Protein 1Z5Z (pdb70)

B-factor: mean 47.04, std 14.65, range [21.79, 106.5]

InterPro domains:
  IPR001650 Helicase, C-terminal domain-like [PF00271] (6-63)
  IPR001650 Helicase, C-terminal domain-like [PS51194] (1-114)
  IPR001650 Helicase, C-terminal domain-like [SM00490] (2-63)
  IPR027417 P-loop containing nucleoside triphosphate hydrolase [G3DSA:3.40.50.300] (5-122)
  IPR027417 P-loop containing nucleoside triphosphate hydrolase [SSF52540] (7-119)
  IPR049730 SNF2/RAD5-like, C-terminal helicase domain [cd18793] (6-74)
  IPR050496 SNF2/RAD54 Helicase and DNA Repair [PTHR45629] (7-119)

Organism: Saccharolobus solfataricus (strain ATCC 35092 / DSM 1617 / JCM 11322 / P2) (NCBI:txid273057)

CATH classification: 3.40.50.300 (+1 more: 1.20.120.850)

Secondary structure (DSSP, 8-state):
-EEEEEEEPPPHHHHHHHHHHHHHHHHHTTT--HHHHHHHHHHHHHHHHHHTT-THHHH-S---STT-HHHHHHHHHHHHHHHTT--EEEEES-HHHHHHHHHHHHHHH-S---EE-TTS-HHHHHHHHHHHHH-TT--EEEEE--TT------TT-SEEEE-S--S-TTT--PEEEEEEETTSHHHHHHHHHHH-HHHHTTGGGGTTHHHHTS-HHHHHHHHS---TT-/-EEEEEEEEPPPHHHHHHHHHHHHHHHTTTTT--HHHHHHHHHHHHHHHHHHTT-THHHH-----GGG-HHHHHHHHHHHHHHHTT--EEEEES-HHHHHHHHHHHHHHH-----EE-TTS-HHHHHHHHHHHHH-TT--EEEEE--TTB-----TT-SEEEE-S--B-TT---EEEEEEEETTSHHHHHHHHHHHTTSTTTT--SSTTHHHHHS-HHHHHHHHS---

Structure (mmCIF, N/CA/C/O backbone):
data_1Z5Z
#
_entry.id   1Z5Z
#
_cell.length_a   111.801
_cell.length_b   61.129
_cell.length_c   74.973
_cell.angle_alpha   90.00
_cell.angle_beta   99.30
_cell.angle_gamma   90.00
#
_symmetry.space_group_name_H-M   'C 1 2 1'
#
loop_
_entity.id
_entity.type
_entity.pdbx_description
1 polymer 'Helicase of the snf2/rad54 family'
2 water water
#
loop_
_atom_site.group_PDB
_atom_site.id
_atom_site.type_symbol
_atom_site.label_atom_id
_atom_site.label_alt_id
_atom_site.label_comp_id
_atom_site.label_asym_id
_atom_site.label_entity_id
_atom_site.label_seq_id
_atom_site.pdbx_PDB_ins_code
_atom_site.Cartn_x
_atom_site.Cartn_y
_atom_site.Cartn_z
_atom_site.occupancy
_atom_site.B_iso_or_equiv
_atom_site.auth_seq_id
_atom_site.auth_comp_id
_atom_site.auth_asym_id
_atom_site.auth_atom_id
_atom_site.pdbx_PDB_model_num
ATOM 1 N N . LYS A 1 28 ? 101.537 -22.489 39.830 1.00 77.42 663 LYS A N 1
ATOM 2 C CA . LYS A 1 28 ? 101.010 -23.165 41.047 1.00 78.15 663 LYS A CA 1
ATOM 3 C C . LYS A 1 28 ? 99.515 -23.482 40.890 1.00 78.63 663 LYS A C 1
ATOM 4 O O . LYS A 1 28 ? 98.777 -22.744 40.223 1.00 79.15 663 LYS A O 1
ATOM 10 N N . ILE A 1 29 ? 99.082 -24.592 41.492 1.00 77.77 664 ILE A N 1
ATOM 11 C CA . ILE A 1 29 ? 97.678 -25.010 41.445 1.00 75.99 664 ILE A CA 1
ATOM 12 C C . ILE A 1 29 ? 97.133 -25.213 42.868 1.00 74.48 664 ILE A C 1
ATOM 13 O O . ILE A 1 29 ? 97.551 -26.139 43.578 1.00 72.72 664 ILE A O 1
ATOM 18 N N . GLU A 1 30 ? 96.207 -24.348 43.277 1.00 72.95 665 GLU A N 1
ATOM 19 C CA . GLU A 1 30 ? 95.613 -24.444 44.612 1.00 72.80 665 GLU A CA 1
ATOM 20 C C . GLU A 1 30 ? 94.186 -24.969 44.515 1.00 70.87 665 GLU A C 1
ATOM 21 O O . GLU A 1 30 ? 93.435 -24.577 43.613 1.00 73.61 665 GLU A O 1
ATOM 27 N N . THR A 1 31 ? 93.788 -25.825 45.450 1.00 65.68 666 THR A N 1
ATOM 28 C CA . THR A 1 31 ? 92.456 -26.394 45.386 1.00 59.56 666 THR A CA 1
ATOM 29 C C . THR A 1 31 ? 91.946 -26.957 46.720 1.00 56.81 666 THR A C 1
ATOM 30 O O . THR A 1 31 ? 92.715 -27.425 47.566 1.00 55.93 666 THR A O 1
ATOM 34 N N . ASN A 1 32 ? 90.628 -26.928 46.885 1.00 52.87 667 ASN A N 1
ATOM 35 C CA . ASN A 1 32 ? 89.979 -27.442 48.083 1.00 46.25 667 ASN A CA 1
ATOM 36 C C . ASN A 1 32 ? 89.879 -28.959 48.071 1.00 43.15 667 ASN A C 1
ATOM 37 O O . ASN A 1 32 ? 89.627 -29.563 47.037 1.00 41.84 667 ASN A O 1
ATOM 42 N N . VAL A 1 33 ? 90.105 -29.578 49.224 1.00 38.02 668 VAL A N 1
ATOM 43 C CA . VAL A 1 33 ? 89.982 -31.017 49.364 1.00 35.98 668 VAL A CA 1
ATOM 44 C C . VAL A 1 33 ? 88.894 -31.188 50.434 1.00 40.23 668 VAL A C 1
ATOM 45 O O . VAL A 1 33 ? 89.096 -30.852 51.607 1.00 37.54 668 VAL A O 1
ATOM 49 N N . TYR A 1 34 ? 87.719 -31.659 50.018 1.00 38.70 669 TYR A N 1
ATOM 50 C CA . TYR A 1 34 ? 86.588 -31.844 50.936 1.00 39.69 669 TYR A CA 1
ATOM 51 C C . TYR A 1 34 ? 86.683 -33.149 51.684 1.00 38.50 669 TYR A C 1
ATOM 52 O O . TYR A 1 34 ? 86.838 -34.225 51.105 1.00 39.30 669 TYR A O 1
ATOM 61 N N . CYS A 1 35 ? 86.595 -33.033 52.993 1.00 34.58 670 CYS A N 1
ATOM 62 C CA . CYS A 1 35 ? 86.735 -34.174 53.854 1.00 34.22 670 CYS A CA 1
ATOM 63 C C . CYS A 1 35 ? 85.532 -34.257 54.753 1.00 34.81 670 CYS A C 1
ATOM 64 O O . CYS A 1 35 ? 85.200 -33.301 55.450 1.00 36.44 670 CYS A O 1
ATOM 67 N N . ASN A 1 36 ? 84.898 -35.424 54.748 1.00 36.78 671 ASN A N 1
ATOM 68 C CA . ASN A 1 36 ? 83.734 -35.688 55.566 1.00 33.24 671 ASN A CA 1
ATOM 69 C C . ASN A 1 36 ? 84.206 -35.962 56.992 1.00 34.10 671 ASN A C 1
ATOM 70 O O . ASN A 1 36 ? 85.255 -36.569 57.205 1.00 33.54 671 ASN A O 1
ATOM 75 N N . LEU A 1 37 ? 83.426 -35.498 57.956 1.00 33.68 672 LEU A N 1
ATOM 76 C CA . LEU A 1 37 ? 83.722 -35.738 59.350 1.00 36.16 672 LEU A CA 1
ATOM 77 C C . LEU A 1 37 ? 83.361 -37.206 59.609 1.00 39.88 672 LEU A C 1
ATOM 78 O O . LEU A 1 37 ? 82.512 -37.781 58.921 1.00 36.91 672 LEU A O 1
ATOM 83 N N . THR A 1 38 ? 84.002 -37.788 60.607 1.00 36.82 673 THR A N 1
ATOM 84 C CA . THR A 1 38 ? 83.716 -39.145 61.021 1.00 37.76 673 THR A CA 1
ATOM 85 C C . THR A 1 38 ? 82.468 -39.027 61.923 1.00 38.44 673 THR A C 1
ATOM 86 O O . THR A 1 38 ? 82.176 -37.955 62.450 1.00 38.04 673 THR A O 1
ATOM 90 N N . PRO A 1 39 ? 81.731 -40.125 62.121 1.00 39.07 674 PRO A N 1
ATOM 91 C CA . PRO A 1 39 ? 80.546 -40.072 62.983 1.00 39.04 674 PRO A CA 1
ATOM 92 C C . PRO A 1 39 ? 80.870 -39.451 64.359 1.00 40.46 674 PRO A C 1
ATOM 93 O O . PRO A 1 39 ? 80.102 -38.624 64.881 1.00 44.15 674 PRO A O 1
ATOM 97 N N . GLU A 1 40 ? 82.000 -39.848 64.948 1.00 40.18 675 GLU A N 1
ATOM 98 C CA . GLU A 1 40 ? 82.393 -39.312 66.237 1.00 39.14 675 GLU A CA 1
ATOM 99 C C . GLU A 1 40 ? 82.502 -37.769 66.096 1.00 40.91 675 GLU A C 1
ATOM 100 O O . GLU A 1 40 ? 81.879 -37.022 66.858 1.00 39.82 675 GLU A O 1
ATOM 106 N N . GLN A 1 41 ? 83.241 -37.298 65.095 1.00 39.15 676 GLN A N 1
ATOM 107 C CA . GLN A 1 41 ? 83.403 -35.856 64.884 1.00 36.85 676 GLN A CA 1
ATOM 108 C C . GLN A 1 41 ? 82.087 -35.116 64.677 1.00 38.28 676 GLN A C 1
ATOM 109 O O . GLN A 1 41 ? 81.896 -34.015 65.213 1.00 37.58 676 GLN A O 1
ATOM 115 N N . ALA A 1 42 ? 81.180 -35.707 63.901 1.00 35.91 677 ALA A N 1
ATOM 116 C CA . ALA A 1 42 ? 79.904 -35.072 63.622 1.00 36.95 677 ALA A CA 1
ATOM 117 C C . ALA A 1 42 ? 79.094 -34.963 64.897 1.00 36.89 677 ALA A C 1
ATOM 118 O O . ALA A 1 42 ? 78.428 -33.948 65.142 1.00 36.04 677 ALA A O 1
ATOM 120 N N . ALA A 1 43 ? 79.163 -35.989 65.732 1.00 39.07 678 ALA A N 1
ATOM 121 C CA . ALA A 1 43 ? 78.423 -35.930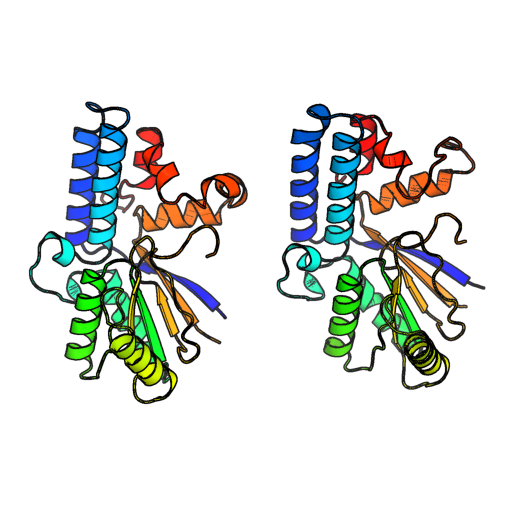 66.991 1.00 41.61 678 ALA A CA 1
ATOM 122 C C . ALA A 1 43 ? 78.971 -34.845 67.912 1.00 39.86 678 ALA A C 1
ATOM 123 O O . ALA A 1 43 ? 78.203 -34.150 68.559 1.00 42.48 678 ALA A O 1
ATOM 125 N N . MET A 1 44 ? 80.295 -34.710 67.999 1.00 40.34 679 MET A N 1
ATOM 126 C CA . MET A 1 44 ? 80.878 -33.689 68.880 1.00 37.23 679 MET A CA 1
ATOM 127 C C . MET A 1 44 ? 80.559 -32.302 68.331 1.00 37.89 679 MET A C 1
ATOM 128 O O . MET A 1 44 ? 80.184 -31.388 69.069 1.00 38.79 679 MET A O 1
ATOM 133 N N . TYR A 1 45 ? 80.689 -32.158 67.017 1.00 36.61 680 TYR A N 1
ATOM 134 C CA . TYR A 1 45 ? 80.417 -30.881 66.367 1.00 36.76 680 TYR A CA 1
ATOM 135 C C . TYR A 1 45 ? 78.992 -30.442 66.681 1.00 39.95 680 TYR A C 1
ATOM 136 O O . TYR A 1 45 ? 78.740 -29.294 67.060 1.00 38.18 680 TYR A O 1
ATOM 145 N N . LYS A 1 46 ? 78.047 -31.362 66.517 1.00 41.39 681 LYS A N 1
ATOM 146 C CA . LYS A 1 46 ? 76.649 -31.041 66.766 1.00 42.54 681 LYS A CA 1
ATOM 147 C C . LYS A 1 46 ? 76.358 -30.654 68.223 1.00 41.33 681 LYS A C 1
ATOM 148 O O . LYS A 1 46 ? 75.651 -29.682 68.491 1.00 45.13 681 LYS A O 1
ATOM 154 N N . ALA A 1 47 ? 76.918 -31.393 69.162 1.00 37.84 682 ALA A N 1
ATOM 155 C CA . ALA A 1 47 ? 76.683 -31.091 70.556 1.00 37.79 682 ALA A CA 1
ATOM 156 C C . ALA A 1 47 ? 77.100 -29.678 70.893 1.00 40.41 682 ALA A C 1
ATOM 157 O O . ALA A 1 47 ? 76.338 -28.923 71.503 1.00 43.73 682 ALA A O 1
ATOM 159 N N . GLU A 1 48 ? 78.316 -29.307 70.497 1.00 40.65 683 GLU A N 1
ATOM 160 C CA . GLU A 1 48 ? 78.854 -27.980 70.780 1.00 37.63 683 GLU A CA 1
ATOM 161 C C . GLU A 1 48 ? 78.017 -26.884 70.120 1.00 39.65 683 GLU A C 1
ATOM 162 O O . GLU A 1 48 ? 77.852 -25.780 70.670 1.00 38.92 683 GLU A O 1
ATOM 168 N N . VAL A 1 49 ? 77.478 -27.166 68.938 1.00 35.77 684 VAL A N 1
ATOM 169 C CA . VAL A 1 49 ? 76.664 -26.150 68.280 1.00 37.14 684 VAL A CA 1
ATOM 170 C C . VAL A 1 49 ? 75.357 -25.992 69.058 1.00 39.54 684 VAL A C 1
ATOM 171 O O . VAL A 1 49 ? 74.823 -24.885 69.174 1.00 40.19 684 VAL A O 1
ATOM 175 N N . GLU A 1 50 ? 74.851 -27.103 69.592 1.00 43.77 685 GLU A N 1
ATOM 176 C CA . GLU A 1 50 ? 73.617 -27.070 70.375 1.00 49.53 685 GLU A CA 1
ATOM 177 C C . GLU A 1 50 ? 73.884 -26.381 71.713 1.00 50.86 685 GLU A C 1
ATOM 178 O O . GLU A 1 50 ? 73.079 -25.569 72.174 1.00 51.31 685 GLU A O 1
ATOM 184 N N . ASN A 1 51 ? 75.030 -26.666 72.316 1.00 49.71 686 ASN A N 1
ATOM 185 C CA . ASN A 1 51 ? 75.369 -25.993 73.557 1.00 49.71 686 ASN A CA 1
ATOM 186 C C . ASN A 1 51 ? 75.442 -24.467 73.312 1.00 49.21 686 ASN A C 1
ATOM 187 O O . ASN A 1 51 ? 74.855 -23.688 74.058 1.00 50.19 686 ASN A O 1
ATOM 192 N N . LEU A 1 52 ? 76.103 -24.019 72.248 1.00 46.07 687 LEU A N 1
ATOM 193 C CA . LEU A 1 52 ? 76.153 -22.582 72.028 1.00 42.64 687 LEU A CA 1
ATOM 194 C C . LEU A 1 52 ? 74.755 -21.967 71.924 1.00 44.15 687 LEU A C 1
ATOM 195 O O . LEU A 1 52 ? 74.473 -20.976 72.593 1.00 42.30 687 LEU A O 1
ATOM 200 N N . PHE A 1 53 ? 73.881 -22.531 71.083 1.00 42.97 688 PHE A N 1
ATOM 201 C CA . PHE A 1 53 ? 72.552 -21.961 70.946 1.00 46.63 688 PHE A CA 1
ATOM 202 C C . PHE A 1 53 ? 71.643 -22.123 72.141 1.00 48.42 688 PHE A C 1
ATOM 203 O O . PHE A 1 53 ? 70.649 -21.401 72.239 1.00 53.45 688 PHE A O 1
ATOM 211 N N . ASN A 1 54 ? 71.968 -23.039 73.049 1.00 51.02 689 ASN A N 1
ATOM 212 C CA . ASN A 1 54 ? 71.165 -23.227 74.256 1.00 54.46 689 ASN A CA 1
ATOM 213 C C . ASN A 1 54 ? 71.410 -22.065 75.245 1.00 55.15 689 ASN A C 1
ATOM 214 O O . ASN A 1 54 ? 70.519 -21.716 75.999 1.00 55.86 689 ASN A O 1
ATOM 219 N N . ASN A 1 55 ? 72.609 -21.473 75.230 1.00 55.44 690 ASN A N 1
ATOM 220 C CA . ASN A 1 55 ? 72.957 -20.414 76.184 1.00 55.76 690 ASN A CA 1
ATOM 221 C C . ASN A 1 55 ? 73.256 -19.021 75.644 1.00 55.55 690 ASN A C 1
ATOM 222 O O . ASN A 1 55 ? 73.358 -18.072 76.422 1.00 55.61 690 ASN A O 1
ATOM 227 N N . ILE A 1 56 ? 73.388 -18.899 74.330 1.00 52.89 691 ILE A N 1
ATOM 228 C CA . ILE A 1 56 ? 73.700 -17.633 73.687 1.00 52.52 691 ILE A CA 1
ATOM 229 C C . ILE A 1 56 ? 72.662 -16.507 73.904 1.00 55.68 691 ILE A C 1
ATOM 230 O O . ILE A 1 56 ? 73.003 -15.322 73.865 1.00 53.10 691 ILE A O 1
ATOM 235 N N . ASP A 1 57 ? 71.399 -16.855 74.119 1.00 56.45 692 ASP A N 1
ATOM 236 C CA . ASP A 1 57 ? 70.401 -15.807 74.313 1.00 59.96 692 ASP A CA 1
ATOM 237 C C . ASP A 1 57 ? 70.564 -15.092 75.658 1.00 62.24 692 ASP A C 1
ATOM 238 O O . ASP A 1 57 ? 70.293 -13.891 75.768 1.00 63.18 692 ASP A O 1
ATOM 243 N N . SER A 1 58 ? 71.017 -15.820 76.675 1.00 63.45 693 SER A N 1
ATOM 244 C CA . SER A 1 58 ? 71.195 -15.226 77.985 1.00 64.87 693 SER A CA 1
ATOM 245 C C . SER A 1 58 ? 72.155 -14.045 77.934 1.00 63.91 693 SER A C 1
ATOM 246 O O . SER A 1 58 ? 71.798 -12.941 78.338 1.00 68.13 693 SER A O 1
ATOM 249 N N . VAL A 1 59 ? 73.352 -14.226 77.391 1.00 61.51 694 VAL A N 1
ATOM 250 C CA . VAL A 1 59 ? 74.310 -13.113 77.358 1.00 58.26 694 VAL A CA 1
ATOM 251 C C . VAL A 1 59 ? 74.207 -12.160 76.186 1.00 58.22 694 VAL A C 1
ATOM 252 O O . VAL A 1 59 ? 73.554 -12.433 75.171 1.00 56.66 694 VAL A O 1
ATOM 256 N N . THR A 1 60 ? 74.900 -11.036 76.335 1.00 57.16 695 THR A N 1
ATOM 257 C CA . THR A 1 60 ? 74.937 -10.021 75.304 1.00 57.05 695 THR A CA 1
ATOM 258 C C . THR A 1 60 ? 76.299 -9.367 75.363 1.00 57.56 695 THR A C 1
ATOM 259 O O . THR A 1 60 ? 77.108 -9.672 76.250 1.00 58.38 695 THR A O 1
ATOM 263 N N . GLY A 1 61 ? 76.545 -8.476 74.414 1.00 55.33 696 GLY A N 1
ATOM 264 C CA . GLY A 1 61 ? 77.801 -7.763 74.368 1.00 54.05 696 GLY A CA 1
ATOM 265 C C . GLY A 1 61 ? 79.071 -8.582 74.532 1.00 54.47 696 GLY A C 1
ATOM 266 O O . GLY A 1 61 ? 79.313 -9.561 73.818 1.00 49.71 696 GLY A O 1
ATOM 267 N N . ILE A 1 62 ? 79.893 -8.157 75.487 1.00 53.51 697 ILE A N 1
ATOM 268 C CA . ILE A 1 62 ? 81.161 -8.799 75.764 1.00 52.22 697 ILE A CA 1
ATOM 269 C C . ILE A 1 62 ? 81.037 -10.277 76.055 1.00 50.30 697 ILE A C 1
ATOM 270 O O . ILE A 1 62 ? 81.786 -11.066 75.486 1.00 50.02 697 ILE A O 1
ATOM 275 N N . LYS A 1 63 ? 80.122 -10.664 76.941 1.00 49.83 698 LYS A N 1
ATOM 276 C CA . LYS A 1 63 ? 79.986 -12.082 77.263 1.00 52.28 698 LYS A CA 1
ATOM 277 C C . LYS A 1 63 ? 79.515 -12.920 76.057 1.00 51.26 698 LYS A C 1
ATOM 278 O O . LYS A 1 63 ? 79.826 -14.112 75.975 1.00 50.41 698 LYS A O 1
ATOM 284 N N . ARG A 1 64 ? 78.776 -12.294 75.139 1.00 50.35 699 ARG A N 1
ATOM 285 C CA . ARG A 1 64 ? 78.276 -12.980 73.945 1.00 50.90 699 ARG A CA 1
ATOM 286 C C . ARG A 1 64 ? 79.455 -13.191 73.012 1.00 49.74 699 ARG A C 1
ATOM 287 O O . ARG A 1 64 ? 79.616 -14.264 72.446 1.00 48.12 699 ARG A O 1
ATOM 295 N N . LYS A 1 65 ? 80.290 -12.172 72.866 1.00 48.50 700 LYS A N 1
ATOM 296 C CA . LYS A 1 65 ? 81.463 -12.285 72.003 1.00 49.83 700 LYS A CA 1
ATOM 297 C C . LYS A 1 65 ? 82.337 -13.456 72.452 1.00 47.44 700 LYS A C 1
ATOM 298 O O . LYS A 1 65 ? 82.724 -14.325 71.644 1.00 43.85 700 LYS A O 1
ATOM 304 N N . GLY A 1 66 ? 82.641 -13.473 73.746 1.00 45.00 701 GLY A N 1
ATOM 305 C CA . GLY A 1 66 ? 83.464 -14.528 74.301 1.00 43.88 701 GLY A CA 1
ATOM 306 C C . GLY A 1 66 ? 82.833 -15.916 74.238 1.00 45.26 701 GLY A C 1
ATOM 307 O O . GLY A 1 66 ? 83.540 -16.930 74.189 1.00 45.11 701 GLY A O 1
ATOM 308 N N . MET A 1 67 ? 81.507 -15.990 74.256 1.00 43.80 702 MET A N 1
ATOM 309 C CA . MET A 1 67 ? 80.859 -17.289 74.199 1.00 44.06 702 MET A CA 1
ATOM 310 C C . MET A 1 67 ? 80.994 -17.837 72.791 1.00 41.06 702 MET A C 1
ATOM 311 O O . MET A 1 67 ? 81.285 -19.008 72.594 1.00 43.07 702 MET A O 1
ATOM 316 N N . ILE A 1 68 ? 80.788 -16.975 71.813 1.00 39.77 703 ILE A N 1
ATOM 317 C CA . ILE A 1 68 ? 80.923 -17.379 70.430 1.00 39.36 703 ILE A CA 1
ATOM 318 C C . ILE A 1 68 ? 82.381 -17.802 70.206 1.00 41.88 703 ILE A C 1
ATOM 319 O O . ILE A 1 68 ? 82.642 -18.860 69.633 1.00 40.22 703 ILE A O 1
ATOM 324 N N . LEU A 1 69 ? 83.328 -16.990 70.679 1.00 40.47 704 LEU A N 1
ATOM 325 C CA . LEU A 1 69 ? 84.753 -17.311 70.516 1.00 40.31 704 LEU A CA 1
ATOM 326 C C . LEU A 1 69 ? 85.124 -18.693 71.013 1.00 37.74 704 LEU A C 1
ATOM 327 O O . LEU A 1 69 ? 85.822 -19.445 70.327 1.00 38.80 704 LEU A O 1
ATOM 332 N N . SER A 1 70 ? 84.666 -19.045 72.201 1.00 37.25 705 SER A N 1
ATOM 333 C CA . SER A 1 70 ? 84.947 -20.372 72.730 1.00 36.83 705 SER A CA 1
ATOM 334 C C . SER A 1 70 ? 84.331 -21.463 71.855 1.00 38.97 705 SER A C 1
ATOM 335 O O . SER A 1 70 ? 84.963 -22.497 71.608 1.00 39.25 705 SER A O 1
ATOM 338 N N . THR A 1 71 ? 83.099 -21.264 71.391 1.00 36.79 706 THR A N 1
ATOM 339 C CA . THR A 1 71 ? 82.515 -22.299 70.555 1.00 36.40 706 THR A CA 1
ATOM 340 C C . THR A 1 71 ? 83.344 -22.428 69.268 1.00 32.85 706 THR A C 1
ATOM 341 O O . THR A 1 71 ? 83.706 -23.525 68.888 1.00 37.07 706 THR A O 1
ATOM 345 N N . LEU A 1 72 ? 83.650 -21.325 68.608 1.00 32.50 707 LEU A N 1
ATOM 346 C CA . LEU A 1 72 ? 84.434 -21.361 67.373 1.00 34.33 707 LEU A CA 1
ATOM 347 C C . LEU A 1 72 ? 85.720 -22.161 67.550 1.00 36.44 707 LEU A C 1
ATOM 348 O O . LEU A 1 72 ? 86.102 -22.991 66.715 1.00 34.50 707 LEU A O 1
ATOM 353 N N . LEU A 1 73 ? 86.375 -21.946 68.681 1.00 35.80 708 LEU A N 1
ATOM 354 C CA . LEU A 1 73 ? 87.611 -22.640 68.969 1.00 34.89 708 LEU A CA 1
ATOM 355 C C . LEU A 1 73 ? 87.382 -24.142 69.045 1.00 35.50 708 LEU A C 1
ATOM 356 O O . LEU A 1 73 ? 88.122 -24.929 68.434 1.00 33.94 708 LEU A O 1
ATOM 361 N N . LYS A 1 74 ? 86.392 -24.565 69.830 1.00 33.50 709 LYS A N 1
ATOM 362 C CA . LYS A 1 74 ? 86.149 -25.990 69.941 1.00 31.79 709 LYS A CA 1
ATOM 363 C C . LYS A 1 74 ? 85.775 -26.648 68.602 1.00 29.45 709 LYS A C 1
ATOM 364 O O . LYS A 1 74 ? 86.219 -27.758 68.313 1.00 30.17 709 LYS A O 1
ATOM 370 N N . LEU A 1 75 ? 84.943 -25.986 67.815 1.00 29.41 710 LEU A N 1
ATOM 371 C CA . LEU A 1 75 ? 84.548 -26.519 66.520 1.00 31.36 710 LEU A CA 1
ATOM 372 C C . LEU A 1 75 ? 85.777 -26.663 65.583 1.00 34.46 710 LEU A C 1
ATOM 373 O O . LEU A 1 75 ? 85.901 -27.649 64.860 1.00 33.46 710 LEU A O 1
ATOM 378 N N . LYS A 1 76 ? 86.679 -25.681 65.598 1.00 34.22 711 LYS A N 1
ATOM 379 C CA . LYS A 1 76 ? 87.851 -25.757 64.754 1.00 31.82 711 LYS A CA 1
ATOM 380 C C . LYS A 1 76 ? 88.693 -26.914 65.182 1.00 34.37 711 LYS A C 1
ATOM 381 O O . LYS A 1 76 ? 89.303 -27.594 64.349 1.00 32.41 711 LYS A O 1
ATOM 387 N N . GLN A 1 77 ? 88.730 -27.179 66.486 1.00 30.88 712 GLN A N 1
ATOM 388 C CA . GLN A 1 77 ? 89.535 -28.300 66.941 1.00 33.34 712 GLN A CA 1
ATOM 389 C C . GLN A 1 77 ? 88.885 -29.645 66.613 1.00 31.42 712 GLN A C 1
ATOM 390 O O . GLN A 1 77 ? 89.573 -30.578 66.242 1.00 31.83 712 GLN A O 1
ATOM 396 N N . ILE A 1 78 ? 87.564 -29.716 66.747 1.00 29.57 713 ILE A N 1
ATOM 397 C CA . ILE A 1 78 ? 86.829 -30.939 66.472 1.00 32.70 713 ILE A CA 1
ATOM 398 C C . ILE A 1 78 ? 86.982 -31.356 65.012 1.00 30.24 713 ILE A C 1
ATOM 399 O O . ILE A 1 78 ? 87.194 -32.547 64.727 1.00 32.70 713 ILE A O 1
ATOM 404 N N . VAL A 1 79 ? 86.905 -30.400 64.087 1.00 27.46 714 VAL A N 1
ATOM 405 C CA . VAL A 1 79 ? 87.046 -30.790 62.678 1.00 28.90 714 VAL A CA 1
ATOM 406 C C . VAL A 1 79 ? 88.458 -31.191 62.274 1.00 29.62 714 VAL A C 1
ATOM 407 O O . VAL A 1 79 ? 88.661 -31.704 61.166 1.00 32.50 714 VAL A O 1
ATOM 411 N N . ASP A 1 80 ? 89.433 -30.963 63.164 1.00 28.52 715 ASP A N 1
ATOM 412 C CA . ASP A 1 80 ? 90.814 -31.340 62.906 1.00 28.06 715 ASP A CA 1
ATOM 413 C C . ASP A 1 80 ? 91.021 -32.744 63.470 1.00 28.80 715 ASP A C 1
ATOM 414 O O . ASP A 1 80 ? 91.475 -33.620 62.783 1.00 28.82 715 ASP A O 1
ATOM 419 N N . HIS A 1 81 ? 90.717 -32.938 64.755 1.00 32.37 716 HIS A N 1
ATOM 420 C CA . HIS A 1 81 ? 90.900 -34.244 65.375 1.00 33.63 716 HIS A CA 1
ATOM 421 C C . HIS A 1 81 ? 90.271 -34.297 66.760 1.00 36.50 716 HIS A C 1
ATOM 422 O O . HIS A 1 81 ? 90.608 -33.498 67.651 1.00 38.79 716 HIS A O 1
ATOM 429 N N . PRO A 1 82 ? 89.365 -35.258 66.978 1.00 37.98 717 PRO A N 1
ATOM 430 C CA . PRO A 1 82 ? 88.719 -35.356 68.282 1.00 37.02 717 PRO A CA 1
ATOM 431 C C . PRO A 1 82 ? 89.671 -35.427 69.482 1.00 36.96 717 PRO A C 1
ATOM 432 O O . PRO A 1 82 ? 89.310 -35.002 70.574 1.00 36.24 717 PRO A O 1
ATOM 436 N N . ALA A 1 83 ? 90.884 -35.925 69.294 1.00 36.66 718 ALA A N 1
ATOM 437 C CA . ALA A 1 83 ? 91.820 -36.024 70.439 1.00 40.03 718 ALA A CA 1
ATOM 438 C C . ALA A 1 83 ? 92.275 -34.671 71.031 1.00 43.06 718 ALA A C 1
ATOM 439 O O . ALA A 1 83 ? 92.767 -34.609 72.176 1.00 41.41 718 ALA A O 1
ATOM 441 N N . LEU A 1 84 ? 92.140 -33.586 70.264 1.00 41.87 719 LEU A N 1
ATOM 442 C CA . LEU A 1 84 ? 92.555 -32.267 70.786 1.00 42.48 719 LEU A CA 1
ATOM 443 C C . LEU A 1 84 ? 91.668 -31.865 71.992 1.00 44.57 719 LEU A C 1
ATOM 444 O O . LEU A 1 84 ? 92.069 -31.062 72.818 1.00 44.75 719 LEU A O 1
ATOM 449 N N . LEU A 1 85 ? 90.454 -32.422 72.045 1.00 47.12 720 LEU A N 1
ATOM 450 C CA . LEU A 1 85 ? 89.471 -32.145 73.086 1.00 48.02 720 LEU A CA 1
ATOM 451 C C . LEU A 1 85 ? 89.138 -33.336 73.990 1.00 50.66 720 LEU A C 1
ATOM 452 O O . LEU A 1 85 ? 88.746 -33.151 75.135 1.00 51.41 720 LEU A O 1
ATOM 457 N N . LYS A 1 86 ? 89.248 -34.552 73.472 1.00 53.22 721 LYS A N 1
ATOM 458 C CA . LYS A 1 86 ? 88.909 -35.731 74.273 1.00 55.06 721 LYS A CA 1
ATOM 459 C C . LYS A 1 86 ? 90.093 -36.619 74.538 1.00 54.18 721 LYS A C 1
ATOM 460 O O . LYS A 1 86 ? 89.972 -37.653 75.179 1.00 56.04 721 LYS A O 1
ATOM 466 N N . GLY A 1 87 ? 91.252 -36.224 74.044 1.00 55.58 722 GLY A N 1
ATOM 467 C CA . GLY A 1 87 ? 92.420 -37.068 74.211 1.00 53.50 722 GLY A CA 1
ATOM 468 C C . GLY A 1 87 ? 92.119 -38.408 73.567 1.00 54.58 722 GLY A C 1
ATOM 469 O O . GLY A 1 87 ? 91.280 -38.513 72.649 1.00 50.67 722 GLY A O 1
ATOM 470 N N . GLY A 1 88 ? 92.813 -39.439 74.034 1.00 54.03 723 GLY A N 1
ATOM 471 C CA . GLY A 1 88 ? 92.573 -40.748 73.479 1.00 51.42 723 GLY A CA 1
ATOM 472 C C . GLY A 1 88 ? 93.536 -41.085 72.367 1.00 51.19 723 GLY A C 1
ATOM 473 O O . GLY A 1 88 ? 94.572 -40.438 72.191 1.00 53.31 723 GLY A O 1
ATOM 474 N N . GLU A 1 89 ? 93.186 -42.105 71.600 1.00 48.78 724 GLU A N 1
ATOM 475 C CA . GLU A 1 89 ? 94.009 -42.549 70.495 1.00 49.42 724 GLU A CA 1
ATOM 476 C C . GLU A 1 89 ? 94.195 -41.405 69.457 1.00 47.16 724 GLU A C 1
ATOM 477 O O . GLU A 1 89 ? 93.216 -40.760 69.075 1.00 50.34 724 GLU A O 1
ATOM 483 N N . GLN A 1 90 ? 95.437 -41.165 69.033 1.00 43.75 725 GLN A N 1
ATOM 484 C CA . GLN A 1 90 ? 95.794 -40.135 68.026 1.00 44.31 725 GLN A CA 1
ATOM 485 C C . GLN A 1 90 ? 95.948 -40.854 66.703 1.00 41.20 725 GLN A C 1
ATOM 486 O O . GLN A 1 90 ? 97.018 -40.901 66.092 1.00 42.40 725 GLN A O 1
ATOM 492 N N . SER A 1 91 ? 94.843 -41.400 66.243 1.00 40.62 726 SER A N 1
ATOM 493 C CA . SER A 1 91 ? 94.873 -42.204 65.043 1.00 40.39 726 SER A CA 1
ATOM 494 C C . SER A 1 91 ? 94.352 -41.481 63.831 1.00 37.05 726 SER A C 1
ATOM 495 O O . SER A 1 91 ? 93.698 -40.468 63.967 1.00 40.86 726 SER A O 1
ATOM 498 N N . VAL A 1 92 ? 94.628 -42.037 62.654 1.00 37.69 727 VAL A N 1
ATOM 499 C CA . VAL A 1 92 ? 94.173 -41.472 61.390 1.00 38.90 727 VAL A CA 1
ATOM 500 C C . VAL A 1 92 ? 92.666 -41.600 61.366 1.00 38.54 727 VAL A C 1
ATOM 501 O O . VAL A 1 92 ? 91.921 -40.675 61.048 1.00 37.96 727 VAL A O 1
ATOM 505 N N . ARG A 1 93 ? 92.241 -42.803 61.725 1.00 40.97 728 ARG A N 1
ATOM 506 C CA . ARG A 1 93 ? 90.834 -43.231 61.763 1.00 42.36 728 ARG A CA 1
ATOM 507 C C . ARG A 1 93 ? 89.823 -42.285 62.395 1.00 40.57 728 ARG A C 1
ATOM 508 O O . ARG A 1 93 ? 88.673 -42.212 61.954 1.00 38.93 728 ARG A O 1
ATOM 516 N N . ARG A 1 94 ? 90.231 -41.558 63.424 1.00 38.40 729 ARG A N 1
ATOM 517 C CA . ARG A 1 94 ? 89.314 -40.646 64.099 1.00 37.57 729 ARG A CA 1
ATOM 518 C C . ARG A 1 94 ? 89.117 -39.296 63.390 1.00 35.65 729 ARG A C 1
ATOM 519 O O . ARG A 1 94 ? 88.238 -38.508 63.760 1.00 36.03 729 ARG A O 1
ATOM 527 N N . SER A 1 95 ? 89.892 -39.051 62.344 1.00 35.12 730 SER A N 1
ATOM 528 C CA . SER A 1 95 ? 89.790 -37.772 61.651 1.00 32.35 730 SER A CA 1
ATOM 529 C C . SER A 1 95 ? 89.579 -37.806 60.113 1.00 30.02 730 SER A C 1
ATOM 530 O O . SER A 1 95 ? 90.427 -38.260 59.377 1.00 31.06 730 SER A O 1
ATOM 533 N N . GLY A 1 96 ? 88.445 -37.297 59.644 1.00 34.39 731 GLY A N 1
ATOM 534 C CA . GLY A 1 96 ? 88.217 -37.231 58.202 1.00 32.70 731 GLY A CA 1
ATOM 535 C C . GLY A 1 96 ? 89.404 -36.597 57.482 1.00 35.66 731 GLY A C 1
ATOM 536 O O . GLY A 1 96 ? 89.813 -37.100 56.432 1.00 30.27 731 GLY A O 1
ATOM 537 N N . LYS A 1 97 ? 89.963 -35.509 58.052 1.00 30.12 732 LYS A N 1
ATOM 538 C CA . LYS A 1 97 ? 91.123 -34.801 57.485 1.00 28.94 732 LYS A CA 1
ATOM 539 C C . LYS A 1 97 ? 92.401 -35.624 57.480 1.00 28.54 732 LYS A C 1
ATOM 540 O O . LYS A 1 97 ? 93.139 -35.632 56.497 1.00 30.65 732 LYS A O 1
ATOM 546 N N . MET A 1 98 ? 92.684 -36.288 58.598 1.00 28.61 733 MET A N 1
ATOM 547 C CA . MET A 1 98 ? 93.862 -37.142 58.705 1.00 29.13 733 MET A CA 1
ATOM 548 C C . MET A 1 98 ? 93.737 -38.261 57.667 1.00 33.43 733 MET A C 1
ATOM 549 O O . MET A 1 98 ? 94.709 -38.634 57.022 1.00 33.14 733 MET A O 1
ATOM 554 N N . ILE A 1 99 ? 92.535 -38.797 57.507 1.00 34.16 734 ILE A N 1
ATOM 555 C CA . ILE A 1 99 ? 92.335 -39.871 56.544 1.00 37.28 734 ILE A CA 1
ATOM 556 C C . ILE A 1 99 ? 92.676 -39.384 55.135 1.00 37.06 734 ILE A C 1
ATOM 557 O O . ILE A 1 99 ? 93.340 -40.097 54.387 1.00 34.50 734 ILE A O 1
ATOM 562 N N . ARG A 1 100 ? 92.230 -38.185 54.764 1.00 34.48 735 ARG A N 1
ATOM 563 C CA . ARG A 1 100 ? 92.554 -37.698 53.435 1.00 36.18 735 ARG A CA 1
ATOM 564 C C . ARG A 1 100 ? 94.029 -37.324 53.357 1.00 35.47 735 ARG A C 1
ATOM 565 O O . ARG A 1 100 ? 94.646 -37.460 52.299 1.00 33.94 735 ARG A O 1
ATOM 573 N N . THR A 1 101 ? 94.603 -36.857 54.463 1.00 33.40 736 THR A N 1
ATOM 574 C CA . THR A 1 101 ? 96.007 -36.472 54.441 1.00 33.13 736 THR A CA 1
ATOM 575 C C . THR A 1 101 ? 96.941 -37.645 54.097 1.00 31.93 736 THR A C 1
ATOM 576 O O . THR A 1 101 ? 97.880 -37.485 53.312 1.00 33.00 736 THR A O 1
ATOM 580 N N . MET A 1 102 ? 96.715 -38.808 54.697 1.00 31.93 737 MET A N 1
ATOM 581 C CA . MET A 1 102 ? 97.549 -39.965 54.384 1.00 33.64 737 MET A CA 1
ATOM 582 C C . MET A 1 102 ? 97.341 -40.341 52.893 1.00 36.04 737 MET A C 1
ATOM 583 O O . MET A 1 102 ? 98.275 -40.796 52.251 1.00 37.07 737 MET A O 1
ATOM 588 N N . GLU A 1 103 ? 96.143 -40.131 52.347 1.00 36.08 738 GLU A N 1
ATOM 589 C CA . GLU A 1 103 ? 95.912 -40.448 50.937 1.00 40.34 738 GLU A CA 1
ATOM 590 C C . GLU A 1 103 ? 96.718 -39.510 50.082 1.00 40.26 738 GLU A C 1
ATOM 591 O O . GLU A 1 103 ? 97.316 -39.937 49.090 1.00 40.20 738 GLU A O 1
ATOM 597 N N . ILE A 1 104 ? 96.756 -38.232 50.459 1.00 34.79 739 ILE A N 1
ATOM 598 C CA . ILE A 1 104 ? 97.509 -37.262 49.670 1.00 34.35 739 ILE A CA 1
ATOM 599 C C . ILE A 1 104 ? 98.994 -37.564 49.773 1.00 35.66 739 ILE A C 1
ATOM 600 O O . ILE A 1 104 ? 99.742 -37.515 48.793 1.00 36.24 739 ILE A O 1
ATOM 605 N N . ILE A 1 105 ? 99.421 -37.863 50.986 1.00 35.52 740 ILE A N 1
ATOM 606 C CA . ILE A 1 105 ? 100.811 -38.190 51.216 1.00 38.29 740 ILE A CA 1
ATOM 607 C C . ILE A 1 105 ? 101.279 -39.382 50.337 1.00 40.40 740 ILE A C 1
ATOM 608 O O . ILE A 1 105 ? 102.353 -39.347 49.710 1.00 38.67 740 ILE A O 1
ATOM 613 N N . GLU A 1 106 ? 100.454 -40.419 50.283 1.00 40.14 741 GLU A N 1
ATOM 614 C CA . GLU A 1 106 ? 100.792 -41.625 49.521 1.00 43.89 741 GLU A CA 1
ATOM 615 C C . GLU A 1 106 ? 101.041 -41.232 48.061 1.00 43.19 741 GLU A C 1
ATOM 616 O O . GLU A 1 106 ? 102.103 -41.502 47.492 1.00 43.05 741 GLU A O 1
ATOM 622 N N . GLU A 1 107 ? 100.075 -40.550 47.472 1.00 43.32 742 GLU A N 1
ATOM 623 C CA . GLU A 1 107 ? 100.237 -40.087 46.118 1.00 45.44 742 GLU A CA 1
ATOM 624 C C . GLU A 1 107 ? 101.466 -39.163 45.974 1.00 45.81 742 GLU A C 1
ATOM 625 O O . GLU A 1 107 ? 102.214 -39.285 45.015 1.00 46.84 742 GLU A O 1
ATOM 631 N N . ALA A 1 108 ? 101.712 -38.272 46.926 1.00 42.37 743 ALA A N 1
ATOM 632 C CA . ALA A 1 108 ? 102.836 -37.370 46.762 1.00 43.21 743 ALA A CA 1
ATOM 633 C C . ALA A 1 108 ? 104.221 -38.009 46.894 1.00 45.04 743 ALA A C 1
ATOM 634 O O . ALA A 1 108 ? 105.123 -37.690 46.117 1.00 44.24 743 ALA A O 1
ATOM 636 N N . LEU A 1 109 ? 104.407 -38.893 47.865 1.00 47.20 744 LEU A N 1
ATOM 637 C CA . LEU A 1 109 ? 105.716 -39.517 48.027 1.00 50.42 744 LEU A CA 1
ATOM 638 C C . LEU A 1 109 ? 106.053 -40.246 46.732 1.00 53.22 744 LEU A C 1
ATOM 639 O O . LEU A 1 109 ? 107.180 -40.157 46.225 1.00 54.00 744 LEU A O 1
ATOM 644 N N . ASP A 1 110 ? 105.069 -40.936 46.169 1.00 55.36 745 ASP A N 1
ATOM 645 C CA . ASP A 1 110 ? 105.335 -41.649 44.932 1.00 58.23 745 ASP A CA 1
ATOM 646 C C . ASP A 1 110 ? 105.837 -40.743 43.812 1.00 58.37 745 ASP A C 1
ATOM 647 O O . ASP A 1 110 ? 106.573 -41.192 42.938 1.00 59.69 745 ASP A O 1
ATOM 652 N N . GLU A 1 111 ? 105.442 -39.474 43.833 1.00 55.51 746 GLU A N 1
ATOM 653 C CA . GLU A 1 111 ? 105.892 -38.510 42.834 1.00 53.53 746 GLU A CA 1
ATOM 654 C C . GLU A 1 111 ? 107.223 -37.925 43.322 1.00 52.13 746 GLU A C 1
ATOM 655 O O . GLU A 1 111 ? 107.791 -37.050 42.692 1.00 52.38 746 GLU A O 1
ATOM 661 N N . GLY A 1 112 ? 107.692 -38.383 44.478 1.00 50.45 747 GLY A N 1
ATOM 662 C CA . GLY A 1 112 ? 108.931 -37.859 45.023 1.00 47.16 747 GLY A CA 1
ATOM 663 C C . GLY A 1 112 ? 108.801 -36.453 45.604 1.00 46.84 747 GLY A C 1
ATOM 664 O O . GLY A 1 112 ? 109.801 -35.720 45.697 1.00 43.89 747 GLY A O 1
ATOM 665 N N . ASP A 1 113 ? 107.584 -36.063 45.991 1.00 42.73 748 ASP A N 1
ATOM 666 C CA . ASP A 1 113 ? 107.354 -34.712 46.571 1.00 40.53 748 ASP A CA 1
ATOM 667 C C . ASP A 1 113 ? 107.905 -34.541 47.992 1.00 38.86 748 ASP A C 1
ATOM 668 O O . ASP A 1 113 ? 107.969 -35.483 48.762 1.00 39.34 748 ASP A O 1
ATOM 673 N N . LYS A 1 114 ? 108.300 -33.314 48.295 1.00 37.66 749 LYS A N 1
ATOM 674 C CA . LYS A 1 114 ? 108.728 -32.871 49.609 1.00 38.75 749 LYS A CA 1
ATOM 675 C C . LYS A 1 114 ? 107.415 -32.203 50.061 1.00 37.04 749 LYS A C 1
ATOM 676 O O . LYS A 1 114 ? 106.892 -31.339 49.374 1.00 36.39 749 LYS A O 1
ATOM 682 N N . ILE A 1 115 ? 106.904 -32.583 51.219 1.00 34.90 750 ILE A N 1
ATOM 683 C CA . ILE A 1 115 ? 105.601 -32.113 51.680 1.00 31.71 750 ILE A CA 1
ATOM 684 C C . ILE A 1 115 ? 105.611 -31.224 52.931 1.00 32.97 750 ILE A C 1
ATOM 685 O O . ILE A 1 115 ? 106.227 -31.573 53.934 1.00 34.22 750 ILE A O 1
ATOM 690 N N . ALA A 1 116 ? 104.946 -30.077 52.874 1.00 29.91 751 ALA A N 1
ATOM 691 C CA . ALA A 1 116 ? 104.865 -29.186 54.050 1.00 30.96 751 ALA A CA 1
ATOM 692 C C . ALA A 1 116 ? 103.398 -29.149 54.492 1.00 29.31 751 ALA A C 1
ATOM 693 O O . ALA A 1 116 ? 102.508 -28.962 53.667 1.00 29.78 751 ALA A O 1
ATOM 695 N N . ILE A 1 117 ? 103.142 -29.341 55.787 1.00 26.24 752 ILE A N 1
ATOM 696 C CA . ILE A 1 117 ? 101.773 -29.352 56.300 1.00 25.77 752 ILE A CA 1
ATOM 697 C C . ILE A 1 117 ? 101.633 -28.250 57.386 1.00 26.56 752 ILE A C 1
ATOM 698 O O . ILE A 1 117 ? 102.385 -28.235 58.360 1.00 27.35 752 ILE A O 1
ATOM 703 N N . PHE A 1 118 ? 100.676 -27.344 57.205 1.00 26.08 753 PHE A N 1
ATOM 704 C CA . PHE A 1 118 ? 100.478 -26.223 58.125 1.00 27.68 753 PHE A CA 1
ATOM 705 C C . PHE A 1 118 ? 99.218 -26.404 58.932 1.00 29.46 753 PHE A C 1
ATOM 706 O O . PHE A 1 118 ? 98.228 -26.905 58.406 1.00 29.74 753 PHE A O 1
ATOM 714 N N . THR A 1 119 ? 99.237 -25.982 60.197 1.00 25.02 754 THR A N 1
ATOM 715 C CA . THR A 1 119 ? 98.035 -26.001 61.025 1.00 24.88 754 THR A CA 1
ATOM 716 C C . THR A 1 119 ? 98.140 -24.813 61.989 1.00 26.29 754 THR A C 1
ATOM 717 O O . THR A 1 119 ? 99.238 -24.323 62.258 1.00 27.13 754 THR A O 1
ATOM 721 N N . GLN A 1 120 ? 97.007 -24.328 62.491 1.00 26.27 755 GLN A N 1
ATOM 722 C CA . GLN A 1 120 ? 97.021 -23.174 63.404 1.00 28.10 755 GLN A CA 1
ATOM 723 C C . GLN A 1 120 ? 97.180 -23.641 64.845 1.00 30.33 755 GLN A C 1
ATOM 724 O O . GLN A 1 120 ? 97.298 -22.805 65.743 1.00 30.67 755 GLN A O 1
ATOM 730 N N . PHE A 1 121 ? 97.139 -24.961 65.078 1.00 25.65 756 PHE A N 1
ATOM 731 C CA . PHE A 1 121 ? 97.260 -25.481 66.453 1.00 28.49 756 PHE A CA 1
ATOM 732 C C . PHE A 1 121 ? 98.545 -26.279 66.710 1.00 31.33 756 PHE A C 1
ATOM 733 O O . PHE A 1 121 ? 98.830 -27.276 66.017 1.00 28.94 756 PHE A O 1
ATOM 741 N N . VAL A 1 122 ? 99.310 -25.877 67.717 1.00 26.53 757 VAL A N 1
ATOM 742 C CA . VAL A 1 122 ? 100.530 -26.592 68.029 1.00 28.71 757 VAL A CA 1
ATOM 743 C C . VAL A 1 122 ? 100.191 -28.062 68.307 1.00 30.62 757 VAL A C 1
ATOM 744 O O . VAL A 1 122 ? 100.952 -28.962 67.923 1.00 32.96 757 VAL A O 1
ATOM 748 N N . ASP A 1 123 ? 99.058 -28.326 68.966 1.00 27.88 758 ASP A N 1
ATOM 749 C CA . ASP A 1 123 ? 98.721 -29.703 69.298 1.00 29.27 758 ASP A CA 1
ATOM 750 C C . ASP A 1 123 ? 98.386 -30.556 68.090 1.00 29.97 758 ASP A C 1
ATOM 751 O O . ASP A 1 123 ? 98.721 -31.749 68.049 1.00 30.64 758 ASP A O 1
ATOM 756 N N . MET A 1 124 ? 97.726 -29.954 67.107 1.00 27.93 759 MET A N 1
ATOM 757 C CA . MET A 1 124 ? 97.416 -30.697 65.894 1.00 28.40 759 MET A CA 1
ATOM 758 C C . MET A 1 124 ? 98.747 -30.989 65.193 1.00 28.81 759 MET A C 1
ATOM 759 O O . MET A 1 124 ? 98.944 -32.073 64.665 1.00 29.69 759 MET A O 1
ATOM 764 N N . GLY A 1 125 ? 99.660 -30.008 65.210 1.00 30.48 760 GLY A N 1
ATOM 765 C CA . GLY A 1 125 ? 100.959 -30.197 64.590 1.00 28.31 760 GLY A CA 1
ATOM 766 C C . GLY A 1 125 ? 101.662 -31.424 65.149 1.00 33.66 760 GLY A C 1
ATOM 767 O O . GLY A 1 125 ? 102.247 -32.203 64.376 1.00 33.08 760 GLY A O 1
ATOM 768 N N . LYS A 1 126 ? 101.628 -31.607 66.476 1.00 31.65 761 LYS A N 1
ATOM 769 C CA . LYS A 1 126 ? 102.280 -32.765 67.095 1.00 34.05 761 LYS A CA 1
ATOM 770 C C . LYS A 1 126 ? 101.603 -34.076 66.701 1.00 34.65 761 LYS A C 1
ATOM 771 O O . LYS A 1 126 ? 102.275 -35.080 66.450 1.00 35.91 761 LYS A O 1
ATOM 777 N N . ILE A 1 127 ? 100.274 -34.080 66.656 1.00 33.60 762 ILE A N 1
ATOM 778 C CA . ILE A 1 127 ? 99.542 -35.281 66.266 1.00 34.93 762 ILE A CA 1
ATOM 779 C C . ILE A 1 127 ? 99.936 -35.680 64.825 1.00 34.21 762 ILE A C 1
ATOM 780 O O . ILE A 1 127 ? 100.273 -36.837 64.540 1.00 33.65 762 ILE A O 1
ATOM 785 N N . ILE A 1 128 ? 99.920 -34.711 63.924 1.00 32.39 763 ILE A N 1
ATOM 786 C CA . ILE A 1 128 ? 100.281 -34.969 62.541 1.00 31.66 763 ILE A CA 1
ATOM 787 C C . ILE A 1 128 ? 101.686 -35.541 62.450 1.00 33.25 763 ILE A C 1
ATOM 788 O O . ILE A 1 128 ? 101.921 -36.560 61.777 1.00 32.32 763 ILE A O 1
ATOM 793 N N . ARG A 1 129 ? 102.603 -34.884 63.150 1.00 31.78 764 ARG A N 1
ATOM 794 C CA . ARG A 1 129 ? 104.006 -35.268 63.170 1.00 31.08 764 ARG A CA 1
ATOM 795 C C . ARG A 1 129 ? 104.141 -36.724 63.720 1.00 33.87 764 ARG A C 1
ATOM 796 O O . ARG A 1 129 ? 104.856 -37.558 63.145 1.00 29.65 764 ARG A O 1
ATOM 804 N N . ASN A 1 130 ? 103.437 -37.028 64.807 1.00 34.73 765 ASN A N 1
ATOM 805 C CA . ASN A 1 130 ? 103.486 -38.377 65.420 1.00 34.69 765 ASN A CA 1
ATOM 806 C C . ASN A 1 130 ? 102.961 -39.431 64.464 1.00 34.78 765 ASN A C 1
ATOM 807 O O . ASN A 1 130 ? 103.575 -40.457 64.252 1.00 37.09 765 ASN A O 1
ATOM 812 N N . ILE A 1 131 ? 101.794 -39.186 63.900 1.00 35.46 766 ILE A N 1
ATOM 813 C CA . ILE A 1 131 ? 101.220 -40.129 62.972 1.00 36.89 766 ILE A CA 1
ATOM 814 C C . ILE A 1 131 ? 102.149 -40.423 61.791 1.00 37.46 766 ILE A C 1
ATOM 815 O O . ILE A 1 131 ? 102.367 -41.600 61.446 1.00 34.11 766 ILE A O 1
ATOM 820 N N . ILE A 1 132 ? 102.673 -39.367 61.159 1.00 33.07 767 ILE A N 1
ATOM 821 C CA . ILE A 1 132 ? 103.535 -39.572 60.026 1.00 30.02 767 ILE A CA 1
ATOM 822 C C . ILE A 1 132 ? 104.807 -40.322 60.420 1.00 32.22 767 ILE A C 1
ATOM 823 O O . ILE A 1 132 ? 105.172 -41.293 59.772 1.00 31.91 767 ILE A O 1
ATOM 828 N N . GLU A 1 133 ? 105.476 -39.910 61.486 1.00 29.42 768 GLU A N 1
ATOM 829 C CA . GLU A 1 133 ? 106.699 -40.602 61.877 1.00 33.96 768 GLU A CA 1
ATOM 830 C C . GLU A 1 133 ? 106.463 -42.077 62.140 1.00 35.92 768 GLU A C 1
ATOM 831 O O . GLU A 1 133 ? 107.217 -42.937 61.689 1.00 36.51 768 GLU A O 1
ATOM 837 N N . LYS A 1 134 ? 105.378 -42.365 62.845 1.00 38.07 769 LYS A N 1
ATOM 838 C CA . LYS A 1 134 ? 105.025 -43.738 63.168 1.00 40.91 769 LYS A CA 1
ATOM 839 C C . LYS A 1 134 ? 104.678 -44.564 61.933 1.00 41.40 769 LYS A C 1
ATOM 840 O O . LYS A 1 134 ? 105.304 -45.585 61.683 1.00 44.60 769 LYS A O 1
ATOM 846 N N . GLU A 1 135 ? 103.709 -44.119 61.147 1.00 38.55 770 GLU A N 1
ATOM 847 C CA . GLU A 1 135 ? 103.289 -44.871 59.972 1.00 41.61 770 GLU A CA 1
ATOM 848 C C . GLU A 1 135 ? 104.307 -44.968 58.847 1.00 42.21 770 GLU A C 1
ATOM 849 O O . GLU A 1 135 ? 104.324 -45.959 58.112 1.00 43.93 770 GLU A O 1
ATOM 855 N N . LEU A 1 136 ? 105.152 -43.955 58.686 1.00 40.21 771 LEU A N 1
ATOM 856 C CA . LEU A 1 136 ? 106.111 -43.991 57.586 1.00 40.06 771 LEU A CA 1
ATOM 857 C C . LEU A 1 136 ? 107.560 -44.166 57.977 1.00 39.61 771 LEU A C 1
ATOM 858 O O . LEU A 1 136 ? 108.420 -44.309 57.105 1.00 41.52 771 LEU A O 1
ATOM 863 N N . ASN A 1 137 ? 107.827 -44.157 59.278 1.00 41.60 772 ASN A N 1
ATOM 864 C CA . ASN A 1 137 ? 109.171 -44.350 59.794 1.00 40.90 772 ASN A CA 1
ATOM 865 C C . ASN A 1 137 ? 110.193 -43.440 59.162 1.00 42.07 772 ASN A C 1
ATOM 866 O O . ASN A 1 137 ? 111.262 -43.881 58.669 1.00 38.89 772 ASN A O 1
ATOM 871 N N . THR A 1 138 ? 109.876 -42.161 59.161 1.00 37.71 773 THR A N 1
ATOM 872 C CA . THR A 1 138 ? 110.793 -41.230 58.594 1.00 39.78 773 THR A CA 1
ATOM 873 C C . THR A 1 138 ? 110.809 -40.060 59.540 1.00 40.50 773 THR A C 1
ATOM 874 O O . THR A 1 138 ? 109.904 -39.935 60.361 1.00 44.48 773 THR A O 1
ATOM 878 N N . GLU A 1 139 ? 111.835 -39.224 59.453 1.00 37.25 774 GLU A N 1
ATOM 879 C CA . GLU A 1 139 ? 111.925 -38.062 60.332 1.00 39.87 774 GLU A CA 1
ATOM 880 C C . GLU A 1 139 ? 111.004 -36.921 59.873 1.00 35.92 774 GLU A C 1
ATOM 881 O O . GLU A 1 139 ? 111.026 -36.547 58.701 1.00 36.41 774 GLU A O 1
ATOM 887 N N . VAL A 1 140 ? 110.214 -36.364 60.794 1.00 36.11 775 VAL A N 1
ATOM 888 C CA . VAL A 1 140 ? 109.287 -35.276 60.467 1.00 30.56 775 VAL A CA 1
ATOM 889 C C . VAL A 1 140 ? 109.592 -34.045 61.329 1.00 34.34 775 VAL A C 1
ATOM 890 O O . VAL A 1 140 ? 109.099 -33.918 62.447 1.00 36.06 775 VAL A O 1
ATOM 894 N N . PRO A 1 141 ? 110.439 -33.141 60.825 1.00 33.04 776 PRO A N 1
ATOM 895 C CA . PRO A 1 141 ? 110.766 -31.941 61.591 1.00 34.15 776 PRO A CA 1
ATOM 896 C C . PRO A 1 141 ? 109.507 -31.116 61.834 1.00 34.82 776 PRO A C 1
ATOM 897 O O . PRO A 1 141 ? 108.633 -31.004 60.951 1.00 34.84 776 PRO A O 1
ATOM 901 N N . PHE A 1 142 ? 109.415 -30.557 63.033 1.00 31.37 777 PHE A N 1
ATOM 902 C CA . PHE A 1 142 ? 108.240 -29.802 63.467 1.00 33.38 777 PHE A CA 1
ATOM 903 C C . PHE A 1 142 ? 108.540 -28.337 63.834 1.00 33.58 777 PHE A C 1
ATOM 904 O O . PHE A 1 142 ? 109.199 -28.092 64.844 1.00 31.54 777 PHE A O 1
ATOM 912 N N . LEU A 1 143 ? 108.075 -27.373 63.036 1.00 31.76 778 LEU A N 1
ATOM 913 C CA . LEU A 1 143 ? 108.276 -25.945 63.383 1.00 33.18 778 LEU A CA 1
ATOM 914 C C . LEU A 1 143 ? 107.108 -25.334 64.175 1.00 35.72 778 LEU A C 1
ATOM 915 O O . LEU A 1 143 ? 105.954 -25.449 63.776 1.00 33.37 778 LEU A O 1
ATOM 920 N N . TYR A 1 144 ? 107.406 -24.701 65.313 1.00 37.00 779 TYR A N 1
ATOM 921 C CA . TYR A 1 144 ? 106.387 -24.006 66.107 1.00 37.06 779 TYR A CA 1
ATOM 922 C C . TYR A 1 144 ? 107.063 -22.772 66.733 1.00 37.65 779 TYR A C 1
ATOM 923 O O . TYR A 1 144 ? 108.300 -22.680 66.796 1.00 33.72 779 TYR A O 1
ATOM 932 N N . GLY A 1 145 ? 106.237 -21.822 67.145 1.00 37.20 780 GLY A N 1
ATOM 933 C CA . GLY A 1 145 ? 106.702 -20.562 67.708 1.00 42.96 780 GLY A CA 1
ATOM 934 C C . GLY A 1 145 ? 107.707 -20.581 68.853 1.00 44.53 780 GLY A C 1
ATOM 935 O O . GLY A 1 145 ? 108.616 -19.752 68.862 1.00 48.01 780 GLY A O 1
ATOM 936 N N . GLU A 1 146 ? 107.546 -21.488 69.813 1.00 48.21 781 GLU A N 1
ATOM 937 C CA . GLU A 1 146 ? 108.447 -21.571 70.967 1.00 51.59 781 GLU A CA 1
ATOM 938 C C . GLU A 1 146 ? 109.842 -22.104 70.676 1.00 50.02 781 GLU A C 1
ATOM 939 O O . GLU A 1 146 ? 110.666 -22.198 71.596 1.00 51.85 781 GLU A O 1
ATOM 945 N N . LEU A 1 147 ? 110.106 -22.543 69.450 1.00 45.37 782 LEU A N 1
ATOM 946 C CA . LEU A 1 147 ? 111.438 -23.067 69.165 1.00 43.52 782 LEU A CA 1
ATOM 947 C C . LEU A 1 147 ? 112.463 -21.930 69.258 1.00 42.39 782 LEU A C 1
ATOM 948 O O . LEU A 1 147 ? 112.152 -20.763 68.985 1.00 38.65 782 LEU A O 1
ATOM 953 N N . SER A 1 148 ? 113.692 -22.241 69.665 1.00 42.51 783 SER A N 1
ATOM 954 C CA . SER A 1 148 ? 114.697 -21.174 69.706 1.00 41.28 783 SER A CA 1
ATOM 955 C C . SER A 1 148 ? 115.014 -20.874 68.244 1.00 41.31 783 SER A C 1
ATOM 956 O O . SER A 1 148 ? 114.625 -21.647 67.354 1.00 35.40 783 SER A O 1
ATOM 959 N N . LYS A 1 149 ? 115.702 -19.770 67.981 1.00 42.71 784 LYS A N 1
ATOM 960 C CA . LYS A 1 149 ? 116.051 -19.401 66.593 1.00 47.47 784 LYS A CA 1
ATOM 961 C C . LYS A 1 149 ? 116.871 -20.478 65.916 1.00 48.60 784 LYS A C 1
ATOM 962 O O . LYS A 1 149 ? 116.658 -20.795 64.757 1.00 47.03 784 LYS A O 1
ATOM 968 N N . LYS A 1 150 ? 117.835 -21.027 66.648 1.00 47.94 785 LYS A N 1
ATOM 969 C CA . LYS A 1 150 ? 118.713 -22.030 66.071 1.00 48.08 785 LYS A CA 1
ATOM 970 C C . LYS A 1 150 ? 117.981 -23.311 65.774 1.00 44.64 785 LYS A C 1
ATOM 971 O O . LYS A 1 150 ? 118.185 -23.912 64.723 1.00 47.59 785 LYS A O 1
ATOM 977 N N . GLU A 1 151 ? 117.135 -23.742 66.698 1.00 43.85 786 GLU A N 1
ATOM 978 C CA . GLU A 1 151 ? 116.402 -24.963 66.446 1.00 43.76 786 GLU A CA 1
ATOM 979 C C . GLU A 1 151 ? 115.602 -24.722 65.167 1.00 41.70 786 GLU A C 1
ATOM 980 O O . GLU A 1 151 ? 115.528 -25.571 64.298 1.00 42.20 786 GLU A O 1
ATOM 986 N N . ARG A 1 152 ? 115.052 -23.525 65.045 1.00 38.30 787 ARG A N 1
ATOM 987 C CA . ARG A 1 152 ? 114.230 -23.191 63.899 1.00 40.29 787 ARG A CA 1
ATOM 988 C C . ARG A 1 152 ? 115.007 -23.132 62.591 1.00 41.41 787 ARG A C 1
ATOM 989 O O . ARG A 1 152 ? 114.684 -23.833 61.621 1.00 39.97 787 ARG A O 1
ATOM 997 N N . ASP A 1 153 ? 116.042 -22.300 62.575 1.00 40.34 788 ASP A N 1
ATOM 998 C CA . ASP A 1 153 ? 116.863 -22.145 61.390 1.00 41.55 788 ASP A CA 1
ATOM 999 C C . ASP A 1 153 ? 117.429 -23.468 60.951 1.00 40.54 788 ASP A C 1
ATOM 1000 O O . ASP A 1 153 ? 117.488 -23.741 59.751 1.00 39.52 788 ASP A O 1
ATOM 1005 N N . ASP A 1 154 ? 117.843 -24.284 61.925 1.00 41.80 789 ASP A N 1
ATOM 1006 C CA . ASP A 1 154 ? 118.419 -25.591 61.643 1.00 44.39 789 ASP A CA 1
ATOM 1007 C C . ASP A 1 154 ? 117.399 -26.484 61.001 1.00 43.82 789 ASP A C 1
ATOM 1008 O O . ASP A 1 154 ? 117.729 -27.224 60.086 1.00 45.07 789 ASP A O 1
ATOM 1013 N N . ILE A 1 155 ? 116.159 -26.434 61.493 1.00 41.11 790 ILE A N 1
ATOM 1014 C CA . ILE A 1 155 ? 115.116 -27.277 60.916 1.00 39.48 790 ILE A CA 1
ATOM 1015 C C . ILE A 1 155 ? 114.789 -26.809 59.504 1.00 36.48 790 ILE A C 1
ATOM 1016 O O . ILE A 1 155 ? 114.573 -27.627 58.620 1.00 34.77 790 ILE A O 1
ATOM 1021 N N . ILE A 1 156 ? 114.736 -25.496 59.304 1.00 36.25 791 ILE A N 1
ATOM 1022 C CA . ILE A 1 156 ? 114.404 -24.946 57.977 1.00 38.49 791 ILE A CA 1
ATOM 1023 C C . ILE A 1 156 ? 115.470 -25.299 56.956 1.00 41.26 791 ILE A C 1
ATOM 1024 O O . ILE A 1 156 ? 115.180 -25.601 55.791 1.00 41.24 791 ILE A O 1
ATOM 1029 N N . SER A 1 157 ? 116.715 -25.225 57.401 1.00 41.58 792 SER A N 1
ATOM 1030 C CA . SER A 1 157 ? 117.853 -25.534 56.551 1.00 44.55 792 SER A CA 1
ATOM 1031 C C . SER A 1 157 ? 117.784 -27.022 56.200 1.00 44.94 792 SER A C 1
ATOM 1032 O O . SER A 1 157 ? 117.970 -27.438 55.040 1.00 43.28 792 SER A O 1
ATOM 1035 N N . LYS A 1 158 ? 117.470 -27.831 57.202 1.00 45.04 793 LYS A N 1
ATOM 1036 C CA . LYS A 1 158 ? 117.380 -29.249 56.963 1.00 45.37 793 LYS A CA 1
ATOM 1037 C C . LYS A 1 158 ? 116.306 -29.599 55.927 1.00 45.69 793 LYS A C 1
ATOM 1038 O O . LYS A 1 158 ? 116.517 -30.471 55.074 1.00 45.88 793 LYS A O 1
ATOM 1044 N N . PHE A 1 159 ? 115.154 -28.936 55.980 1.00 41.40 794 PHE A N 1
ATOM 1045 C CA . PHE A 1 159 ? 114.101 -29.259 55.021 1.00 38.95 794 PHE A CA 1
ATOM 1046 C C . PHE A 1 159 ? 114.436 -28.698 53.656 1.00 39.30 794 PHE A C 1
ATOM 1047 O O . PHE A 1 159 ? 114.198 -29.341 52.660 1.00 37.73 794 PHE A O 1
ATOM 1055 N N . GLN A 1 160 ? 114.976 -27.487 53.623 1.00 40.60 795 GLN A N 1
ATOM 1056 C CA . GLN A 1 160 ? 115.291 -26.831 52.370 1.00 44.39 795 GLN A CA 1
ATOM 1057 C C . GLN A 1 160 ? 116.450 -27.439 51.588 1.00 48.63 795 GLN A C 1
ATOM 1058 O O . GLN A 1 160 ? 116.447 -27.395 50.364 1.00 47.73 795 GLN A O 1
ATOM 1064 N N . ASN A 1 161 ? 117.424 -28.014 52.285 1.00 52.14 796 ASN A N 1
ATOM 1065 C CA . ASN A 1 161 ? 118.601 -28.529 51.592 1.00 54.66 796 ASN A CA 1
ATOM 1066 C C . ASN A 1 161 ? 118.806 -30.017 51.479 1.00 55.88 796 ASN A C 1
ATOM 1067 O O . ASN A 1 161 ? 119.648 -30.455 50.726 1.00 58.69 796 ASN A O 1
ATOM 1072 N N . ASN A 1 162 ? 118.063 -30.807 52.216 1.00 56.62 797 ASN A N 1
ATOM 1073 C CA . ASN A 1 162 ? 118.248 -32.237 52.135 1.00 59.30 797 ASN A CA 1
ATOM 1074 C C . ASN A 1 162 ? 117.013 -32.887 51.460 1.00 60.26 797 ASN A C 1
ATOM 1075 O O . ASN A 1 162 ? 115.966 -33.007 52.086 1.00 59.02 797 ASN A O 1
ATOM 1080 N N . PRO A 1 163 ? 117.118 -33.305 50.166 1.00 61.75 798 PRO A N 1
ATOM 1081 C CA . PRO A 1 163 ? 115.997 -33.937 49.438 1.00 62.10 798 PRO A CA 1
ATOM 1082 C C . PRO A 1 163 ? 115.434 -35.176 50.120 1.00 60.91 798 PRO A C 1
ATOM 1083 O O . PRO A 1 163 ? 114.281 -35.567 49.863 1.00 60.90 798 PRO A O 1
ATOM 1087 N N . SER A 1 164 ? 116.254 -35.794 50.968 1.00 58.85 799 SER A N 1
ATOM 1088 C CA . SER A 1 164 ? 115.807 -36.965 51.676 1.00 58.64 799 SER A CA 1
ATOM 1089 C C . SER A 1 164 ? 114.649 -36.600 52.597 1.00 56.97 799 SER A C 1
ATOM 1090 O O . SER A 1 164 ? 113.635 -37.283 52.575 1.00 59.05 799 SER A O 1
ATOM 1093 N N . VAL A 1 165 ? 114.810 -35.530 53.392 1.00 54.24 800 VAL A N 1
ATOM 1094 C CA . VAL A 1 165 ? 113.774 -35.046 54.327 1.00 47.05 800 VAL A CA 1
ATOM 1095 C C . VAL A 1 165 ? 112.555 -34.741 53.490 1.00 44.13 800 VAL A C 1
ATOM 1096 O O . VAL A 1 165 ? 112.491 -33.773 52.727 1.00 45.78 800 VAL A O 1
ATOM 1100 N N . LYS A 1 166 ? 111.572 -35.602 53.626 1.00 39.85 801 LYS A N 1
ATOM 1101 C CA . LYS A 1 166 ? 110.367 -35.494 52.848 1.00 37.03 801 LYS A CA 1
ATOM 1102 C C . LYS A 1 166 ? 109.235 -34.661 53.423 1.00 36.02 801 LYS A C 1
ATOM 1103 O O . LYS A 1 166 ? 108.333 -34.300 52.676 1.00 33.88 801 LYS A O 1
ATOM 1109 N N . PHE A 1 167 ? 109.281 -34.387 54.734 1.00 33.15 802 PHE A N 1
ATOM 1110 C CA . PHE A 1 167 ? 108.217 -33.685 55.436 1.00 33.46 802 PHE A CA 1
ATOM 1111 C C . PHE A 1 167 ? 108.683 -32.580 56.366 1.00 32.99 802 PHE A C 1
ATOM 1112 O O . PHE A 1 167 ? 109.850 -32.522 56.810 1.00 30.50 802 PHE A O 1
ATOM 1120 N N . ILE A 1 168 ? 107.743 -31.689 56.637 1.00 30.30 803 ILE A N 1
ATOM 1121 C CA . ILE A 1 168 ? 107.932 -30.650 57.650 1.00 29.01 803 ILE A CA 1
ATOM 1122 C C . ILE A 1 168 ? 106.536 -30.253 58.116 1.00 29.20 803 ILE A C 1
ATOM 1123 O O . ILE A 1 168 ? 105.638 -30.093 57.304 1.00 32.92 803 ILE A O 1
ATOM 1128 N N . VAL A 1 169 ? 106.331 -30.131 59.425 1.00 31.37 804 VAL A N 1
ATOM 1129 C CA . VAL A 1 169 ? 105.019 -29.743 59.938 1.00 28.71 804 VAL A CA 1
ATOM 1130 C C . VAL A 1 169 ? 105.232 -28.385 60.589 1.00 28.25 804 VAL A C 1
ATOM 1131 O O . VAL A 1 169 ? 106.265 -28.143 61.224 1.00 26.61 804 VAL A O 1
ATOM 1135 N N . LEU A 1 170 ? 104.289 -27.480 60.359 1.00 28.06 805 LEU A N 1
ATOM 1136 C CA . LEU A 1 170 ? 104.389 -26.126 60.911 1.00 28.89 805 LEU A CA 1
ATOM 1137 C C . LEU A 1 170 ? 103.102 -25.732 61.598 1.00 30.42 805 LEU A C 1
ATOM 1138 O O . LEU A 1 170 ? 102.012 -25.892 61.048 1.00 28.99 805 LEU A O 1
ATOM 1143 N N . SER A 1 171 ? 103.213 -25.231 62.812 1.00 30.42 806 SER A N 1
ATOM 1144 C CA . SER A 1 171 ? 102.014 -24.790 63.469 1.00 31.48 806 SER A CA 1
ATOM 1145 C C . SER A 1 171 ? 102.236 -23.307 63.578 1.00 31.16 806 SER A C 1
ATOM 1146 O O . SER A 1 171 ? 103.252 -22.875 64.126 1.00 30.76 806 SER A O 1
ATOM 1149 N N . VAL A 1 172 ? 101.341 -22.534 62.977 1.00 31.71 807 VAL A N 1
ATOM 1150 C CA . VAL A 1 172 ? 101.420 -21.074 63.020 1.00 34.70 807 VAL A CA 1
ATOM 1151 C C . VAL A 1 172 ? 100.232 -20.613 63.856 1.00 35.49 807 VAL A C 1
ATOM 1152 O O . VAL A 1 172 ? 99.082 -20.702 63.411 1.00 37.72 807 VAL A O 1
ATOM 1156 N N . LYS A 1 173 ? 100.500 -20.156 65.071 1.00 38.25 808 LYS A N 1
ATOM 1157 C CA . LYS A 1 173 ? 99.437 -19.687 65.970 1.00 44.48 808 LYS A CA 1
ATOM 1158 C C . LYS A 1 173 ? 98.877 -18.371 65.462 1.00 45.91 808 LYS A C 1
ATOM 1159 O O . LYS A 1 173 ? 99.428 -17.784 64.548 1.00 44.97 808 LYS A O 1
ATOM 1165 N N . ALA A 1 174 ? 97.779 -17.912 66.058 1.00 52.35 809 ALA A N 1
ATOM 1166 C CA . ALA A 1 174 ? 97.187 -16.636 65.654 1.00 57.50 809 ALA A CA 1
ATOM 1167 C C . ALA A 1 174 ? 98.196 -15.594 66.121 1.00 59.61 809 ALA A C 1
ATOM 1168 O O . ALA A 1 174 ? 98.682 -15.658 67.252 1.00 60.29 809 ALA A O 1
ATOM 1170 N N . GLY A 1 175 ? 98.528 -14.643 65.254 1.00 60.87 810 GLY A N 1
ATOM 1171 C CA . GLY A 1 175 ? 99.512 -13.646 65.634 1.00 60.92 810 GLY A CA 1
ATOM 1172 C C . GLY A 1 175 ? 100.919 -14.094 65.253 1.00 60.34 810 GLY A C 1
ATOM 1173 O O . GLY A 1 175 ? 101.901 -13.387 65.502 1.00 61.21 810 GLY A O 1
ATOM 1174 N N . GLY A 1 176 ? 101.009 -15.291 64.670 1.00 58.67 811 GLY A N 1
ATOM 1175 C CA . GLY A 1 176 ? 102.280 -15.824 64.224 1.00 52.32 811 GLY A CA 1
ATOM 1176 C C . GLY A 1 176 ? 102.319 -15.575 62.736 1.00 49.76 811 GLY A C 1
ATOM 1177 O O . GLY A 1 176 ? 101.342 -1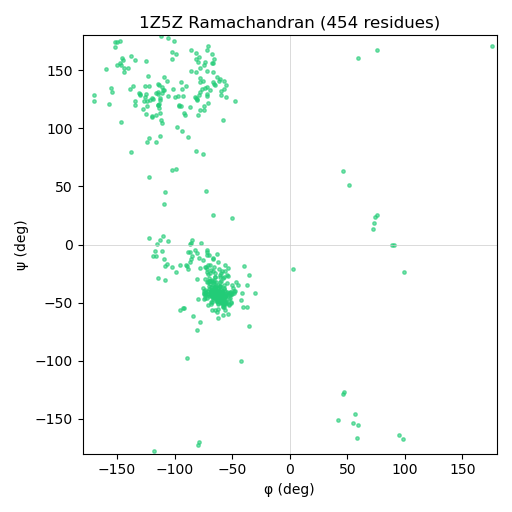5.101 62.153 1.00 49.90 811 GLY A O 1
ATOM 1178 N N . PHE A 1 177 ? 103.433 -15.892 62.096 1.00 47.43 812 PHE A N 1
ATOM 1179 C CA . PHE A 1 177 ? 103.527 -15.661 60.664 1.00 44.68 812 PHE A CA 1
ATOM 1180 C C . PHE A 1 177 ? 103.904 -16.935 59.925 1.00 45.02 812 PHE A C 1
ATOM 1181 O O . PHE A 1 177 ? 104.481 -17.872 60.513 1.00 43.35 812 PHE A O 1
ATOM 1189 N N . GLY A 1 178 ? 103.572 -16.970 58.640 1.00 41.12 813 GLY A N 1
ATOM 1190 C CA . GLY A 1 178 ? 103.911 -18.125 57.837 1.00 40.74 813 GLY A CA 1
ATOM 1191 C C . GLY A 1 178 ? 105.374 -18.053 57.443 1.00 42.77 813 GLY A C 1
ATOM 1192 O O . GLY A 1 178 ? 106.147 -17.216 57.976 1.00 38.73 813 GLY A O 1
ATOM 1193 N N . ILE A 1 179 ? 105.750 -18.942 56.525 1.00 38.85 814 ILE A N 1
ATOM 1194 C CA . ILE A 1 179 ? 107.112 -19.031 55.997 1.00 39.95 814 ILE A CA 1
ATOM 1195 C C . ILE A 1 179 ? 106.976 -19.553 54.563 1.00 38.92 814 ILE A C 1
ATOM 1196 O O . ILE A 1 179 ? 106.004 -20.229 54.229 1.00 40.24 814 ILE A O 1
ATOM 1201 N N . ASN A 1 180 ? 107.943 -19.247 53.718 1.00 37.30 815 ASN A N 1
ATOM 1202 C CA . ASN A 1 180 ? 107.888 -19.688 52.333 1.00 36.60 815 ASN A CA 1
ATOM 1203 C C . ASN A 1 180 ? 108.993 -20.709 52.099 1.00 34.47 815 ASN A C 1
ATOM 1204 O O . ASN A 1 180 ? 110.124 -20.351 51.799 1.00 35.04 815 ASN A O 1
ATOM 1209 N N . LEU A 1 181 ? 108.655 -21.990 52.251 1.00 34.05 816 LEU A N 1
ATOM 1210 C CA . LEU A 1 181 ? 109.634 -23.064 52.093 1.00 39.46 816 LEU A CA 1
ATOM 1211 C C . LEU A 1 181 ? 109.665 -23.463 50.620 1.00 40.83 816 LEU A C 1
ATOM 1212 O O . LEU A 1 181 ? 108.885 -24.297 50.202 1.00 40.94 816 LEU A O 1
ATOM 1217 N N . THR A 1 182 ? 110.569 -22.858 49.853 1.00 41.92 817 THR A N 1
ATOM 1218 C CA . THR A 1 182 ? 110.666 -23.116 48.415 1.00 43.26 817 THR A CA 1
ATOM 1219 C C . THR A 1 182 ? 110.985 -24.552 48.008 1.00 43.63 817 THR A C 1
ATOM 1220 O O . THR A 1 182 ? 110.718 -24.954 46.870 1.00 40.32 817 THR A O 1
ATOM 1224 N N . SER A 1 183 ? 111.558 -25.340 48.906 1.00 40.65 818 SER A N 1
ATOM 1225 C CA . SER A 1 183 ? 111.834 -26.711 48.511 1.00 40.16 818 SER A CA 1
ATOM 1226 C C . SER A 1 183 ? 110.616 -27.603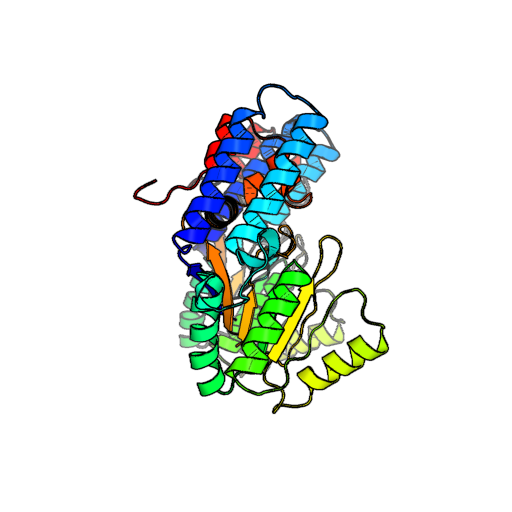 48.563 1.00 38.98 818 SER A C 1
ATOM 1227 O O . SER A 1 183 ? 110.674 -28.702 48.040 1.00 39.06 818 SER A O 1
ATOM 1230 N N . ALA A 1 184 ? 109.505 -27.153 49.163 1.00 34.49 819 ALA A N 1
ATOM 1231 C CA . ALA A 1 184 ? 108.309 -27.987 49.186 1.00 35.76 819 ALA A CA 1
ATOM 1232 C C . ALA A 1 184 ? 107.625 -28.024 47.795 1.00 36.99 819 ALA A C 1
ATOM 1233 O O . ALA A 1 184 ? 107.455 -26.996 47.133 1.00 40.91 819 ALA A O 1
ATOM 1235 N N . ASN A 1 185 ? 107.253 -29.222 47.376 1.00 33.65 820 ASN A N 1
ATOM 1236 C CA . ASN A 1 185 ? 106.615 -29.490 46.098 1.00 36.41 820 ASN A CA 1
ATOM 1237 C C . ASN A 1 185 ? 105.130 -29.609 46.345 1.00 36.21 820 ASN A C 1
ATOM 1238 O O . ASN A 1 185 ? 104.329 -29.427 45.457 1.00 36.00 820 ASN A O 1
ATOM 1243 N N . ARG A 1 186 ? 104.774 -29.932 47.580 1.00 34.81 821 ARG A N 1
ATOM 1244 C CA . ARG A 1 186 ? 103.375 -30.135 47.939 1.00 33.04 821 ARG A CA 1
ATOM 1245 C C . ARG A 1 186 ? 103.110 -29.441 49.281 1.00 33.02 821 ARG A C 1
ATOM 1246 O O . ARG A 1 186 ? 103.912 -29.541 50.216 1.00 29.76 821 ARG A O 1
ATOM 1254 N N . VAL A 1 187 ? 101.990 -28.741 49.370 1.00 30.64 822 VAL A N 1
ATOM 1255 C CA . VAL A 1 187 ? 101.662 -28.031 50.581 1.00 31.02 822 VAL A CA 1
ATOM 1256 C C . VAL A 1 187 ? 100.240 -28.425 50.939 1.00 34.68 822 VAL A C 1
ATOM 1257 O O . VAL A 1 187 ? 99.349 -28.386 50.078 1.00 32.28 822 VAL A O 1
ATOM 1261 N N . ILE A 1 188 ? 100.049 -28.854 52.193 1.00 29.38 823 ILE A N 1
ATOM 1262 C CA . ILE A 1 188 ? 98.716 -29.181 52.701 1.00 27.40 823 ILE A CA 1
ATOM 1263 C C . ILE A 1 188 ? 98.353 -28.166 53.804 1.00 27.66 823 ILE A C 1
ATOM 1264 O O . ILE A 1 188 ? 99.058 -28.073 54.847 1.00 25.43 823 ILE A O 1
ATOM 1269 N N . HIS A 1 189 ? 97.297 -27.387 53.582 1.00 26.41 824 HIS A N 1
ATOM 1270 C CA . HIS A 1 189 ? 96.840 -26.455 54.609 1.00 26.84 824 HIS A CA 1
ATOM 1271 C C . HIS A 1 189 ? 95.766 -27.231 55.381 1.00 25.79 824 HIS A C 1
ATOM 1272 O O . HIS A 1 189 ? 94.628 -27.357 54.958 1.00 28.44 824 HIS A O 1
ATOM 1279 N N . PHE A 1 190 ? 96.176 -27.805 56.507 1.00 27.59 825 PHE A N 1
ATOM 1280 C CA . PHE A 1 190 ? 95.299 -28.659 57.317 1.00 27.70 825 PHE A CA 1
ATOM 1281 C C . PHE A 1 190 ? 94.057 -27.966 57.839 1.00 29.10 825 PHE A C 1
ATOM 1282 O O . PHE A 1 190 ? 92.990 -28.579 57.963 1.00 27.96 825 PHE A O 1
ATOM 1290 N N . ASP A 1 191 ? 94.193 -26.682 58.174 1.00 27.20 826 ASP A N 1
ATOM 1291 C CA . ASP A 1 191 ? 93.047 -25.894 58.631 1.00 27.54 826 ASP A CA 1
ATOM 1292 C C . ASP A 1 191 ? 93.355 -24.442 58.250 1.00 28.59 826 ASP A C 1
ATOM 1293 O O . ASP A 1 191 ? 94.476 -24.138 57.819 1.00 27.85 826 ASP A O 1
ATOM 1298 N N . ARG A 1 192 ? 92.364 -23.573 58.389 1.00 29.81 827 ARG A N 1
ATOM 1299 C CA . ARG A 1 192 ? 92.493 -22.186 57.984 1.00 33.19 827 ARG A CA 1
ATOM 1300 C C . ARG A 1 192 ? 93.330 -21.351 58.924 1.00 31.06 827 ARG A C 1
ATOM 1301 O O . ARG A 1 192 ? 92.791 -20.608 59.709 1.00 31.87 827 ARG A O 1
ATOM 1309 N N . TRP A 1 193 ? 94.653 -21.477 58.835 1.00 30.83 828 TRP A N 1
ATOM 1310 C CA . TRP A 1 193 ? 95.577 -20.753 59.733 1.00 31.20 828 TRP A CA 1
ATOM 1311 C C . TRP A 1 193 ? 95.979 -19.369 59.220 1.00 35.15 828 TRP A C 1
ATOM 1312 O O . TRP A 1 193 ? 96.466 -18.514 59.972 1.00 31.32 828 TRP A O 1
ATOM 1323 N N . TRP A 1 194 ? 95.824 -19.196 57.916 1.00 35.98 829 TRP A N 1
ATOM 1324 C CA . TRP A 1 194 ? 96.267 -17.994 57.237 1.00 38.65 829 TRP A CA 1
ATOM 1325 C C . TRP A 1 194 ? 95.422 -16.747 57.335 1.00 41.90 829 TRP A C 1
ATOM 1326 O O . TRP A 1 194 ? 94.222 -16.756 57.674 1.00 38.86 829 TRP A O 1
ATOM 1337 N N . ASN A 1 195 ? 96.091 -15.650 57.031 1.00 45.68 830 ASN A N 1
ATOM 1338 C CA . ASN A 1 195 ? 95.470 -14.349 57.059 1.00 48.18 830 ASN A CA 1
ATOM 1339 C C . ASN A 1 195 ? 94.555 -14.176 55.851 1.00 49.32 830 ASN A C 1
ATOM 1340 O O . ASN A 1 195 ? 95.027 -14.201 54.709 1.00 50.15 830 ASN A O 1
ATOM 1345 N N . PRO A 1 196 ? 93.245 -13.968 56.085 1.00 50.96 831 PRO A N 1
ATOM 1346 C CA . PRO A 1 196 ? 92.214 -13.779 55.053 1.00 56.53 831 PRO A CA 1
ATOM 1347 C C . PRO A 1 196 ? 92.581 -12.712 54.022 1.00 57.45 831 PRO A C 1
ATOM 1348 O O . PRO A 1 196 ? 92.486 -12.939 52.810 1.00 59.06 831 PRO A O 1
ATOM 1352 N N . ALA A 1 197 ? 93.000 -11.556 54.526 1.00 59.71 832 ALA A N 1
ATOM 1353 C CA . ALA A 1 197 ? 93.375 -10.408 53.693 1.00 63.49 832 ALA A CA 1
ATOM 1354 C C . ALA A 1 197 ? 94.384 -10.751 52.613 1.00 65.14 832 ALA A C 1
ATOM 1355 O O . ALA A 1 197 ? 94.220 -10.344 51.466 1.00 68.35 832 ALA A O 1
ATOM 1357 N N . VAL A 1 198 ? 95.428 -11.493 52.970 1.00 66.07 833 VAL A N 1
ATOM 1358 C CA . VAL A 1 198 ? 96.425 -11.877 51.981 1.00 67.18 833 VAL A CA 1
ATOM 1359 C C . VAL A 1 198 ? 95.912 -13.080 51.190 1.00 68.15 833 VAL A C 1
ATOM 1360 O O . VAL A 1 198 ? 95.520 -12.942 50.032 1.00 69.03 833 VAL A O 1
ATOM 1364 N N . GLU A 1 199 ? 95.916 -14.248 51.834 1.00 69.68 834 GLU A N 1
ATOM 1365 C CA . GLU A 1 199 ? 95.477 -15.522 51.244 1.00 71.33 834 GLU A CA 1
ATOM 1366 C C . GLU A 1 199 ? 96.502 -16.110 50.266 1.00 71.96 834 GLU A C 1
ATOM 1367 O O . GLU A 1 199 ? 97.676 -16.316 50.610 1.00 72.55 834 GLU A O 1
ATOM 1373 N N . ASN A 1 214 ? 105.319 -27.207 39.363 1.00 56.36 849 ASN A N 1
ATOM 1374 C CA . ASN A 1 214 ? 104.737 -26.193 40.245 1.00 54.07 849 ASN A CA 1
ATOM 1375 C C . ASN A 1 214 ? 104.421 -26.798 41.618 1.00 50.29 849 ASN A C 1
ATOM 1376 O O . ASN A 1 214 ? 104.302 -28.003 41.765 1.00 47.21 849 ASN A O 1
ATOM 1381 N N . VAL A 1 215 ? 104.278 -25.946 42.619 1.00 46.19 850 VAL A N 1
ATOM 1382 C CA . VAL A 1 215 ? 103.922 -26.416 43.951 1.00 45.76 850 VAL A CA 1
ATOM 1383 C C . VAL A 1 215 ? 102.457 -26.841 43.892 1.00 41.72 850 VAL A C 1
ATOM 1384 O O . VAL A 1 215 ? 101.629 -26.091 43.381 1.00 43.97 850 VAL A O 1
ATOM 1388 N N . ILE A 1 216 ? 102.131 -28.040 44.356 1.00 38.69 851 ILE A N 1
ATOM 1389 C CA . ILE A 1 216 ? 100.715 -28.437 44.375 1.00 38.22 851 ILE A CA 1
ATOM 1390 C C . ILE A 1 216 ? 100.162 -28.105 45.766 1.00 40.01 851 ILE A C 1
ATOM 1391 O O . ILE A 1 216 ? 100.649 -28.662 46.755 1.00 39.73 851 ILE A O 1
ATOM 1396 N N . VAL A 1 217 ? 99.153 -27.225 45.827 1.00 36.98 852 VAL A N 1
ATOM 1397 C CA . VAL A 1 217 ? 98.522 -26.790 47.079 1.00 37.34 852 VAL A CA 1
ATOM 1398 C C . VAL A 1 217 ? 97.179 -27.452 47.382 1.00 37.81 852 VAL A C 1
ATOM 1399 O O . VAL A 1 217 ? 96.320 -27.560 46.505 1.00 38.62 852 VAL A O 1
ATOM 1403 N N . HIS A 1 218 ? 96.995 -27.909 48.623 1.00 32.24 853 HIS A N 1
ATOM 1404 C CA . HIS A 1 218 ? 95.735 -28.534 49.040 1.00 31.27 853 HIS A CA 1
ATOM 1405 C C . HIS A 1 218 ? 95.129 -27.852 50.280 1.00 33.09 853 HIS A C 1
ATOM 1406 O O . HIS A 1 218 ? 95.798 -27.679 51.311 1.00 34.06 853 HIS A O 1
ATOM 1413 N N . LYS A 1 219 ? 93.862 -27.488 50.216 1.00 31.12 854 LYS A N 1
ATOM 1414 C CA . LYS A 1 219 ? 93.227 -26.869 51.388 1.00 33.79 854 LYS A CA 1
ATOM 1415 C C . LYS A 1 219 ? 92.190 -27.831 51.896 1.00 34.93 854 LYS A C 1
ATOM 1416 O O . LYS A 1 219 ? 91.200 -28.071 51.210 1.00 35.94 854 LYS A O 1
ATOM 1422 N N . LEU A 1 220 ? 92.401 -28.381 53.093 1.00 27.45 855 LEU A N 1
ATOM 1423 C CA . LEU A 1 220 ? 91.446 -29.314 53.630 1.00 29.60 855 LEU A CA 1
ATOM 1424 C C . LEU A 1 220 ? 90.222 -28.552 54.142 1.00 29.53 855 LEU A C 1
ATOM 1425 O O . LEU A 1 220 ? 90.363 -27.558 54.863 1.00 28.90 855 LEU A O 1
ATOM 1430 N N . ILE A 1 221 ? 89.028 -29.025 53.800 1.00 25.63 856 ILE A N 1
ATOM 1431 C CA . ILE A 1 221 ? 87.786 -28.368 54.241 1.00 30.60 856 ILE A CA 1
ATOM 1432 C C . ILE A 1 221 ? 86.781 -29.373 54.745 1.00 32.45 856 ILE A C 1
ATOM 1433 O O . ILE A 1 221 ? 86.442 -30.314 54.017 1.00 32.33 856 ILE A O 1
ATOM 1438 N N . SER A 1 222 ? 86.317 -29.216 55.984 1.00 29.40 857 SER A N 1
ATOM 1439 C CA . SER A 1 222 ? 85.326 -30.141 56.530 1.00 32.98 857 SER A CA 1
ATOM 1440 C C . SER A 1 222 ? 83.915 -29.937 55.952 1.00 31.95 857 SER A C 1
ATOM 1441 O O . SER A 1 222 ? 83.285 -28.876 56.112 1.00 26.70 857 SER A O 1
ATOM 1444 N N . VAL A 1 223 ? 83.442 -30.971 55.249 1.00 32.80 858 VAL A N 1
ATOM 1445 C CA . VAL A 1 223 ? 82.138 -30.935 54.585 1.00 33.87 858 VAL A CA 1
ATOM 1446 C C . VAL A 1 223 ? 81.009 -30.611 55.525 1.00 32.97 858 VAL A C 1
ATOM 1447 O O . VAL A 1 223 ? 80.860 -31.233 56.577 1.00 30.89 858 VAL A O 1
ATOM 1451 N N . GLY A 1 224 ? 80.242 -29.591 55.142 1.00 33.33 859 GLY A N 1
ATOM 1452 C CA . GLY A 1 224 ? 79.081 -29.168 55.910 1.00 35.33 859 GLY A CA 1
ATOM 1453 C C . GLY A 1 224 ? 79.343 -28.438 57.223 1.00 36.92 859 GLY A C 1
ATOM 1454 O O . GLY A 1 224 ? 78.442 -28.339 58.063 1.00 36.81 859 GLY A O 1
ATOM 1455 N N . THR A 1 225 ? 80.549 -27.906 57.404 1.00 33.29 860 THR A N 1
ATOM 1456 C CA . THR A 1 225 ? 80.853 -27.219 58.659 1.00 32.33 860 THR A CA 1
ATOM 1457 C C . THR A 1 225 ? 81.169 -25.788 58.399 1.00 31.24 860 THR A C 1
ATOM 1458 O O . THR A 1 225 ? 81.151 -25.347 57.240 1.00 31.32 860 THR A O 1
ATOM 1462 N N . LEU A 1 226 ? 81.511 -25.070 59.471 1.00 28.27 861 LEU A N 1
ATOM 1463 C CA . LEU A 1 226 ? 81.845 -23.662 59.337 1.00 28.72 861 LEU A CA 1
ATOM 1464 C C . LEU A 1 226 ? 83.029 -23.524 58.404 1.00 30.86 861 LEU A C 1
ATOM 1465 O O . LEU A 1 226 ? 83.191 -22.444 57.821 1.00 30.81 861 LEU A O 1
ATOM 1470 N N . GLU A 1 227 ? 83.866 -24.568 58.260 1.00 29.43 862 GLU A N 1
ATOM 1471 C CA . GLU A 1 227 ? 85.009 -24.395 57.351 1.00 31.07 862 GLU A CA 1
ATOM 1472 C C . GLU A 1 227 ? 84.488 -24.238 55.910 1.00 35.79 862 GLU A C 1
ATOM 1473 O O . GLU A 1 227 ? 84.990 -23.429 55.113 1.00 34.20 862 GLU A O 1
ATOM 1479 N N . GLU A 1 228 ? 83.478 -25.030 55.562 1.00 31.66 863 GLU A N 1
ATOM 1480 C CA . GLU A 1 228 ? 82.918 -24.933 54.227 1.00 34.36 863 GLU A CA 1
ATOM 1481 C C . GLU A 1 228 ? 82.210 -23.591 54.021 1.00 30.21 863 GLU A C 1
ATOM 1482 O O . GLU A 1 228 ? 82.372 -22.976 52.967 1.00 35.13 863 GLU A O 1
ATOM 1488 N N . LYS A 1 229 ? 81.397 -23.178 55.002 1.00 32.38 864 LYS A N 1
ATOM 1489 C CA . LYS A 1 229 ? 80.653 -21.909 54.942 1.00 35.34 864 LYS A CA 1
ATOM 1490 C C . LYS A 1 229 ? 81.529 -20.697 54.789 1.00 38.54 864 LYS A C 1
ATOM 1491 O O . LYS A 1 229 ? 81.272 -19.825 53.954 1.00 37.79 864 LYS A O 1
ATOM 1497 N N . ILE A 1 230 ? 82.545 -20.608 55.632 1.00 35.95 865 ILE A N 1
ATOM 1498 C CA . ILE A 1 230 ? 83.436 -19.479 55.528 1.00 38.17 865 ILE A CA 1
ATOM 1499 C C . ILE A 1 230 ? 84.144 -19.474 54.181 1.00 37.35 865 ILE A C 1
ATOM 1500 O O . ILE A 1 230 ? 84.250 -18.440 53.537 1.00 40.69 865 ILE A O 1
ATOM 1505 N N . ASP A 1 231 ? 84.609 -20.629 53.727 1.00 39.30 866 ASP A N 1
ATOM 1506 C CA . ASP A 1 231 ? 85.287 -20.655 52.435 1.00 40.81 866 ASP A CA 1
ATOM 1507 C C . ASP A 1 231 ? 84.349 -20.166 51.344 1.00 42.66 866 ASP A C 1
ATOM 1508 O O . ASP A 1 231 ? 84.710 -19.304 50.542 1.00 40.92 866 ASP A O 1
ATOM 1513 N N . GLN A 1 232 ? 83.141 -20.726 51.312 1.00 40.31 867 GLN A N 1
ATOM 1514 C CA . GLN A 1 232 ? 82.159 -20.316 50.319 1.00 43.59 867 GLN A CA 1
ATOM 1515 C C . GLN A 1 232 ? 81.889 -18.819 50.357 1.00 43.38 867 GLN A C 1
ATOM 1516 O O . GLN A 1 232 ? 81.838 -18.172 49.317 1.00 43.55 867 GLN A O 1
ATOM 1522 N N . LEU A 1 233 ? 81.707 -18.267 51.548 1.00 47.01 868 LEU A N 1
ATOM 1523 C CA . LEU A 1 233 ? 81.424 -16.830 51.673 1.00 52.47 868 LEU A CA 1
ATOM 1524 C C . LEU A 1 233 ? 82.504 -15.894 51.093 1.00 55.23 868 LEU A C 1
ATOM 1525 O O . LEU A 1 233 ? 82.178 -14.884 50.451 1.00 55.87 868 LEU A O 1
ATOM 1530 N N . LEU A 1 234 ? 83.778 -16.209 51.340 1.00 57.78 869 LEU A N 1
ATOM 1531 C CA . LEU A 1 234 ? 84.871 -15.390 50.833 1.00 58.12 869 LEU A CA 1
ATOM 1532 C C . LEU A 1 234 ? 84.927 -15.481 49.322 1.00 60.18 869 LEU A C 1
ATOM 1533 O O . LEU A 1 234 ? 85.002 -14.465 48.640 1.00 62.44 869 LEU A O 1
ATOM 1538 N N . ALA A 1 235 ? 84.898 -16.703 48.806 1.00 58.91 870 ALA A N 1
ATOM 1539 C CA . ALA A 1 235 ? 84.993 -16.929 47.372 1.00 60.59 870 ALA A CA 1
ATOM 1540 C C . ALA A 1 235 ? 83.803 -16.428 46.566 1.00 62.39 870 ALA A C 1
ATOM 1541 O O . ALA A 1 235 ? 83.878 -16.380 45.334 1.00 64.19 870 ALA A O 1
ATOM 1543 N N . PHE A 1 236 ? 82.707 -16.081 47.237 1.00 61.47 871 PHE A N 1
ATOM 1544 C CA . PHE A 1 236 ? 81.526 -15.595 46.531 1.00 61.11 871 PHE A CA 1
ATOM 1545 C C . PHE A 1 236 ? 81.710 -14.141 46.108 1.00 63.34 871 PHE A C 1
ATOM 1546 O O . PHE A 1 236 ? 81.801 -13.850 44.910 1.00 63.44 871 PHE A O 1
ATOM 1554 N N . LYS A 1 237 ? 81.778 -13.237 47.088 1.00 64.50 872 LYS A N 1
ATOM 1555 C CA . LYS A 1 237 ? 81.935 -11.800 46.819 1.00 67.34 872 LYS A CA 1
ATOM 1556 C C . LYS A 1 237 ? 82.940 -11.217 47.793 1.00 67.92 872 LYS A C 1
ATOM 1557 O O . LYS A 1 237 ? 82.555 -10.597 48.783 1.00 68.13 872 LYS A O 1
ATOM 1563 N N . ARG A 1 238 ? 84.225 -11.414 47.509 1.00 69.18 873 ARG A N 1
ATOM 1564 C CA . ARG A 1 238 ? 85.279 -10.933 48.391 1.00 69.61 873 ARG A CA 1
ATOM 1565 C C . ARG A 1 238 ? 85.171 -9.421 48.563 1.00 69.30 873 ARG A C 1
ATOM 1566 O O . ARG A 1 238 ? 85.634 -8.862 49.558 1.00 68.90 873 ARG A O 1
ATOM 1574 N N . SER A 1 239 ? 84.528 -8.776 47.597 1.00 69.37 874 SER A N 1
ATOM 1575 C CA . SER A 1 239 ? 84.328 -7.332 47.619 1.00 70.59 874 SER A CA 1
ATOM 1576 C C . SER A 1 239 ? 83.582 -6.877 48.890 1.00 69.87 874 SER A C 1
ATOM 1577 O O . SER A 1 239 ? 83.977 -5.898 49.538 1.00 69.23 874 SER A O 1
ATOM 1580 N N . LEU A 1 240 ? 82.515 -7.590 49.251 1.00 68.98 875 LEU A N 1
ATOM 1581 C CA . LEU A 1 240 ? 81.724 -7.252 50.436 1.00 69.82 875 LEU A CA 1
ATOM 1582 C C . LEU A 1 240 ? 82.531 -7.293 51.730 1.00 69.62 875 LEU A C 1
ATOM 1583 O O . LEU A 1 240 ? 82.311 -6.482 52.625 1.00 71.04 875 LEU A O 1
ATOM 1588 N N . PHE A 1 241 ? 83.450 -8.251 51.812 1.00 70.51 876 PHE A N 1
ATOM 1589 C CA . PHE A 1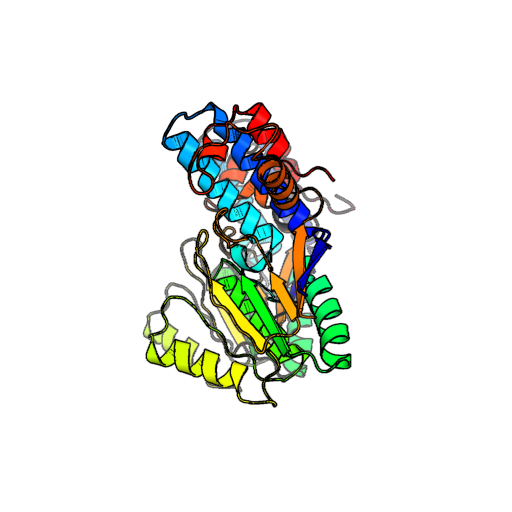 241 ? 84.280 -8.487 52.997 1.00 71.87 876 PHE A CA 1
ATOM 1590 C C . PHE A 1 241 ? 85.598 -7.700 53.020 1.00 73.52 876 PHE A C 1
ATOM 1591 O O . PHE A 1 241 ? 86.228 -7.558 54.079 1.00 73.22 876 PHE A O 1
ATOM 1599 N N . LYS A 1 242 ? 86.004 -7.217 51.843 1.00 74.12 877 LYS A N 1
ATOM 1600 C CA . LYS A 1 242 ? 87.248 -6.468 51.639 1.00 74.05 877 LYS A CA 1
ATOM 1601 C C . LYS A 1 242 ? 87.614 -5.461 52.729 1.00 72.09 877 LYS A C 1
ATOM 1602 O O . LYS A 1 242 ? 88.763 -5.035 52.814 1.00 72.59 877 LYS A O 1
ATOM 1608 N N . ASP A 1 243 ? 86.642 -5.068 53.542 1.00 69.50 878 ASP A N 1
ATOM 1609 C CA . ASP A 1 243 ? 86.899 -4.128 54.625 1.00 67.46 878 ASP A CA 1
ATOM 1610 C C . ASP A 1 243 ? 87.148 -4.875 55.915 1.00 68.04 878 ASP A C 1
ATOM 1611 O O . ASP A 1 243 ? 88.192 -4.747 56.572 1.00 69.09 878 ASP A O 1
ATOM 1616 N N . ILE A 1 244 ? 86.160 -5.679 56.240 1.00 65.77 879 ILE A N 1
ATOM 1617 C CA . ILE A 1 244 ? 86.150 -6.492 57.429 1.00 64.61 879 ILE A CA 1
ATOM 1618 C C . ILE A 1 244 ? 87.160 -7.664 57.439 1.00 63.01 879 ILE A C 1
ATOM 1619 O O . ILE A 1 244 ? 87.585 -8.107 58.508 1.00 65.01 879 ILE A O 1
ATOM 1624 N N . ILE A 1 245 ? 87.563 -8.131 56.262 0.00 59.34 880 ILE A N 1
ATOM 1625 C CA . ILE A 1 245 ? 88.490 -9.258 56.097 0.00 55.81 880 ILE A CA 1
ATOM 1626 C C . ILE A 1 245 ? 89.771 -9.305 56.931 0.00 55.82 880 ILE A C 1
ATOM 1627 O O . ILE A 1 245 ? 90.236 -10.387 57.292 0.00 55.23 880 ILE A O 1
ATOM 1632 N N . SER A 1 246 ? 90.336 -8.148 57.244 0.00 56.44 881 SER A N 1
ATOM 1633 C CA . SER A 1 246 ? 91.562 -8.112 58.025 0.00 57.79 881 SER A CA 1
ATOM 1634 C C . SER A 1 246 ? 91.468 -8.548 59.466 0.00 60.13 881 SER A C 1
ATOM 1635 O O . SER A 1 246 ? 92.226 -9.367 59.942 0.00 60.25 881 SER A O 1
ATOM 1638 N N . SER A 1 247 ? 90.498 -7.984 60.144 1.00 63.59 882 SER A N 1
ATOM 1639 C CA . SER A 1 247 ? 90.257 -8.237 61.547 1.00 66.80 882 SER A CA 1
ATOM 1640 C C . SER A 1 247 ? 89.792 -9.634 61.985 1.00 68.41 882 SER A C 1
ATOM 1641 O O . SER A 1 247 ? 89.138 -9.797 63.011 1.00 70.25 882 SER A O 1
ATOM 1644 N N . GLY A 1 248 ? 90.118 -10.644 61.203 1.00 68.89 883 GLY A N 1
ATOM 1645 C CA . GLY A 1 248 ? 89.778 -12.017 61.551 1.00 70.68 883 GLY A CA 1
ATOM 1646 C C . GLY A 1 248 ? 88.337 -12.414 61.809 1.00 71.21 883 GLY A C 1
ATOM 1647 O O . GLY A 1 248 ? 87.422 -11.902 61.168 1.00 72.50 883 GLY A O 1
ATOM 1648 N N . ASP A 1 249 ? 88.145 -13.348 62.744 1.00 72.07 884 ASP A N 1
ATOM 1649 C CA . ASP A 1 249 ? 86.824 -13.874 63.104 1.00 71.35 884 ASP A CA 1
ATOM 1650 C C . ASP A 1 249 ? 85.914 -12.817 63.688 1.00 70.19 884 ASP A C 1
ATOM 1651 O O . ASP A 1 249 ? 84.734 -13.066 63.910 1.00 70.85 884 ASP A O 1
ATOM 1656 N N . SER A 1 250 ? 86.473 -11.643 63.946 1.00 68.91 885 SER A N 1
ATOM 1657 C CA . SER A 1 250 ? 85.712 -10.546 64.522 1.00 67.06 885 SER A CA 1
ATOM 1658 C C . SER A 1 250 ? 84.293 -10.428 63.934 1.00 65.48 885 SER A C 1
ATOM 1659 O O . SER A 1 250 ? 83.287 -10.426 64.669 1.00 65.11 885 SER A O 1
ATOM 1662 N N . TRP A 1 251 ? 84.207 -10.353 62.609 1.00 61.64 886 TRP A N 1
ATOM 1663 C CA . TRP A 1 251 ? 82.912 -10.235 61.948 1.00 59.22 886 TRP A CA 1
ATOM 1664 C C . TRP A 1 251 ? 81.955 -11.347 62.368 1.00 56.36 886 TRP A C 1
ATOM 1665 O O . TRP A 1 251 ? 80.744 -11.117 62.447 1.00 55.00 886 TRP A O 1
ATOM 1676 N N . ILE A 1 252 ? 82.490 -12.538 62.643 1.00 52.90 887 ILE A N 1
ATOM 1677 C CA . ILE A 1 252 ? 81.643 -13.663 63.051 1.00 52.30 887 ILE A CA 1
ATOM 1678 C C . ILE A 1 252 ? 81.025 -13.470 64.436 1.00 51.76 887 ILE A C 1
ATOM 1679 O O . ILE A 1 252 ? 79.866 -13.824 64.653 1.00 52.11 887 ILE A O 1
ATOM 1684 N N . THR A 1 253 ? 81.792 -12.912 65.371 1.00 49.51 888 THR A N 1
ATOM 1685 C CA . THR A 1 253 ? 81.292 -12.703 66.730 1.00 49.53 888 THR A CA 1
ATOM 1686 C C . THR A 1 253 ? 80.234 -11.613 66.804 1.00 49.32 888 THR A C 1
ATOM 1687 O O . THR A 1 253 ? 79.598 -11.430 67.832 1.00 52.75 888 THR A O 1
ATOM 1691 N N . GLU A 1 254 ? 80.044 -10.890 65.712 1.00 50.09 889 GLU A N 1
ATOM 1692 C CA . GLU A 1 254 ? 79.043 -9.833 65.675 1.00 51.27 889 GLU A CA 1
ATOM 1693 C C . GLU A 1 254 ? 77.811 -10.131 64.795 1.00 51.14 889 GLU A C 1
ATOM 1694 O O . GLU A 1 254 ? 76.967 -9.270 64.576 1.00 50.87 889 GLU A O 1
ATOM 1700 N N . LEU A 1 255 ? 77.709 -11.352 64.282 1.00 49.41 890 LEU A N 1
ATOM 1701 C CA . LEU A 1 255 ? 76.558 -11.732 63.460 1.00 49.44 890 LEU A CA 1
ATOM 1702 C C . LEU A 1 255 ? 75.322 -11.904 64.351 1.00 47.98 890 LEU A C 1
ATOM 1703 O O . LEU A 1 255 ? 75.431 -12.163 65.552 1.00 47.46 890 LEU A O 1
ATOM 1708 N N . SER A 1 256 ? 74.144 -11.776 63.761 1.00 46.43 891 SER A N 1
ATOM 1709 C CA . SER A 1 256 ? 72.924 -12.005 64.522 1.00 46.15 891 SER A CA 1
ATOM 1710 C C . SER A 1 256 ? 72.946 -13.512 64.840 1.00 46.68 891 SER A C 1
ATOM 1711 O O . SER A 1 256 ? 73.689 -14.291 64.211 1.00 45.52 891 SER A O 1
ATOM 1714 N N . THR A 1 257 ? 72.135 -13.933 65.797 1.00 45.95 892 THR A N 1
ATOM 1715 C CA . THR A 1 257 ? 72.071 -15.345 66.135 1.00 46.36 892 THR A CA 1
ATOM 1716 C C . THR A 1 257 ? 71.649 -16.225 64.949 1.00 46.32 892 THR A C 1
ATOM 1717 O O . THR A 1 257 ? 72.066 -17.384 64.842 1.00 45.87 892 THR A O 1
ATOM 1721 N N . GLU A 1 258 ? 70.817 -15.669 64.069 1.00 44.81 893 GLU A N 1
ATOM 1722 C CA . GLU A 1 258 ? 70.332 -16.409 62.909 1.00 44.80 893 GLU A CA 1
ATOM 1723 C C . GLU A 1 258 ? 71.449 -16.524 61.885 1.00 43.04 893 GLU A C 1
ATOM 1724 O O . GLU A 1 258 ? 71.673 -17.597 61.338 1.00 40.70 893 GLU A O 1
ATOM 1730 N N . GLU A 1 259 ? 72.127 -15.415 61.612 1.00 41.44 894 GLU A N 1
ATOM 1731 C CA . GLU A 1 259 ? 73.247 -15.429 60.689 1.00 41.51 894 GLU A CA 1
ATOM 1732 C C . GLU A 1 259 ? 74.330 -16.370 61.193 1.00 41.40 894 GLU A C 1
ATOM 1733 O O . GLU A 1 259 ? 74.933 -17.116 60.407 1.00 41.81 894 GLU A O 1
ATOM 1739 N N . LEU A 1 260 ? 74.573 -16.346 62.504 1.00 39.71 895 LEU A N 1
ATOM 1740 C CA . LEU A 1 260 ? 75.590 -17.215 63.093 1.00 40.44 895 LEU A CA 1
ATOM 1741 C C . LEU A 1 260 ? 75.247 -18.704 62.856 1.00 39.88 895 LEU A C 1
ATOM 1742 O O . LEU A 1 260 ? 76.099 -19.512 62.479 1.00 36.92 895 LEU A O 1
ATOM 1747 N N . ARG A 1 261 ? 73.994 -19.063 63.058 1.00 37.65 896 ARG A N 1
ATOM 1748 C CA . ARG A 1 261 ? 73.579 -20.455 62.883 1.00 38.80 896 ARG A CA 1
ATOM 1749 C C . ARG A 1 261 ? 73.811 -20.941 61.448 1.00 36.15 896 ARG A C 1
ATOM 1750 O O . ARG A 1 261 ? 74.109 -22.112 61.224 1.00 36.76 896 ARG A O 1
ATOM 1758 N N . LYS A 1 262 ? 73.693 -20.035 60.491 1.00 36.81 897 LYS A N 1
ATOM 1759 C CA . LYS A 1 262 ? 73.895 -20.362 59.070 1.00 42.06 897 LYS A CA 1
ATOM 1760 C C . LYS A 1 262 ? 75.378 -20.725 58.870 1.00 42.32 897 LYS A C 1
ATOM 1761 O O . LYS A 1 262 ? 75.755 -21.672 58.155 1.00 39.86 897 LYS A O 1
ATOM 1767 N N . VAL A 1 263 ? 76.232 -19.970 59.543 1.00 41.96 898 VAL A N 1
ATOM 1768 C CA . VAL A 1 263 ? 77.656 -20.198 59.427 1.00 40.12 898 VAL A CA 1
ATOM 1769 C C . VAL A 1 263 ? 78.162 -21.460 60.109 1.00 39.13 898 VAL A C 1
ATOM 1770 O O . VAL A 1 263 ? 78.894 -22.240 59.484 1.00 41.32 898 VAL A O 1
ATOM 1774 N N . ILE A 1 264 ? 77.732 -21.717 61.343 1.00 35.30 899 ILE A N 1
ATOM 1775 C CA . ILE A 1 264 ? 78.275 -22.880 62.066 1.00 34.89 899 ILE A CA 1
ATOM 1776 C C . ILE A 1 264 ? 77.500 -24.204 62.230 1.00 36.30 899 ILE A C 1
ATOM 1777 O O . ILE A 1 264 ? 78.082 -25.259 62.509 1.00 33.53 899 ILE A O 1
ATOM 1782 N N . GLU A 1 265 ? 76.188 -24.171 62.059 1.00 35.61 900 GLU A N 1
ATOM 1783 C CA . GLU A 1 265 ? 75.427 -25.386 62.234 1.00 35.18 900 GLU A CA 1
ATOM 1784 C C . GLU A 1 265 ? 75.844 -26.443 61.201 1.00 31.42 900 GLU A C 1
ATOM 1785 O O . GLU A 1 265 ? 76.144 -26.117 60.080 1.00 32.27 900 GLU A O 1
ATOM 1791 N N . LEU A 1 266 ? 75.858 -27.701 61.592 1.00 29.57 901 LEU A N 1
ATOM 1792 C CA . LEU A 1 266 ? 76.236 -28.771 60.690 1.00 34.97 901 LEU A CA 1
ATOM 1793 C C . LEU A 1 266 ? 75.147 -28.993 59.632 1.00 35.68 901 LEU A C 1
ATOM 1794 O O . LEU A 1 266 ? 74.007 -29.252 59.986 1.00 33.96 901 LEU A O 1
ATOM 1799 N N . SER A 1 267 ? 75.490 -28.871 58.353 1.00 34.81 902 SER A N 1
ATOM 1800 C CA . SER A 1 267 ? 74.506 -29.069 57.297 1.00 35.61 902 SER A CA 1
ATOM 1801 C C . SER A 1 267 ? 74.714 -30.371 56.501 1.00 36.32 902 SER A C 1
ATOM 1802 O O . SER A 1 267 ? 74.659 -30.384 55.274 1.00 38.22 902 SER A O 1
ATOM 1805 N N . VAL A 1 268 ? 74.951 -31.450 57.229 1.00 34.50 903 VAL A N 1
ATOM 1806 C CA . VAL A 1 268 ? 75.190 -32.769 56.676 1.00 38.93 903 VAL A CA 1
ATOM 1807 C C . VAL A 1 268 ? 73.888 -33.565 56.635 1.00 37.85 903 VAL A C 1
ATOM 1808 O O . VAL A 1 268 ? 73.077 -33.484 57.549 1.00 34.94 903 VAL A O 1
ATOM 1812 N N . GLY A 1 269 ? 73.688 -34.313 55.563 1.00 42.66 904 GLY A N 1
ATOM 1813 C CA . GLY A 1 269 ? 72.479 -35.109 55.454 1.00 49.38 904 GLY A CA 1
ATOM 1814 C C . GLY A 1 269 ? 72.410 -36.031 56.655 1.00 53.24 904 GLY A C 1
ATOM 1815 O O . GLY A 1 269 ? 73.428 -36.564 57.107 1.00 53.49 904 GLY A O 1
ATOM 1816 N N . GLY A 1 270 ? 71.211 -36.215 57.190 1.00 57.22 905 GLY A N 1
ATOM 1817 C CA . GLY A 1 270 ? 71.064 -37.075 58.347 1.00 59.59 905 GLY A CA 1
ATOM 1818 C C . GLY A 1 270 ? 70.994 -36.239 59.603 1.00 63.85 905 GLY A C 1
ATOM 1819 O O . GLY A 1 270 ? 70.436 -36.683 60.602 1.00 67.58 905 GLY A O 1
ATOM 1820 N N . TYR A 1 271 ? 71.539 -35.026 59.568 1.00 65.86 906 TYR A N 1
ATOM 1821 C CA . TYR A 1 271 ? 71.509 -34.167 60.756 1.00 70.07 906 TYR A CA 1
ATOM 1822 C C . TYR A 1 271 ? 70.623 -32.912 60.621 1.00 73.19 906 TYR A C 1
ATOM 1823 O O . TYR A 1 271 ? 70.818 -31.995 61.463 1.00 74.06 906 TYR A O 1
ATOM 1833 N N . ASP B 1 27 ? 99.747 9.819 1.796 1.00 75.23 662 ASP B N 1
ATOM 1834 C CA . ASP B 1 27 ? 98.472 9.627 2.547 1.00 74.82 662 ASP B CA 1
ATOM 1835 C C . ASP B 1 27 ? 98.718 8.993 3.926 1.00 72.79 662 ASP B C 1
ATOM 1836 O O . ASP B 1 27 ? 99.783 8.460 4.221 1.00 73.54 662 ASP B O 1
ATOM 1841 N N . LYS B 1 28 ? 97.708 9.088 4.772 1.00 68.88 663 LYS B N 1
ATOM 1842 C CA . LYS B 1 28 ? 97.734 8.564 6.116 1.00 63.37 663 LYS B CA 1
ATOM 1843 C C . LYS B 1 28 ? 96.286 8.142 6.340 1.00 60.95 663 LYS B C 1
ATOM 1844 O O . LYS B 1 28 ? 95.410 8.990 6.502 1.00 60.75 663 LYS B O 1
ATOM 1850 N N . ILE B 1 29 ? 96.032 6.836 6.309 1.00 57.49 664 ILE B N 1
ATOM 1851 C CA . ILE B 1 29 ? 94.685 6.319 6.493 1.00 54.46 664 ILE B CA 1
ATOM 1852 C C . ILE B 1 29 ? 94.483 6.025 7.975 1.00 51.83 664 ILE B C 1
ATOM 1853 O O . ILE B 1 29 ? 95.118 5.121 8.525 1.00 46.66 664 ILE B O 1
ATOM 1858 N N . GLU B 1 30 ? 93.592 6.785 8.608 1.00 48.01 665 GLU B N 1
ATOM 1859 C CA . GLU B 1 30 ? 93.305 6.618 10.018 1.00 47.38 665 GLU B CA 1
ATOM 1860 C C . GLU B 1 30 ? 91.916 6.023 10.278 1.00 46.70 665 GLU B C 1
ATOM 1861 O O . GLU B 1 30 ? 90.929 6.464 9.679 1.00 44.44 665 GLU B O 1
ATOM 1867 N N . THR B 1 31 ? 91.846 5.013 11.149 1.00 42.09 666 THR B N 1
ATOM 1868 C CA . THR B 1 31 ? 90.573 4.375 11.507 1.00 40.26 666 THR B CA 1
ATOM 1869 C C . THR B 1 31 ? 90.471 4.038 12.979 1.00 38.67 666 THR B C 1
ATOM 1870 O O . THR B 1 31 ? 91.473 3.805 13.635 1.00 34.71 666 THR B O 1
ATOM 1874 N N . ASN B 1 32 ? 89.244 4.024 13.490 1.00 36.32 667 ASN B N 1
ATOM 1875 C CA . ASN B 1 32 ? 89.003 3.685 14.876 1.00 36.17 667 ASN B CA 1
ATOM 1876 C C . ASN B 1 32 ? 88.802 2.194 14.850 1.00 35.24 667 ASN B C 1
ATOM 1877 O O . ASN B 1 32 ? 88.144 1.682 13.936 1.00 34.49 667 ASN B O 1
ATOM 1882 N N . VAL B 1 33 ? 89.400 1.484 15.804 1.00 32.10 668 VAL B N 1
ATOM 1883 C CA . VAL B 1 33 ? 89.203 0.035 15.895 1.00 29.25 668 VAL B CA 1
ATOM 1884 C C . VAL B 1 33 ? 88.507 -0.153 17.241 1.00 31.15 668 VAL B C 1
ATOM 1885 O O . VAL B 1 33 ? 89.075 0.107 18.304 1.00 32.32 668 VAL B O 1
ATOM 1889 N N . TYR B 1 34 ? 87.242 -0.545 17.166 1.00 28.48 669 TYR B N 1
ATOM 1890 C CA . TYR B 1 34 ? 86.379 -0.732 18.315 1.00 30.18 669 TYR B CA 1
ATOM 1891 C C . TYR B 1 34 ? 86.615 -2.068 18.982 1.00 31.81 669 TYR B C 1
ATOM 1892 O O . TYR B 1 34 ? 86.516 -3.097 18.341 1.00 29.77 669 TYR B O 1
ATOM 1901 N N . CYS B 1 35 ? 86.925 -2.051 20.282 1.00 27.76 670 CYS B N 1
ATOM 1902 C CA . CYS B 1 35 ? 87.229 -3.307 20.981 1.00 30.40 670 CYS B CA 1
ATOM 1903 C C . CYS B 1 35 ? 86.310 -3.528 22.153 1.00 30.83 670 CYS B C 1
ATOM 1904 O O . CYS B 1 35 ? 86.075 -2.617 22.925 1.00 31.29 670 CYS B O 1
ATOM 1907 N N . ASN B 1 36 ? 85.816 -4.748 22.307 1.00 34.14 671 ASN B N 1
ATOM 1908 C CA . ASN B 1 36 ? 84.948 -5.089 23.438 1.00 34.90 671 ASN B CA 1
ATOM 1909 C C . ASN B 1 36 ? 85.771 -5.379 24.698 1.00 35.74 671 ASN B C 1
ATOM 1910 O O . ASN B 1 36 ? 86.877 -5.909 24.607 1.00 37.14 671 ASN B O 1
ATOM 1915 N N . LEU B 1 37 ? 85.224 -5.073 25.869 1.00 33.22 672 LEU B N 1
ATOM 1916 C CA . LEU B 1 37 ? 85.912 -5.404 27.109 1.00 36.97 672 LEU B CA 1
ATOM 1917 C C . LEU B 1 37 ? 85.677 -6.892 27.340 1.00 39.90 672 LEU B C 1
ATOM 1918 O O . LEU B 1 37 ? 84.678 -7.423 26.895 1.00 38.57 672 LEU B O 1
ATOM 1923 N N . THR B 1 38 ? 86.599 -7.564 28.021 1.00 42.20 673 THR B N 1
ATOM 1924 C CA . THR B 1 38 ? 86.409 -8.980 28.319 1.00 41.91 673 THR B CA 1
ATOM 1925 C C . THR B 1 38 ? 85.503 -8.972 29.545 1.00 42.72 673 THR B C 1
ATOM 1926 O O . THR B 1 38 ? 85.323 -7.930 30.171 1.00 43.06 673 THR B O 1
ATOM 1930 N N . PRO B 1 39 ? 84.892 -10.122 29.892 1.00 44.87 674 PRO B N 1
ATOM 1931 C CA . PRO B 1 39 ? 84.023 -10.143 31.072 1.00 45.10 674 PRO B CA 1
ATOM 1932 C C . PRO B 1 39 ? 84.690 -9.548 32.325 1.00 44.48 674 PRO B C 1
ATOM 1933 O O . PRO B 1 39 ? 84.057 -8.822 33.087 1.00 46.48 674 PRO B O 1
ATOM 1937 N N . GLU B 1 40 ? 85.966 -9.850 32.541 1.00 47.06 675 GLU B N 1
ATOM 1938 C CA . GLU B 1 40 ? 86.669 -9.319 33.724 1.00 47.52 675 GLU B CA 1
ATOM 1939 C C . GLU B 1 40 ? 86.859 -7.795 33.681 1.00 45.77 675 GLU B C 1
ATOM 1940 O O . GLU B 1 40 ? 86.641 -7.093 34.684 1.00 48.11 675 GLU B O 1
ATOM 1946 N N . GLN B 1 41 ? 87.281 -7.270 32.532 1.00 46.55 676 GLN B N 1
ATOM 1947 C CA . GLN B 1 41 ? 87.442 -5.818 32.399 1.00 40.79 676 GLN B CA 1
ATOM 1948 C C . GLN B 1 41 ? 86.096 -5.134 32.706 1.00 41.76 676 GLN B C 1
ATOM 1949 O O . GLN B 1 41 ? 86.027 -4.155 33.462 1.00 38.10 676 GLN B O 1
ATOM 1955 N N . ALA B 1 42 ? 85.014 -5.653 32.124 1.00 42.28 677 ALA B N 1
ATOM 1956 C CA . ALA B 1 42 ? 83.696 -5.063 32.367 1.00 42.40 677 ALA B CA 1
ATOM 1957 C C . ALA B 1 42 ? 83.319 -5.020 33.850 1.00 41.32 677 ALA B C 1
ATOM 1958 O O . ALA B 1 42 ? 82.916 -3.980 34.355 1.00 40.87 677 ALA B O 1
ATOM 1960 N N . ALA B 1 43 ? 83.434 -6.137 34.550 1.00 44.38 678 ALA B N 1
ATOM 1961 C CA . ALA B 1 43 ? 83.105 -6.124 35.984 1.00 46.66 678 ALA B CA 1
ATOM 1962 C C . ALA B 1 43 ? 84.011 -5.129 36.703 1.00 47.18 678 ALA B C 1
ATOM 1963 O O . ALA B 1 43 ? 83.521 -4.262 37.457 1.00 48.46 678 ALA B O 1
ATOM 1965 N N . MET B 1 44 ? 85.324 -5.238 36.463 1.00 47.79 679 MET B N 1
ATOM 1966 C CA . MET B 1 44 ? 86.274 -4.304 37.080 1.00 46.91 679 MET B CA 1
ATOM 1967 C C . MET B 1 44 ? 85.817 -2.893 36.778 1.00 46.81 679 MET B C 1
ATOM 1968 O O . MET B 1 44 ? 85.673 -2.067 37.684 1.00 46.43 679 MET B O 1
ATOM 1973 N N . TYR B 1 45 ? 85.568 -2.624 35.494 1.00 42.44 680 TYR B N 1
ATOM 1974 C CA . TYR B 1 45 ? 85.147 -1.301 35.071 1.00 41.20 680 TYR B CA 1
ATOM 1975 C C . TYR B 1 45 ? 83.897 -0.832 35.821 1.00 45.55 680 TYR B C 1
ATOM 1976 O O . TYR B 1 45 ? 83.810 0.331 36.227 1.00 43.97 680 TYR B O 1
ATOM 1985 N N . LYS B 1 46 ? 82.914 -1.726 35.982 1.00 48.93 681 LYS B N 1
ATOM 1986 C CA . LYS B 1 46 ? 81.680 -1.363 36.695 1.00 51.69 681 LYS B CA 1
ATOM 1987 C C . LYS B 1 46 ? 81.929 -1.178 38.191 1.00 50.70 681 LYS B C 1
ATOM 1988 O O . LYS B 1 46 ? 81.453 -0.217 38.804 1.00 52.67 681 LYS B O 1
ATOM 1994 N N . ALA B 1 47 ? 82.678 -2.088 38.783 1.00 50.73 682 ALA B N 1
ATOM 1995 C CA . ALA B 1 47 ? 82.986 -1.955 40.207 1.00 52.58 682 ALA B CA 1
ATOM 1996 C C . ALA B 1 47 ? 83.520 -0.543 40.474 1.00 51.86 682 ALA B C 1
ATOM 1997 O O . ALA B 1 47 ? 83.025 0.173 41.350 1.00 54.24 682 ALA B O 1
ATOM 1999 N N . GLU B 1 48 ? 84.505 -0.129 39.675 1.00 53.06 683 GLU B N 1
ATOM 2000 C CA . GLU B 1 48 ? 85.140 1.185 39.806 1.00 48.86 683 GLU B CA 1
ATOM 2001 C C . GLU B 1 48 ? 84.200 2.348 39.624 1.00 50.44 683 GLU B C 1
ATOM 2002 O O . GLU B 1 48 ? 84.356 3.407 40.256 1.00 50.81 683 GLU B O 1
ATOM 2008 N N . VAL B 1 49 ? 83.231 2.192 38.729 1.00 50.96 684 VAL B N 1
ATOM 2009 C CA . VAL B 1 49 ? 82.292 3.268 38.524 1.00 51.17 684 VAL B CA 1
ATOM 2010 C C . VAL B 1 49 ? 81.400 3.398 39.781 1.00 53.63 684 VAL B C 1
ATOM 2011 O O . VAL B 1 49 ? 81.025 4.522 40.146 1.00 51.08 684 VAL B O 1
ATOM 2015 N N . GLU B 1 50 ? 81.085 2.281 40.448 1.00 57.20 685 GLU B N 1
ATOM 2016 C CA . GLU B 1 50 ? 80.255 2.357 41.666 1.00 64.65 685 GLU B CA 1
ATOM 2017 C C . GLU B 1 50 ? 81.035 3.175 42.699 1.00 65.43 685 GLU B C 1
ATOM 2018 O O . GLU B 1 50 ? 80.618 4.272 43.109 1.00 64.91 685 GLU B O 1
ATOM 2024 N N . ASN B 1 51 ? 82.183 2.627 43.093 1.00 67.29 686 ASN B N 1
ATOM 2025 C CA . ASN B 1 51 ? 83.041 3.271 44.073 1.00 67.90 686 ASN B CA 1
ATOM 2026 C C . ASN B 1 51 ? 83.083 4.780 43.938 1.00 67.38 686 ASN B C 1
ATOM 2027 O O . ASN B 1 51 ? 83.173 5.480 44.928 1.00 68.28 686 ASN B O 1
ATOM 2032 N N . LEU B 1 52 ? 83.015 5.300 42.725 1.00 67.08 687 LEU B N 1
ATOM 2033 C CA . LEU B 1 52 ? 83.092 6.743 42.585 1.00 67.25 687 LEU B CA 1
ATOM 2034 C C . LEU B 1 52 ? 81.783 7.472 42.894 1.00 67.96 687 LEU B C 1
ATOM 2035 O O . LEU B 1 52 ? 81.770 8.466 43.626 1.00 67.14 687 LEU B O 1
ATOM 2040 N N . PHE B 1 53 ? 80.679 6.985 42.340 1.00 67.67 688 PHE B N 1
ATOM 2041 C CA . PHE B 1 53 ? 79.405 7.651 42.560 1.00 68.72 688 PHE B CA 1
ATOM 2042 C C . PHE B 1 53 ? 78.848 7.462 43.952 1.00 69.30 688 PHE B C 1
ATOM 2043 O O . PHE B 1 53 ? 78.004 8.242 44.394 1.00 69.70 688 PHE B O 1
ATOM 2051 N N . ASN B 1 54 ? 79.337 6.437 44.643 1.00 68.69 689 ASN B N 1
ATOM 2052 C CA . ASN B 1 54 ? 78.917 6.189 46.004 1.00 69.69 689 ASN B CA 1
ATOM 2053 C C . ASN B 1 54 ? 79.555 7.297 46.851 1.00 70.53 689 ASN B C 1
ATOM 2054 O O . ASN B 1 54 ? 79.053 7.654 47.917 1.00 69.62 689 ASN B O 1
ATOM 2059 N N . ASN B 1 55 ? 80.643 7.872 46.349 1.00 70.47 690 ASN B N 1
ATOM 2060 C CA . ASN B 1 55 ? 81.346 8.898 47.091 1.00 71.33 690 ASN B CA 1
ATOM 2061 C C . ASN B 1 55 ? 81.528 10.272 46.418 1.00 73.01 690 ASN B C 1
ATOM 2062 O O . ASN B 1 55 ? 82.177 11.138 46.980 1.00 74.33 690 ASN B O 1
ATOM 2067 N N . ILE B 1 56 ? 80.936 10.500 45.247 1.00 75.32 691 ILE B N 1
ATOM 2068 C CA . ILE B 1 56 ? 81.089 11.790 44.550 1.00 76.10 691 ILE B CA 1
ATOM 2069 C C . ILE B 1 56 ? 80.478 13.022 45.260 1.00 78.40 691 ILE B C 1
ATOM 2070 O O . ILE B 1 56 ? 81.119 14.074 45.346 1.00 80.59 691 ILE B O 1
ATOM 2075 N N . ASP B 1 57 ? 79.248 12.896 45.759 1.00 79.12 692 ASP B N 1
ATOM 2076 C CA . ASP B 1 57 ? 78.531 14.001 46.417 1.00 78.61 692 ASP B CA 1
ATOM 2077 C C . ASP B 1 57 ? 79.028 14.367 47.816 1.00 78.59 692 ASP B C 1
ATOM 2078 O O . ASP B 1 57 ? 78.758 15.463 48.304 1.00 79.64 692 ASP B O 1
ATOM 2083 N N . SER B 1 58 ? 79.741 13.455 48.465 1.00 77.32 693 SER B N 1
ATOM 2084 C CA . SER B 1 58 ? 80.245 13.718 49.804 1.00 76.03 693 SER B CA 1
ATOM 2085 C C . SER B 1 58 ? 81.210 14.907 49.808 1.00 76.70 693 SER B C 1
ATOM 2086 O O . SER B 1 58 ? 81.157 15.779 50.690 1.00 78.35 693 SER B O 1
ATOM 2089 N N . VAL B 1 59 ? 82.100 14.934 48.826 1.00 75.47 694 VAL B N 1
ATOM 2090 C CA . VAL B 1 59 ? 83.089 15.994 48.739 1.00 74.64 694 VAL B CA 1
ATOM 2091 C C . VAL B 1 59 ? 82.750 16.973 47.619 1.00 73.86 694 VAL B C 1
ATOM 2092 O O . VAL B 1 59 ? 81.748 16.806 46.929 1.00 74.20 694 VAL B O 1
ATOM 2096 N N . THR B 1 60 ? 83.569 18.011 47.472 1.00 73.76 695 THR B N 1
ATOM 2097 C CA . THR B 1 60 ? 83.383 19.019 46.431 1.00 73.95 695 THR B CA 1
ATOM 2098 C C . THR B 1 60 ? 84.759 19.580 46.099 1.00 73.67 695 THR B C 1
ATOM 2099 O O . THR B 1 60 ? 85.744 19.248 46.764 1.00 73.02 695 THR B O 1
ATOM 2103 N N . GLY B 1 61 ? 84.822 20.438 45.083 1.00 73.78 696 GLY B N 1
ATOM 2104 C CA . GLY B 1 61 ? 86.087 21.023 44.685 1.00 74.64 696 GLY B CA 1
ATOM 2105 C C . GLY B 1 61 ? 87.239 20.025 44.690 1.00 76.16 696 GLY B C 1
ATOM 2106 O O . GLY B 1 61 ? 87.052 18.822 44.498 1.00 75.12 696 GLY B O 1
ATOM 2107 N N . ILE B 1 62 ? 88.438 20.547 44.925 1.00 76.53 697 ILE B N 1
ATOM 2108 C CA . ILE B 1 62 ? 89.673 19.774 44.964 1.00 76.23 697 ILE B CA 1
ATOM 2109 C C . ILE B 1 62 ? 89.555 18.329 45.427 1.00 77.02 697 ILE B C 1
ATOM 2110 O O . ILE B 1 62 ? 90.205 17.443 44.860 1.00 79.92 697 ILE B O 1
ATOM 2115 N N . LYS B 1 63 ? 88.765 18.055 46.458 1.00 75.29 698 LYS B N 1
ATOM 2116 C CA . LYS B 1 63 ? 88.653 16.661 46.897 1.00 72.19 698 LYS B CA 1
ATOM 2117 C C . LYS B 1 63 ? 87.732 15.830 46.011 1.00 71.88 698 LYS B C 1
ATOM 2118 O O . LYS B 1 63 ? 87.780 14.600 46.038 1.00 70.66 698 LYS B O 1
ATOM 2124 N N . ARG B 1 64 ? 86.871 16.515 45.265 1.00 72.73 699 ARG B N 1
ATOM 2125 C CA . ARG B 1 64 ? 85.966 15.860 44.330 1.00 73.64 699 ARG B CA 1
ATOM 2126 C C . ARG B 1 64 ? 86.853 15.696 43.088 1.00 73.32 699 ARG B C 1
ATOM 2127 O O . ARG B 1 64 ? 87.136 14.584 42.661 1.00 73.11 699 ARG B O 1
ATOM 2135 N N . LYS B 1 65 ? 87.295 16.834 42.549 1.00 72.08 700 LYS B N 1
ATOM 2136 C CA . LYS B 1 65 ? 88.176 16.902 41.389 1.00 71.39 700 LYS B CA 1
ATOM 2137 C C . LYS B 1 65 ? 89.182 15.747 41.459 1.00 72.38 700 LYS B C 1
ATOM 2138 O O . LYS B 1 65 ? 89.302 14.940 40.533 1.00 73.69 700 LYS B O 1
ATOM 2144 N N . GLY B 1 66 ? 89.882 15.657 42.584 1.00 72.04 701 GLY B N 1
ATOM 2145 C CA . GLY B 1 66 ? 90.863 14.609 42.770 1.00 69.09 701 GLY B CA 1
ATOM 2146 C C . GLY B 1 66 ? 90.264 13.227 42.887 1.00 68.24 701 GLY B C 1
ATOM 2147 O O . GLY B 1 66 ? 90.942 12.206 42.667 1.00 66.87 701 GLY B O 1
ATOM 2148 N N . MET B 1 67 ? 88.990 13.178 43.255 1.00 66.74 702 MET B N 1
ATOM 2149 C CA . MET B 1 67 ? 88.307 11.897 43.382 1.00 66.58 702 MET B CA 1
ATOM 2150 C C . MET B 1 67 ? 88.028 11.346 41.973 1.00 66.40 702 MET B C 1
ATOM 2151 O O . MET B 1 67 ? 88.245 10.169 41.678 1.00 66.69 702 MET B O 1
ATOM 2156 N N . ILE B 1 68 ? 87.531 12.223 41.116 1.00 64.45 703 ILE B N 1
ATOM 2157 C CA . ILE B 1 68 ? 87.215 11.874 39.756 1.00 63.38 703 ILE B CA 1
ATOM 2158 C C . ILE B 1 68 ? 88.494 11.438 39.010 1.00 62.70 703 ILE B C 1
ATOM 2159 O O . ILE B 1 68 ? 88.569 10.325 38.468 1.00 61.23 703 ILE B O 1
ATOM 2164 N N . LEU B 1 69 ? 89.499 12.314 39.009 1.00 59.62 704 LEU B N 1
ATOM 2165 C CA . LEU B 1 69 ? 90.761 12.049 38.324 1.00 57.29 704 LEU B CA 1
ATOM 2166 C C . LEU B 1 69 ? 91.348 10.675 38.609 1.00 54.92 704 LEU B C 1
ATOM 2167 O O . LEU B 1 69 ? 91.851 10.022 37.707 1.00 56.82 704 LEU B O 1
ATOM 2172 N N . SER B 1 70 ? 91.271 10.224 39.851 1.00 51.65 705 SER B N 1
ATOM 2173 C CA . SER B 1 70 ? 91.790 8.915 40.222 1.00 49.07 705 SER B CA 1
ATOM 2174 C C . SER B 1 70 ? 90.962 7.789 39.573 1.00 47.85 705 SER B C 1
ATOM 2175 O O . SER B 1 70 ? 91.506 6.771 39.114 1.00 45.24 705 SER B O 1
ATOM 2178 N N . THR B 1 71 ? 89.649 7.960 39.554 1.00 46.89 706 THR B N 1
ATOM 2179 C CA . THR B 1 71 ? 88.780 6.960 38.948 1.00 47.70 706 THR B CA 1
ATOM 2180 C C . THR B 1 71 ? 89.037 6.975 37.446 1.00 45.60 706 THR B C 1
ATOM 2181 O O . THR B 1 71 ? 89.108 5.928 36.824 1.00 47.51 706 THR B O 1
ATOM 2185 N N . LEU B 1 72 ? 89.207 8.166 36.885 1.00 44.54 707 LEU B N 1
ATOM 2186 C CA . LEU B 1 72 ? 89.492 8.306 35.464 1.00 45.90 707 LEU B CA 1
ATOM 2187 C C . LEU B 1 72 ? 90.740 7.490 35.160 1.00 47.55 707 LEU B C 1
ATOM 2188 O O . LEU B 1 72 ? 90.764 6.712 34.212 1.00 49.73 707 LEU B O 1
ATOM 2193 N N . LEU B 1 73 ? 91.762 7.621 36.005 1.00 46.06 708 LEU B N 1
ATOM 2194 C CA . LEU B 1 73 ? 93.003 6.883 35.828 1.00 42.33 708 LEU B CA 1
ATOM 2195 C C . LEU B 1 73 ? 92.797 5.365 35.860 1.00 40.76 708 LEU B C 1
ATOM 2196 O O . LEU B 1 73 ? 93.336 4.637 35.020 1.00 38.36 708 LEU B O 1
ATOM 2201 N N . LYS B 1 74 ? 92.044 4.864 36.834 1.00 39.28 709 LYS B N 1
ATOM 2202 C CA . LYS B 1 74 ? 91.852 3.413 36.895 1.00 40.90 709 LYS B CA 1
ATOM 2203 C C . LYS B 1 74 ? 90.974 2.886 35.754 1.00 36.00 709 LYS B C 1
ATOM 2204 O O . LYS B 1 74 ? 91.131 1.760 35.324 1.00 36.50 709 LYS B O 1
ATOM 2210 N N . LEU B 1 75 ? 90.057 3.693 35.251 1.00 39.55 710 LEU B N 1
ATOM 2211 C CA . LEU B 1 75 ? 89.209 3.212 34.153 1.00 35.87 710 LEU B CA 1
ATOM 2212 C C . LEU B 1 75 ? 90.051 3.084 32.889 1.00 35.42 710 LEU B C 1
ATOM 2213 O O . LEU B 1 75 ? 89.870 2.151 32.116 1.00 37.90 710 LEU B O 1
ATOM 2218 N N . LYS B 1 76 ? 90.975 4.016 32.676 1.00 36.17 711 LYS B N 1
ATOM 2219 C CA . LYS B 1 76 ? 91.828 3.958 31.487 1.00 34.49 711 LYS B CA 1
ATOM 2220 C C . LYS B 1 76 ? 92.751 2.768 31.571 1.00 34.82 711 LYS B C 1
ATOM 2221 O O . LYS B 1 76 ? 93.118 2.202 30.554 1.00 32.23 711 LYS B O 1
ATOM 2227 N N . GLN B 1 77 ? 93.145 2.391 32.788 1.00 31.14 712 GLN B N 1
ATOM 2228 C CA . GLN B 1 77 ? 94.002 1.218 32.942 1.00 33.35 712 GLN B CA 1
ATOM 2229 C C . GLN B 1 77 ? 93.238 -0.083 32.747 1.00 29.69 712 GLN B C 1
ATOM 2230 O O . GLN B 1 77 ? 93.739 -1.012 32.119 1.00 33.31 712 GLN B O 1
ATOM 2236 N N . ILE B 1 78 ? 92.037 -0.146 33.309 1.00 32.57 713 ILE B N 1
ATOM 2237 C CA . ILE B 1 78 ? 91.188 -1.320 33.187 1.00 33.20 713 ILE B CA 1
ATOM 2238 C C . ILE B 1 78 ? 90.902 -1.589 31.683 1.00 33.27 713 ILE B C 1
ATOM 2239 O O . ILE B 1 78 ? 91.020 -2.726 31.238 1.00 31.80 713 ILE B O 1
ATOM 2244 N N . VAL B 1 79 ? 90.558 -0.553 30.900 1.00 31.00 714 VAL B N 1
ATOM 2245 C CA . VAL B 1 79 ? 90.270 -0.804 29.468 1.00 30.26 714 VAL B CA 1
ATOM 2246 C C . VAL B 1 79 ? 91.518 -1.126 28.669 1.00 31.52 714 VAL B C 1
ATOM 2247 O O . VAL B 1 79 ? 91.425 -1.508 27.489 1.00 35.69 714 VAL B O 1
ATOM 2251 N N . ASP B 1 80 ? 92.696 -1.016 29.293 1.00 29.73 715 ASP B N 1
ATOM 2252 C CA . ASP B 1 80 ? 93.927 -1.399 28.587 1.00 29.05 715 ASP B CA 1
ATOM 2253 C C . ASP B 1 80 ? 94.258 -2.875 28.903 1.00 30.55 715 ASP B C 1
ATOM 2254 O O . ASP B 1 80 ? 94.426 -3.695 28.002 1.00 27.14 715 ASP B O 1
ATOM 2259 N N . HIS B 1 81 ? 94.354 -3.201 30.193 1.00 33.24 716 HIS B N 1
ATOM 2260 C CA . HIS B 1 81 ? 94.681 -4.568 30.629 1.00 35.06 716 HIS B CA 1
ATOM 2261 C C . HIS B 1 81 ? 94.467 -4.667 32.144 1.00 38.12 716 HIS B C 1
ATOM 2262 O O . HIS B 1 81 ? 94.972 -3.844 32.907 1.00 36.11 716 HIS B O 1
ATOM 2269 N N . PRO B 1 82 ? 93.702 -5.673 32.597 1.00 41.54 717 PRO B N 1
ATOM 2270 C CA . PRO B 1 82 ? 93.465 -5.790 34.041 1.00 43.17 717 PRO B CA 1
ATOM 2271 C C . PRO B 1 82 ? 94.716 -5.980 34.887 1.00 43.80 717 PRO B C 1
ATOM 2272 O O . PRO B 1 82 ? 94.723 -5.586 36.043 1.00 46.08 717 PRO B O 1
ATOM 2276 N N . ALA B 1 83 ? 95.768 -6.547 34.309 1.00 44.06 718 ALA B N 1
ATOM 2277 C CA . ALA B 1 83 ? 97.025 -6.745 35.037 1.00 44.50 718 ALA B CA 1
ATOM 2278 C C . ALA B 1 83 ? 97.679 -5.442 35.502 1.00 46.79 718 ALA B C 1
ATOM 2279 O O . ALA B 1 83 ? 98.571 -5.487 36.351 1.00 44.28 718 ALA B O 1
ATOM 2281 N N . LEU B 1 84 ? 97.256 -4.288 34.958 1.00 45.68 719 LEU B N 1
ATOM 2282 C CA . LEU B 1 84 ? 97.836 -3.005 35.388 1.00 43.87 719 LEU B CA 1
ATOM 2283 C C . LEU B 1 84 ? 97.360 -2.683 36.806 1.00 45.18 719 LEU B C 1
ATOM 2284 O O . LEU B 1 84 ? 98.032 -1.979 37.544 1.00 45.35 719 LEU B O 1
ATOM 2289 N N . LEU B 1 85 ? 96.208 -3.213 37.192 1.00 47.38 720 LEU B N 1
ATOM 2290 C CA . LEU B 1 85 ? 95.676 -2.966 38.539 1.00 52.76 720 LEU B CA 1
ATOM 2291 C C . LEU B 1 85 ? 95.752 -4.180 39.472 1.00 53.78 720 LEU B C 1
ATOM 2292 O O . LEU B 1 85 ? 95.902 -4.024 40.686 1.00 53.50 720 LEU B O 1
ATOM 2297 N N . LYS B 1 86 ? 95.655 -5.375 38.897 1.00 54.92 721 LYS B N 1
ATOM 2298 C CA . LYS B 1 86 ? 95.676 -6.621 39.657 1.00 56.76 721 LYS B CA 1
ATOM 2299 C C . LYS B 1 86 ? 96.908 -7.453 39.398 1.00 58.06 721 LYS B C 1
ATOM 2300 O O . LYS B 1 86 ? 96.996 -8.572 39.901 1.00 60.79 721 LYS B O 1
ATOM 2306 N N . GLY B 1 87 ? 97.855 -6.968 38.612 1.00 58.15 722 GLY B N 1
ATOM 2307 C CA . GLY B 1 87 ? 98.975 -7.833 38.316 1.00 55.04 722 GLY B CA 1
ATOM 2308 C C . GLY B 1 87 ? 98.330 -9.095 37.754 1.00 57.57 722 GLY B C 1
ATOM 2309 O O . GLY B 1 87 ? 97.210 -9.067 37.213 1.00 56.60 722 GLY B O 1
ATOM 2310 N N . GLY B 1 88 ? 98.998 -10.226 37.898 1.00 58.66 723 GLY B N 1
ATOM 2311 C CA . GLY B 1 88 ? 98.425 -11.446 37.375 1.00 57.61 723 GLY B CA 1
ATOM 2312 C C . GLY B 1 88 ? 99.029 -11.759 36.025 1.00 57.77 723 GLY B C 1
ATOM 2313 O O . GLY B 1 88 ? 100.024 -11.194 35.621 1.00 60.77 723 GLY B O 1
ATOM 2314 N N . GLU B 1 89 ? 98.408 -12.696 35.340 1.00 57.46 724 GLU B N 1
ATOM 2315 C CA . GLU B 1 89 ? 98.807 -13.154 34.027 1.00 55.98 724 GLU B CA 1
ATOM 2316 C C . GLU B 1 89 ? 98.774 -11.956 33.066 1.00 54.91 724 GLU B C 1
ATOM 2317 O O . GLU B 1 89 ? 97.775 -11.251 33.006 1.00 55.54 724 GLU B O 1
ATOM 2323 N N . GLN B 1 90 ? 99.856 -11.721 32.333 1.00 51.80 725 GLN B N 1
ATOM 2324 C CA . GLN B 1 90 ? 99.897 -10.602 31.379 1.00 50.45 725 GLN B CA 1
ATOM 2325 C C . GLN B 1 90 ? 99.692 -11.230 30.014 1.00 46.93 725 GLN B C 1
ATOM 2326 O O . GLN B 1 90 ? 100.578 -11.199 29.174 1.00 48.34 725 GLN B O 1
ATOM 2332 N N . SER B 1 91 ? 98.519 -11.818 29.822 1.00 43.48 726 SER B N 1
ATOM 2333 C CA . SER B 1 91 ? 98.158 -12.520 28.595 1.00 44.80 726 SER B CA 1
ATOM 2334 C C . SER B 1 91 ? 97.301 -11.706 27.622 1.00 41.79 726 SER B C 1
ATOM 2335 O O . SER B 1 91 ? 96.712 -10.704 27.982 1.00 40.71 726 SER B O 1
ATOM 2338 N N . VAL B 1 92 ? 97.238 -12.176 26.383 1.00 44.07 727 VAL B N 1
ATOM 2339 C CA . VAL B 1 92 ? 96.464 -11.510 25.342 1.00 42.60 727 VAL B CA 1
ATOM 2340 C C . VAL B 1 92 ? 94.995 -11.556 25.730 1.00 45.37 727 VAL B C 1
ATOM 2341 O O . VAL B 1 92 ? 94.251 -10.573 25.654 1.00 42.31 727 VAL B O 1
ATOM 2345 N N . ARG B 1 93 ? 94.619 -12.735 26.204 1.00 45.82 728 ARG B N 1
ATOM 2346 C CA . ARG B 1 93 ? 93.268 -13.081 26.613 1.00 44.25 728 ARG B CA 1
ATOM 2347 C C . ARG B 1 93 ? 92.571 -12.205 27.643 1.00 41.10 728 ARG B C 1
ATOM 2348 O O . ARG B 1 93 ? 91.352 -12.126 27.657 1.00 39.25 728 ARG B O 1
ATOM 2356 N N . ARG B 1 94 ? 93.296 -11.520 28.513 1.00 36.84 729 ARG B N 1
ATOM 2357 C CA . ARG B 1 94 ? 92.567 -10.695 29.464 1.00 37.90 729 ARG B CA 1
ATOM 2358 C C . ARG B 1 94 ? 92.225 -9.296 28.948 1.00 36.39 729 ARG B C 1
ATOM 2359 O O . ARG B 1 94 ? 91.589 -8.504 29.643 1.00 36.93 729 ARG B O 1
ATOM 2367 N N . SER B 1 95 ? 92.597 -9.005 27.717 1.00 35.76 730 SER B N 1
ATOM 2368 C CA . SER B 1 95 ? 92.378 -7.664 27.204 1.00 31.37 730 SER B CA 1
ATOM 2369 C C . SER B 1 95 ? 91.798 -7.604 25.819 1.00 28.28 730 SER B C 1
ATOM 2370 O O . SER B 1 95 ? 92.399 -8.078 24.849 1.00 30.70 730 SER B O 1
ATOM 2373 N N . GLY B 1 96 ? 90.626 -6.991 25.726 1.00 31.79 731 GLY B N 1
ATOM 2374 C CA . GLY B 1 96 ? 89.987 -6.864 24.431 1.00 28.73 731 GLY B CA 1
ATOM 2375 C C . GLY B 1 96 ? 90.935 -6.176 23.464 1.00 29.19 731 GLY B C 1
ATOM 2376 O O . GLY B 1 96 ? 91.036 -6.609 22.333 1.00 32.72 731 GLY B O 1
ATOM 2377 N N . LYS B 1 97 ? 91.648 -5.128 23.890 1.00 29.44 732 LYS B N 1
ATOM 2378 C CA . LYS B 1 97 ? 92.552 -4.422 22.970 1.00 29.98 732 LYS B CA 1
ATOM 2379 C C . LYS B 1 97 ? 93.712 -5.286 22.521 1.00 29.28 732 LYS B C 1
ATOM 2380 O O . LYS B 1 97 ? 94.100 -5.267 21.330 1.00 30.64 732 LYS B O 1
ATOM 2386 N N . MET B 1 98 ? 94.287 -6.040 23.457 1.00 29.96 733 MET B N 1
ATOM 2387 C CA . MET B 1 98 ? 95.394 -6.935 23.092 1.00 29.88 733 MET B CA 1
ATOM 2388 C C . MET B 1 98 ? 94.922 -7.960 22.056 1.00 29.37 733 MET B C 1
ATOM 2389 O O . MET B 1 98 ? 95.649 -8.272 21.116 1.00 28.47 733 MET B O 1
ATOM 2394 N N . ILE B 1 99 ? 93.714 -8.499 22.240 1.00 31.75 734 ILE B N 1
ATOM 2395 C CA . ILE B 1 99 ? 93.167 -9.482 21.292 1.00 32.89 734 ILE B CA 1
ATOM 2396 C C . ILE B 1 99 ? 93.157 -8.871 19.883 1.00 35.27 734 ILE B C 1
ATOM 2397 O O . ILE B 1 99 ? 93.688 -9.454 18.918 1.00 34.74 734 ILE B O 1
ATOM 2402 N N . ARG B 1 100 ? 92.589 -7.675 19.758 1.00 32.05 735 ARG B N 1
ATOM 2403 C CA . ARG B 1 100 ? 92.537 -7.028 18.452 1.00 32.75 735 ARG B CA 1
ATOM 2404 C C . ARG B 1 100 ? 93.906 -6.608 17.994 1.00 32.75 735 ARG B C 1
ATOM 2405 O O . ARG B 1 100 ? 94.154 -6.542 16.796 1.00 33.46 735 ARG B O 1
ATOM 2413 N N . THR B 1 101 ? 94.789 -6.268 18.938 1.00 32.03 736 THR B N 1
ATOM 2414 C CA . THR B 1 101 ? 96.125 -5.870 18.546 1.00 29.36 736 THR B CA 1
ATOM 2415 C C . THR B 1 101 ? 96.840 -7.045 17.878 1.00 31.02 736 THR B C 1
ATOM 2416 O O . THR B 1 101 ? 97.512 -6.849 16.870 1.00 30.22 736 THR B O 1
ATOM 2420 N N . MET B 1 102 ? 96.702 -8.263 18.403 1.00 31.09 737 MET B N 1
ATOM 2421 C CA . MET B 1 102 ? 97.376 -9.389 17.752 1.00 31.84 737 MET B CA 1
ATOM 2422 C C . MET B 1 102 ? 96.789 -9.641 16.355 1.00 33.98 737 MET B C 1
ATOM 2423 O O . MET B 1 102 ? 97.515 -10.037 15.439 1.00 31.63 737 MET B O 1
ATOM 2428 N N . GLU B 1 103 ? 95.488 -9.394 16.180 1.00 35.00 738 GLU B N 1
ATOM 2429 C CA . GLU B 1 103 ? 94.866 -9.556 14.858 1.00 35.82 738 GLU B CA 1
ATOM 2430 C C . GLU B 1 103 ? 95.454 -8.573 13.873 1.00 37.07 738 GLU B C 1
ATOM 2431 O O . GLU B 1 103 ? 95.774 -8.932 12.734 1.00 38.36 738 GLU B O 1
ATOM 2437 N N . ILE B 1 104 ? 95.603 -7.321 14.310 1.00 32.09 739 ILE B N 1
ATOM 2438 C CA . ILE B 1 104 ? 96.175 -6.290 13.474 1.00 30.85 739 ILE B CA 1
ATOM 2439 C C . ILE B 1 104 ? 97.608 -6.623 13.088 1.00 35.10 739 ILE B C 1
ATOM 2440 O O . ILE B 1 104 ? 98.002 -6.471 11.937 1.00 35.17 739 ILE B O 1
ATOM 2445 N N . ILE B 1 105 ? 98.400 -7.062 14.061 1.00 32.71 740 ILE B N 1
ATOM 2446 C CA . ILE B 1 105 ? 99.794 -7.364 13.807 1.00 33.85 740 ILE B CA 1
ATOM 2447 C C . ILE B 1 105 ? 99.951 -8.448 12.718 1.00 36.76 740 ILE B C 1
ATOM 2448 O O . ILE B 1 105 ? 100.771 -8.306 11.786 1.00 36.78 740 ILE B O 1
ATOM 2453 N N . GLU B 1 106 ? 99.151 -9.502 12.823 1.00 37.90 741 GLU B N 1
ATOM 2454 C CA . GLU B 1 106 ? 99.207 -10.608 11.846 1.00 42.11 741 GLU B CA 1
ATOM 2455 C C . GLU B 1 106 ? 99.009 -10.078 10.430 1.00 42.55 741 GLU B C 1
ATOM 2456 O O . GLU B 1 106 ? 99.802 -10.369 9.526 1.00 42.09 741 GLU B O 1
ATOM 2462 N N . GLU B 1 107 ? 97.962 -9.276 10.250 1.00 42.57 742 GLU B N 1
ATOM 2463 C CA . GLU B 1 107 ? 97.683 -8.680 8.948 1.00 42.83 742 GLU B CA 1
ATOM 2464 C C . GLU B 1 107 ? 98.825 -7.754 8.538 1.00 42.99 742 GLU B C 1
ATOM 2465 O O . GLU B 1 107 ? 99.293 -7.790 7.386 1.00 40.85 742 GLU B O 1
ATOM 2471 N N . ALA B 1 108 ? 99.302 -6.931 9.470 1.00 38.42 743 ALA B N 1
ATOM 2472 C CA . ALA B 1 108 ? 100.371 -6.015 9.128 1.00 39.64 743 ALA B CA 1
ATOM 2473 C C . ALA B 1 108 ? 101.670 -6.747 8.748 1.00 40.46 743 ALA B C 1
ATOM 2474 O O . ALA B 1 108 ? 102.364 -6.356 7.802 1.00 41.23 743 ALA B O 1
ATOM 2476 N N . LEU B 1 109 ? 102.025 -7.787 9.500 1.00 43.08 744 LEU B N 1
ATOM 2477 C CA . LEU B 1 109 ? 103.240 -8.522 9.178 1.00 45.04 744 LEU B CA 1
ATOM 2478 C C . LEU B 1 109 ? 103.115 -9.177 7.793 1.00 47.16 744 LEU B C 1
ATOM 2479 O O . LEU B 1 109 ? 104.035 -9.099 6.999 1.00 45.94 744 LEU B O 1
ATOM 2484 N N . ASP B 1 110 ? 101.976 -9.789 7.493 1.00 49.12 745 ASP B N 1
ATOM 2485 C CA . ASP B 1 110 ? 101.792 -10.400 6.174 1.00 50.30 745 ASP B CA 1
ATOM 2486 C C . ASP B 1 110 ? 102.206 -9.433 5.064 1.00 52.27 745 ASP B C 1
ATOM 2487 O O . ASP B 1 110 ? 102.833 -9.838 4.090 1.00 52.58 745 ASP B O 1
ATOM 2492 N N . GLU B 1 111 ? 101.884 -8.150 5.221 1.00 52.47 746 GLU B N 1
ATOM 2493 C CA . GLU B 1 111 ? 102.233 -7.146 4.213 1.00 51.32 746 GLU B CA 1
ATOM 2494 C C . GLU B 1 111 ? 103.644 -6.600 4.364 1.00 49.09 746 GLU B C 1
ATOM 2495 O O . GLU B 1 111 ? 104.026 -5.689 3.635 1.00 48.88 746 GLU B O 1
ATOM 2501 N N . GLY B 1 112 ? 104.415 -7.133 5.308 1.00 46.98 747 GLY B N 1
ATOM 2502 C CA . GLY B 1 112 ? 105.763 -6.626 5.528 1.00 48.66 747 GLY B CA 1
ATOM 2503 C C . GLY B 1 112 ? 105.825 -5.280 6.270 1.00 48.63 747 GLY B C 1
ATOM 2504 O O . GLY B 1 112 ? 106.798 -4.522 6.157 1.00 49.47 747 GLY B O 1
ATOM 2505 N N . ASP B 1 113 ? 104.804 -4.989 7.065 1.00 45.83 748 ASP B N 1
ATOM 2506 C CA . ASP B 1 113 ? 104.728 -3.715 7.782 1.00 45.25 748 ASP B CA 1
ATOM 2507 C C . ASP B 1 113 ? 105.636 -3.591 8.995 1.00 43.12 748 ASP B C 1
ATOM 2508 O O . ASP B 1 113 ? 105.794 -4.552 9.732 1.00 42.55 748 ASP B O 1
ATOM 2513 N N . LYS B 1 114 ? 106.231 -2.415 9.187 1.00 41.95 749 LYS B N 1
ATOM 2514 C CA . LYS B 1 114 ? 106.955 -2.130 10.444 1.00 39.39 749 LYS B CA 1
ATOM 2515 C C . LYS B 1 114 ? 105.833 -1.436 11.263 1.00 38.13 749 LYS B C 1
ATOM 2516 O O . LYS B 1 114 ? 105.118 -0.546 10.757 1.00 35.42 749 LYS B O 1
ATOM 2522 N N . ILE B 1 115 ? 105.701 -1.844 12.513 1.00 35.24 750 ILE B N 1
ATOM 2523 C CA . ILE B 1 115 ? 104.660 -1.367 13.395 1.00 33.56 750 ILE B CA 1
ATOM 2524 C C . ILE B 1 115 ? 105.124 -0.583 14.640 1.00 31.94 750 ILE B C 1
ATOM 2525 O O . ILE B 1 115 ? 105.965 -1.046 15.366 1.00 33.00 750 ILE B O 1
ATOM 2530 N N . ALA B 1 116 ? 104.542 0.584 14.879 1.00 30.71 751 ALA B N 1
ATOM 2531 C CA . ALA B 1 116 ? 104.839 1.404 16.048 1.00 28.49 751 ALA B CA 1
ATOM 2532 C C . ALA B 1 116 ? 103.572 1.343 16.900 1.00 25.94 751 ALA B C 1
ATOM 2533 O O . ALA B 1 116 ? 102.453 1.552 16.395 1.00 25.59 751 ALA B O 1
ATOM 2535 N N . ILE B 1 117 ? 103.740 1.054 18.185 1.00 24.82 752 ILE B N 1
ATOM 2536 C CA . ILE B 1 117 ? 102.600 0.984 19.098 1.00 25.63 752 ILE B CA 1
ATOM 2537 C C . ILE B 1 117 ? 102.754 2.005 20.225 1.00 26.99 752 ILE B C 1
ATOM 2538 O O . ILE B 1 117 ? 103.768 1.983 20.914 1.00 25.80 752 ILE B O 1
ATOM 2543 N N . PHE B 1 118 ? 101.742 2.857 20.417 1.00 24.91 753 PHE B N 1
ATOM 2544 C CA . PHE B 1 118 ? 101.800 3.940 21.419 1.00 27.70 753 PHE B CA 1
ATOM 2545 C C . PHE B 1 118 ? 100.871 3.769 22.608 1.00 27.45 753 PHE B C 1
ATOM 2546 O O . PHE B 1 118 ? 99.701 3.395 22.445 1.00 27.69 753 PHE B O 1
ATOM 2554 N N . THR B 1 119 ? 101.381 4.029 23.816 1.00 28.61 754 THR B N 1
ATOM 2555 C CA . THR B 1 119 ? 100.529 3.971 25.008 1.00 26.04 754 THR B CA 1
ATOM 2556 C C . THR B 1 119 ? 100.921 5.045 26.026 1.00 27.55 754 THR B C 1
ATOM 2557 O O . THR B 1 119 ? 102.074 5.436 26.103 1.00 25.70 754 THR B O 1
ATOM 2561 N N . GLN B 1 120 ? 99.977 5.506 26.840 1.00 25.85 755 GLN B N 1
ATOM 2562 C CA . GLN B 1 120 ? 100.331 6.549 27.821 1.00 29.45 755 GLN B CA 1
ATOM 2563 C C . GLN B 1 120 ? 100.879 5.963 29.135 1.00 30.22 755 GLN B C 1
ATOM 2564 O O . GLN B 1 120 ? 101.344 6.716 30.011 1.00 27.37 755 GLN B O 1
ATOM 2570 N N . PHE B 1 121 ? 100.840 4.632 29.273 1.00 27.90 756 PHE B N 1
ATOM 2571 C CA . PHE B 1 121 ? 101.303 3.974 30.521 1.00 30.96 756 PHE B CA 1
ATOM 2572 C C . PHE B 1 121 ? 102.566 3.142 30.319 1.00 31.14 756 PHE B C 1
ATOM 2573 O O . PHE B 1 121 ? 102.621 2.265 29.440 1.00 27.89 756 PHE B O 1
ATOM 2581 N N . VAL B 1 122 ? 103.598 3.415 31.120 1.00 29.23 757 VAL B N 1
ATOM 2582 C CA . VAL B 1 122 ? 104.840 2.661 30.977 1.00 30.82 757 VAL B CA 1
ATOM 2583 C C . VAL B 1 122 ? 104.589 1.199 31.266 1.00 26.51 757 VAL B C 1
ATOM 2584 O O . VAL B 1 122 ? 105.142 0.337 30.596 1.00 30.99 757 VAL B O 1
ATOM 2588 N N . ASP B 1 123 ? 103.756 0.895 32.258 1.00 26.95 758 ASP B N 1
ATOM 2589 C CA . ASP B 1 123 ? 103.505 -0.514 32.546 1.00 29.10 758 ASP B CA 1
ATOM 2590 C C . ASP B 1 123 ? 102.759 -1.201 31.381 1.00 32.16 758 ASP B C 1
ATOM 2591 O O . ASP B 1 123 ? 102.943 -2.396 31.131 1.00 30.77 758 ASP B O 1
ATOM 2596 N N . MET B 1 124 ? 101.917 -0.460 30.670 1.00 26.83 759 MET B N 1
ATOM 2597 C CA . MET B 1 124 ? 101.222 -1.105 29.542 1.00 26.80 759 MET B CA 1
ATOM 2598 C C . MET B 1 124 ? 102.253 -1.312 28.442 1.00 26.97 759 MET B C 1
ATOM 2599 O O . MET B 1 124 ? 102.258 -2.355 27.775 1.00 28.23 759 MET B O 1
ATOM 2604 N N . GLY B 1 125 ? 103.113 -0.312 28.251 1.00 27.28 760 GLY B N 1
ATOM 2605 C CA . GLY B 1 125 ? 104.169 -0.429 27.270 1.00 24.76 760 GLY B CA 1
ATOM 2606 C C . GLY B 1 125 ? 104.974 -1.718 27.520 1.00 30.90 760 GLY B C 1
ATOM 2607 O O . GLY B 1 125 ? 105.332 -2.424 26.597 1.00 30.17 760 GLY B O 1
ATOM 2608 N N . LYS B 1 126 ? 105.268 -2.029 28.777 1.00 31.87 761 LYS B N 1
ATOM 2609 C CA . LYS B 1 126 ? 106.037 -3.241 29.095 1.00 33.89 761 LYS B CA 1
ATOM 2610 C C . LYS B 1 126 ? 105.242 -4.500 28.802 1.00 31.39 761 LYS B C 1
ATOM 2611 O O . LYS B 1 126 ? 105.795 -5.468 28.301 1.00 32.10 761 LYS B O 1
ATOM 2617 N N . ILE B 1 127 ? 103.955 -4.505 29.135 1.00 33.25 762 ILE B N 1
ATOM 2618 C CA . ILE B 1 127 ? 103.127 -5.698 28.873 1.00 31.75 762 ILE B CA 1
ATOM 2619 C C . ILE B 1 127 ? 103.067 -5.965 27.355 1.00 34.47 762 ILE B C 1
ATOM 2620 O O . ILE B 1 127 ? 103.311 -7.101 26.867 1.00 33.23 762 ILE B O 1
ATOM 2625 N N . ILE B 1 128 ? 102.778 -4.907 26.601 1.00 31.08 763 ILE B N 1
ATOM 2626 C CA . ILE B 1 128 ? 102.713 -5.018 25.139 1.00 30.80 763 ILE B CA 1
ATOM 2627 C C . ILE B 1 128 ? 104.022 -5.579 24.603 1.00 31.91 763 ILE B C 1
ATOM 2628 O O . ILE B 1 128 ? 104.031 -6.519 23.824 1.00 32.60 763 ILE B O 1
ATOM 2633 N N . ARG B 1 129 ? 105.134 -4.987 25.021 1.00 32.91 764 ARG B N 1
ATOM 2634 C CA . ARG B 1 129 ? 106.447 -5.448 24.580 1.00 31.94 764 ARG B CA 1
ATOM 2635 C C . ARG B 1 129 ? 106.654 -6.937 24.973 1.00 33.37 764 ARG B C 1
ATOM 2636 O O . ARG B 1 129 ? 107.040 -7.756 24.140 1.00 32.34 764 ARG B O 1
ATOM 2644 N N . ASN B 1 130 ? 106.396 -7.272 26.234 1.00 32.55 765 ASN B N 1
ATOM 2645 C CA . ASN B 1 130 ? 106.561 -8.663 26.694 1.00 35.95 765 ASN B CA 1
ATOM 2646 C C . ASN B 1 130 ? 105.737 -9.638 25.886 1.00 36.79 765 ASN B C 1
ATOM 2647 O O . ASN B 1 130 ? 106.238 -10.685 25.465 1.00 39.45 765 ASN B O 1
ATOM 2652 N N . ILE B 1 131 ? 104.477 -9.274 25.641 1.00 33.85 766 ILE B N 1
ATOM 2653 C CA . ILE B 1 131 ? 103.584 -10.128 24.892 1.00 31.84 766 ILE B CA 1
ATOM 2654 C C . ILE B 1 131 ? 104.040 -10.388 23.456 1.00 33.20 766 ILE B C 1
ATOM 2655 O O . ILE B 1 131 ? 104.086 -11.526 23.025 1.00 33.91 766 ILE B O 1
ATOM 2660 N N . ILE B 1 132 ? 104.409 -9.356 22.716 1.00 32.13 767 ILE B N 1
ATOM 2661 C CA . ILE B 1 132 ? 104.820 -9.569 21.328 1.00 31.27 767 ILE B CA 1
ATOM 2662 C C . ILE B 1 132 ? 106.090 -10.413 21.210 1.00 35.66 767 ILE B C 1
ATOM 2663 O O . ILE B 1 132 ? 106.216 -11.274 20.312 1.00 35.36 767 ILE B O 1
ATOM 2668 N N . GLU B 1 133 ? 107.028 -10.194 22.123 1.00 36.44 768 GLU B N 1
ATOM 2669 C CA . GLU B 1 133 ? 108.269 -10.948 22.090 1.00 40.03 768 GLU B CA 1
ATOM 2670 C C . GLU B 1 133 ? 108.003 -12.424 22.366 1.00 40.03 768 GLU B C 1
ATOM 2671 O O . GLU B 1 133 ? 108.560 -13.287 21.702 1.00 38.91 768 GLU B O 1
ATOM 2677 N N . LYS B 1 134 ? 107.091 -12.706 23.282 1.00 41.10 769 LYS B N 1
ATOM 2678 C CA . LYS B 1 134 ? 106.782 -14.080 23.636 1.00 44.86 769 LYS B CA 1
ATOM 2679 C C . LYS B 1 134 ? 105.938 -14.811 22.596 1.00 46.73 769 LYS B C 1
ATOM 2680 O O . LYS B 1 134 ? 106.145 -16.012 22.367 1.00 46.62 769 LYS B O 1
ATOM 2686 N N . GLU B 1 135 ? 104.984 -14.102 21.981 1.00 44.54 770 GLU B N 1
ATOM 2687 C CA . GLU B 1 135 ? 104.101 -14.697 20.970 1.00 43.28 770 GLU B CA 1
ATOM 2688 C C . GLU B 1 135 ? 104.738 -14.802 19.592 1.00 42.00 770 GLU B C 1
ATOM 2689 O O . GLU B 1 135 ? 104.407 -15.699 18.812 1.00 45.07 770 GLU B O 1
ATOM 2695 N N . LEU B 1 136 ? 105.651 -13.893 19.286 1.00 40.00 771 LEU B N 1
ATOM 2696 C CA . LEU B 1 136 ? 106.244 -13.846 17.954 1.00 42.30 771 LEU B CA 1
ATOM 2697 C C . LEU B 1 136 ? 107.750 -14.064 17.873 1.00 44.84 771 LEU B C 1
ATOM 2698 O O . LEU B 1 136 ? 108.310 -14.215 16.768 1.00 42.32 771 LEU B O 1
ATOM 2703 N N . ASN B 1 137 ? 108.389 -14.072 19.041 1.00 45.53 772 ASN B N 1
ATOM 2704 C CA . ASN B 1 137 ? 109.830 -14.254 19.133 1.00 49.62 772 ASN B CA 1
ATOM 2705 C C . ASN B 1 137 ? 110.484 -13.352 18.103 1.00 50.82 772 ASN B C 1
ATOM 2706 O O . ASN B 1 137 ? 111.137 -13.814 17.148 1.00 52.49 772 ASN B O 1
ATOM 2711 N N . THR B 1 138 ? 110.293 -12.051 18.297 1.00 46.42 773 THR B N 1
ATOM 2712 C CA . THR B 1 138 ? 110.841 -11.063 17.394 1.00 44.02 773 THR B CA 1
ATOM 2713 C C . THR B 1 138 ? 111.221 -9.916 18.315 1.00 44.61 773 THR B C 1
ATOM 2714 O O . THR B 1 138 ? 110.568 -9.701 19.340 1.00 48.06 773 THR B O 1
ATOM 2718 N N . GLU B 1 139 ? 112.271 -9.186 17.965 1.00 43.21 774 GLU B N 1
ATOM 2719 C CA . GLU B 1 139 ? 112.753 -8.090 18.816 1.00 43.46 774 GLU B CA 1
ATOM 2720 C C . GLU B 1 139 ? 111.843 -6.868 18.828 1.00 41.59 774 GLU B C 1
ATOM 2721 O O . GLU B 1 139 ? 111.501 -6.332 17.766 1.00 41.88 774 GLU B O 1
ATOM 2727 N N . VAL B 1 140 ? 111.479 -6.431 20.035 1.00 37.75 775 VAL B N 1
ATOM 2728 C CA . VAL B 1 140 ? 110.615 -5.272 20.212 1.00 35.43 775 VAL B CA 1
ATOM 2729 C C . VAL B 1 140 ? 111.202 -4.159 21.097 1.00 34.37 775 VAL B C 1
ATOM 2730 O O . VAL B 1 140 ? 110.993 -4.130 22.303 1.00 33.54 775 VAL B O 1
ATOM 2734 N N . PRO B 1 141 ? 111.952 -3.231 20.495 1.00 33.73 776 PRO B N 1
ATOM 2735 C CA . PRO B 1 141 ? 112.529 -2.143 21.279 1.00 31.73 776 PRO B CA 1
ATOM 2736 C C . PRO B 1 141 ? 111.429 -1.310 21.945 1.00 36.06 776 PRO B C 1
ATOM 2737 O O . PRO B 1 141 ? 110.349 -1.084 21.360 1.00 31.90 776 PRO B O 1
ATOM 2741 N N . PHE B 1 142 ? 111.715 -0.866 23.174 1.00 32.30 777 PHE B N 1
ATOM 2742 C CA . PHE B 1 142 ? 110.766 -0.133 24.007 1.00 31.28 777 PHE B CA 1
ATOM 2743 C C . PHE B 1 142 ? 111.303 1.207 24.443 1.00 31.99 777 PHE B C 1
ATOM 2744 O O . PHE B 1 142 ? 112.340 1.295 25.130 1.00 34.22 777 PHE B O 1
ATOM 2752 N N . LEU B 1 143 ? 110.586 2.242 24.035 1.00 29.43 778 LEU B N 1
ATOM 2753 C CA . LEU B 1 143 ? 110.959 3.603 24.328 1.00 33.01 778 LEU B CA 1
ATOM 2754 C C . LEU B 1 143 ? 110.038 4.166 25.416 1.00 32.83 778 LEU B C 1
ATOM 2755 O O . LEU B 1 143 ? 108.806 4.098 25.282 1.00 29.69 778 LEU B O 1
ATOM 2760 N N . TYR B 1 144 ? 110.630 4.730 26.484 1.00 34.22 779 TYR B N 1
ATOM 2761 C CA . TYR B 1 144 ? 109.845 5.342 27.551 1.00 34.77 779 TYR B CA 1
ATOM 2762 C C . TYR B 1 144 ? 110.578 6.558 28.105 1.00 37.05 779 TYR B C 1
ATOM 2763 O O . TYR B 1 144 ? 111.786 6.675 27.938 1.00 33.71 779 TYR B O 1
ATOM 2772 N N . GLY B 1 145 ? 109.830 7.448 28.749 1.00 38.62 780 GLY B N 1
ATOM 2773 C CA . GLY B 1 145 ? 110.352 8.710 29.284 1.00 42.90 780 GLY B CA 1
ATOM 2774 C C . GLY B 1 145 ? 111.691 8.782 30.011 1.00 46.39 780 GLY B C 1
ATOM 2775 O O . GLY B 1 145 ? 112.533 9.641 29.714 1.00 47.26 780 GLY B O 1
ATOM 2776 N N . GLU B 1 146 ? 111.890 7.870 30.946 1.00 46.76 781 GLU B N 1
ATOM 2777 C CA . GLU B 1 146 ? 113.102 7.829 31.766 1.00 51.86 781 GLU B CA 1
ATOM 2778 C C . GLU B 1 146 ? 114.380 7.491 31.023 1.00 52.53 781 GLU B C 1
ATOM 2779 O O . GLU B 1 146 ? 115.471 7.609 31.580 1.00 52.68 781 GLU B O 1
ATOM 2785 N N . LEU B 1 147 ? 114.271 7.031 29.785 1.00 52.55 782 LEU B N 1
ATOM 2786 C CA . LEU B 1 147 ? 115.479 6.680 29.071 1.00 52.81 782 LEU B CA 1
ATOM 2787 C C . LEU B 1 147 ? 116.222 7.953 28.819 1.00 52.81 782 LEU B C 1
ATOM 2788 O O . LEU B 1 147 ? 115.620 9.020 28.783 1.00 54.36 782 LEU B O 1
ATOM 2793 N N . SER B 1 148 ? 117.529 7.826 28.635 1.00 55.79 783 SER B N 1
ATOM 2794 C CA . SER B 1 148 ? 118.384 8.963 28.332 1.00 59.00 783 SER B CA 1
ATOM 2795 C C . SER B 1 148 ? 118.231 9.263 26.838 1.00 60.70 783 SER B C 1
ATOM 2796 O O . SER B 1 148 ? 117.866 8.376 26.064 1.00 59.33 783 SER B O 1
ATOM 2799 N N . LYS B 1 149 ? 118.529 10.501 26.445 1.00 62.16 784 LYS B N 1
ATOM 2800 C CA . LYS B 1 149 ? 118.444 10.915 25.049 1.00 63.49 784 LYS B CA 1
ATOM 2801 C C . LYS B 1 149 ? 119.237 10.006 24.124 1.00 63.68 784 LYS B C 1
A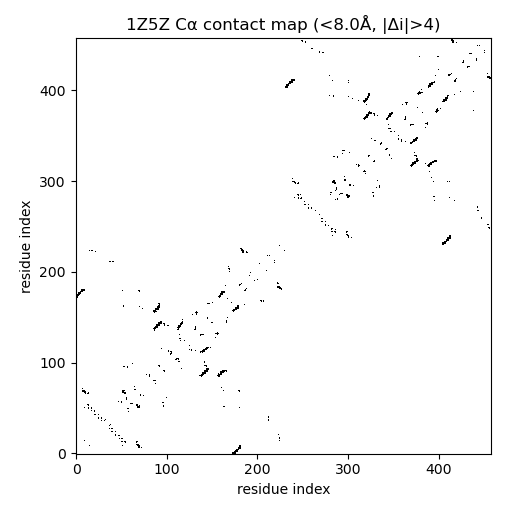TOM 2802 O O . LYS B 1 149 ? 118.754 9.635 23.063 1.00 64.88 784 LYS B O 1
ATOM 2808 N N . LYS B 1 150 ? 120.448 9.635 24.521 1.00 62.41 785 LYS B N 1
ATOM 2809 C CA . LYS B 1 150 ? 121.262 8.772 23.678 1.00 61.41 785 LYS B CA 1
ATOM 2810 C C . LYS B 1 150 ? 120.571 7.425 23.488 1.00 61.45 785 LYS B C 1
ATOM 2811 O O . LYS B 1 150 ? 120.627 6.831 22.408 1.00 63.24 785 LYS B O 1
ATOM 2817 N N . GLU B 1 151 ? 119.925 6.940 24.542 1.00 58.76 786 GLU B N 1
ATOM 2818 C CA . GLU B 1 151 ? 119.234 5.661 24.479 1.00 55.78 786 GLU B CA 1
ATOM 2819 C C . GLU B 1 151 ? 117.996 5.720 23.576 1.00 52.95 786 GLU B C 1
ATOM 2820 O O . GLU B 1 151 ? 117.746 4.812 22.783 1.00 49.46 786 GLU B O 1
ATOM 2826 N N . ARG B 1 152 ? 117.224 6.789 23.716 1.00 52.26 787 ARG B N 1
ATOM 2827 C CA . ARG B 1 152 ? 116.035 6.973 22.909 1.00 53.57 787 ARG B CA 1
ATOM 2828 C C . ARG B 1 152 ? 116.429 6.961 21.436 1.00 53.19 787 ARG B C 1
ATOM 2829 O O . ARG B 1 152 ? 115.988 6.107 20.672 1.00 47.91 787 ARG B O 1
ATOM 2837 N N . ASP B 1 153 ? 117.286 7.905 21.055 1.00 52.67 788 ASP B N 1
ATOM 2838 C CA . ASP B 1 153 ? 117.783 7.989 19.692 1.00 52.56 788 ASP B CA 1
ATOM 2839 C C . ASP B 1 153 ? 118.292 6.642 19.201 1.00 50.37 788 ASP B C 1
ATOM 2840 O O . ASP B 1 153 ? 118.112 6.305 18.043 1.00 49.24 788 ASP B O 1
ATOM 2845 N N . ASP B 1 154 ? 118.924 5.874 20.078 1.00 49.38 789 ASP B N 1
ATOM 2846 C CA . ASP B 1 154 ? 119.449 4.551 19.720 1.00 50.32 789 ASP B CA 1
ATOM 2847 C C . ASP B 1 154 ? 118.357 3.553 19.350 1.00 48.50 789 ASP B C 1
ATOM 2848 O O . ASP B 1 154 ? 118.529 2.710 18.465 1.00 46.41 789 ASP B O 1
ATOM 2853 N N . ILE B 1 155 ? 117.254 3.622 20.082 1.00 45.80 790 ILE B N 1
ATOM 2854 C CA . ILE B 1 155 ? 116.117 2.741 19.846 1.00 44.72 790 ILE B CA 1
ATOM 2855 C C . ILE B 1 155 ? 115.403 3.222 18.576 1.00 43.47 790 ILE B C 1
ATOM 2856 O O . ILE B 1 155 ? 115.051 2.414 17.722 1.00 39.61 790 ILE B O 1
ATOM 2861 N N . ILE B 1 156 ? 115.254 4.538 18.437 1.00 41.40 791 ILE B N 1
ATOM 2862 C CA . ILE B 1 156 ? 114.597 5.098 17.266 1.00 41.89 791 ILE B CA 1
ATOM 2863 C C . ILE B 1 156 ? 115.407 4.735 16.028 1.00 43.85 791 ILE B C 1
ATOM 2864 O O . ILE B 1 156 ? 114.863 4.260 15.035 1.00 42.32 791 ILE B O 1
ATOM 2869 N N . SER B 1 157 ? 116.719 4.931 16.102 1.00 44.47 792 SER B N 1
ATOM 2870 C CA . SER B 1 157 ? 117.584 4.599 14.984 1.00 45.05 792 SER B CA 1
ATOM 2871 C C . SER B 1 157 ? 117.438 3.135 14.588 1.00 44.87 792 SER B C 1
ATOM 2872 O O . SER B 1 157 ? 117.348 2.793 13.406 1.00 43.51 792 SER B O 1
ATOM 2875 N N . LYS B 1 158 ? 117.433 2.264 15.588 1.00 43.72 793 LYS B N 1
ATOM 2876 C CA . LYS B 1 158 ? 117.292 0.833 15.347 1.00 42.40 793 LYS B CA 1
ATOM 2877 C C . LYS B 1 158 ? 115.988 0.549 14.579 1.00 40.90 793 LYS B C 1
ATOM 2878 O O . LYS B 1 158 ? 115.974 -0.150 13.555 1.00 35.36 793 LYS B O 1
ATOM 2884 N N . PHE B 1 159 ? 114.883 1.114 15.043 1.00 38.21 794 PHE B N 1
ATOM 2885 C CA . PHE B 1 159 ? 113.622 0.853 14.342 1.00 40.02 794 PHE B CA 1
ATOM 2886 C C . PHE B 1 159 ? 113.609 1.472 12.956 1.00 38.55 794 PHE B C 1
ATOM 2887 O O . PHE B 1 159 ? 113.146 0.874 12.015 1.00 38.38 794 PHE B O 1
ATOM 2895 N N . GLN B 1 160 ? 114.105 2.692 12.852 1.00 40.22 795 GLN B N 1
ATOM 2896 C CA . GLN B 1 160 ? 114.089 3.383 11.591 1.00 43.06 795 GLN B CA 1
ATOM 2897 C C . GLN B 1 160 ? 114.997 2.753 10.549 1.00 46.20 795 GLN B C 1
ATOM 2898 O O . GLN B 1 160 ? 114.630 2.690 9.387 1.00 44.96 795 GLN B O 1
ATOM 2904 N N . ASN B 1 161 ? 116.152 2.238 10.965 1.00 46.90 796 ASN B N 1
ATOM 2905 C CA . ASN B 1 161 ? 117.107 1.705 10.004 1.00 48.41 796 ASN B CA 1
ATOM 2906 C C . ASN B 1 161 ? 117.364 0.200 9.874 1.00 49.66 796 ASN B C 1
ATOM 2907 O O . ASN B 1 161 ? 117.884 -0.250 8.857 1.00 50.52 796 ASN B O 1
ATOM 2912 N N . ASN B 1 162 ? 117.007 -0.601 10.864 1.00 49.00 797 ASN B N 1
ATOM 2913 C CA . ASN B 1 162 ? 117.265 -2.036 10.747 1.00 48.66 797 ASN B CA 1
ATOM 2914 C C . ASN B 1 162 ? 116.022 -2.754 10.231 1.00 50.07 797 ASN B C 1
ATOM 2915 O O . ASN B 1 162 ? 114.986 -2.749 10.892 1.00 50.20 797 ASN B O 1
ATOM 2920 N N . PRO B 1 163 ? 116.116 -3.415 9.058 1.00 51.34 798 PRO B N 1
ATOM 2921 C CA . PRO B 1 163 ? 114.953 -4.115 8.497 1.00 50.44 798 PRO B CA 1
ATOM 2922 C C . PRO B 1 163 ? 114.464 -5.319 9.276 1.00 49.57 798 PRO B C 1
ATOM 2923 O O . PRO B 1 163 ? 113.299 -5.684 9.164 1.00 49.59 798 PRO B O 1
ATOM 2927 N N . SER B 1 164 ? 115.326 -5.933 10.082 1.00 46.70 799 SER B N 1
ATOM 2928 C CA . SER B 1 164 ? 114.882 -7.076 10.885 1.00 46.01 799 SER B CA 1
ATOM 2929 C C . SER B 1 164 ? 113.944 -6.617 12.011 1.00 43.06 799 SER B C 1
ATOM 2930 O O . SER B 1 164 ? 113.225 -7.426 12.605 1.00 44.85 799 SER B O 1
ATOM 2933 N N . VAL B 1 165 ? 113.960 -5.324 12.319 1.00 42.08 800 VAL B N 1
ATOM 2934 C CA . VAL B 1 165 ? 113.123 -4.798 13.393 1.00 38.36 800 VAL B CA 1
ATOM 2935 C C . VAL B 1 165 ? 111.786 -4.346 12.840 1.00 38.12 800 VAL B C 1
ATOM 2936 O O . VAL B 1 165 ? 111.689 -3.377 12.099 1.00 41.29 800 VAL B O 1
ATOM 2940 N N . LYS B 1 166 ? 110.753 -5.081 13.218 1.00 37.01 801 LYS B N 1
ATOM 2941 C CA . LYS B 1 166 ? 109.399 -4.846 12.758 1.00 37.66 801 LYS B CA 1
ATOM 2942 C C . LYS B 1 166 ? 108.470 -4.202 13.794 1.00 38.36 801 LYS B C 1
ATOM 2943 O O . LYS B 1 166 ? 107.275 -4.026 13.524 1.00 37.55 801 LYS B O 1
ATOM 2949 N N . PHE B 1 167 ? 108.997 -3.866 14.972 1.00 34.07 802 PHE B N 1
ATOM 2950 C CA . PHE B 1 167 ? 108.162 -3.280 16.017 1.00 34.38 802 PHE B CA 1
ATOM 2951 C C . PHE B 1 167 ? 108.885 -2.278 16.879 1.00 36.01 802 PHE B C 1
ATOM 2952 O O . PHE B 1 167 ? 110.112 -2.342 17.043 1.00 37.54 802 PHE B O 1
ATOM 2960 N N . ILE B 1 168 ? 108.101 -1.376 17.452 1.00 31.51 803 ILE B N 1
ATOM 2961 C CA . ILE B 1 168 ? 108.591 -0.443 18.444 1.00 30.09 803 ILE B CA 1
ATOM 2962 C C . ILE B 1 168 ? 107.380 -0.071 19.288 1.00 29.26 803 ILE B C 1
ATOM 2963 O O . ILE B 1 168 ? 106.284 0.196 18.766 1.00 28.11 803 ILE B O 1
ATOM 2968 N N . VAL B 1 169 ? 107.549 -0.147 20.603 1.00 29.19 804 VAL B N 1
ATOM 2969 C CA . VAL B 1 169 ? 106.483 0.218 21.553 1.00 26.51 804 VAL B CA 1
ATOM 2970 C C . VAL B 1 169 ? 106.979 1.546 22.217 1.00 29.21 804 VAL B C 1
ATOM 2971 O O . VAL B 1 169 ? 108.144 1.659 22.636 1.00 27.32 804 VAL B O 1
ATOM 2975 N N . LEU B 1 170 ? 106.099 2.539 22.307 1.00 28.98 805 LEU B N 1
ATOM 2976 C CA . LEU B 1 170 ? 106.459 3.819 22.908 1.00 29.44 805 LEU B CA 1
ATOM 2977 C C . LEU B 1 170 ? 105.536 4.164 24.045 1.00 30.90 805 LEU B C 1
ATOM 2978 O O . LEU B 1 170 ? 104.312 4.131 23.907 1.00 29.63 805 LEU B O 1
ATOM 2983 N N . SER B 1 171 ? 106.125 4.389 25.209 1.00 27.92 806 SER B N 1
ATOM 2984 C CA . SER B 1 171 ? 105.351 4.835 26.348 1.00 30.49 806 SER B CA 1
ATOM 2985 C C . SER B 1 171 ? 105.537 6.377 26.313 1.00 30.90 806 SER B C 1
ATOM 2986 O O . SER B 1 171 ? 106.662 6.872 26.356 1.00 28.96 806 SER B O 1
ATOM 2989 N N . VAL B 1 172 ? 104.450 7.118 26.192 1.00 30.06 807 VAL B N 1
ATOM 2990 C CA . VAL B 1 172 ? 104.507 8.580 26.144 1.00 32.62 807 VAL B CA 1
ATOM 2991 C C . VAL B 1 172 ? 103.579 9.145 27.228 1.00 34.55 807 VAL B C 1
ATOM 2992 O O . VAL B 1 172 ? 102.434 8.719 27.382 1.00 33.60 807 VAL B O 1
ATOM 2996 N N . LYS B 1 173 ? 104.071 10.148 27.939 1.00 34.91 808 LYS B N 1
ATOM 2997 C CA . LYS B 1 173 ? 103.337 10.810 29.009 1.00 35.87 808 LYS B CA 1
ATOM 2998 C C . LYS B 1 173 ? 102.033 11.338 28.449 1.00 33.06 808 LYS B C 1
ATOM 2999 O O . LYS B 1 173 ? 102.028 11.954 27.392 1.00 34.59 808 LYS B O 1
ATOM 3005 N N . ALA B 1 174 ? 100.929 11.111 29.143 1.00 30.58 809 ALA B N 1
ATOM 3006 C CA . ALA B 1 174 ? 99.623 11.576 28.677 1.0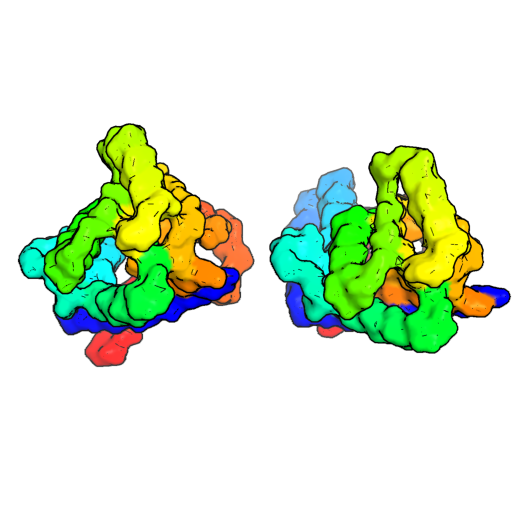0 32.31 809 ALA B CA 1
ATOM 3007 C C . ALA B 1 174 ? 99.663 13.063 28.427 1.00 35.71 809 ALA B C 1
ATOM 3008 O O . ALA B 1 174 ? 100.202 13.811 29.236 1.00 34.70 809 ALA B O 1
ATOM 3010 N N . GLY B 1 175 ? 99.073 13.497 27.318 1.00 37.70 810 GLY B N 1
ATOM 3011 C CA . GLY B 1 175 ? 99.079 14.912 26.990 1.00 37.25 810 GLY B CA 1
ATOM 3012 C C . GLY B 1 175 ? 100.293 15.310 26.171 1.00 38.84 810 GLY B C 1
ATOM 3013 O O . GLY B 1 175 ? 100.422 16.476 25.796 1.00 40.42 810 GLY B O 1
ATOM 3014 N N . GLY B 1 176 ? 101.175 14.358 25.868 1.00 38.31 811 GLY B N 1
ATOM 3015 C CA . GLY B 1 176 ? 102.365 14.678 25.077 1.00 36.29 811 GLY B CA 1
ATOM 3016 C C . GLY B 1 176 ? 102.153 14.789 23.563 1.00 37.56 811 GLY B C 1
ATOM 3017 O O . GLY B 1 176 ? 101.008 14.751 23.100 1.00 35.29 811 GLY B O 1
ATOM 3018 N N . PHE B 1 177 ? 103.247 14.930 22.798 1.00 35.83 812 PHE B N 1
ATOM 3019 C CA . PHE B 1 177 ? 103.204 15.043 21.340 1.00 40.25 812 PHE B CA 1
ATOM 3020 C C . PHE B 1 177 ? 103.922 13.872 20.627 1.00 41.50 812 PHE B C 1
ATOM 3021 O O . PHE B 1 177 ? 103.903 13.781 19.395 1.00 45.64 812 PHE B O 1
ATOM 3029 N N . GLY B 1 178 ? 104.568 12.996 21.383 1.00 42.40 813 GLY B N 1
ATOM 3030 C CA . GLY B 1 178 ? 105.223 11.848 20.760 1.00 45.05 813 GLY B CA 1
ATOM 3031 C C . GLY B 1 178 ? 106.291 12.088 19.698 1.00 48.91 813 GLY B C 1
ATOM 3032 O O . GLY B 1 178 ? 106.762 13.213 19.506 1.00 48.72 813 GLY B O 1
ATOM 3033 N N . ILE B 1 179 ? 106.653 11.027 18.978 1.00 49.51 814 ILE B N 1
ATOM 3034 C CA . ILE B 1 179 ? 107.707 11.104 17.974 1.00 50.57 814 ILE B CA 1
ATOM 3035 C C . ILE B 1 179 ? 107.296 10.676 16.568 1.00 49.22 814 ILE B C 1
ATOM 3036 O O . ILE B 1 179 ? 106.493 9.756 16.405 1.00 49.71 814 ILE B O 1
ATOM 3041 N N . ASN B 1 180 ? 107.856 11.335 15.555 1.00 45.04 815 ASN B N 1
ATOM 3042 C CA . ASN B 1 180 ? 107.540 10.995 14.163 1.00 45.38 815 ASN B CA 1
ATOM 3043 C C . ASN B 1 180 ? 108.474 9.881 13.716 1.00 40.97 815 ASN B C 1
ATOM 3044 O O . ASN B 1 180 ? 109.673 10.051 13.718 1.00 44.47 815 ASN B O 1
ATOM 3049 N N . LEU B 1 181 ? 107.921 8.736 13.355 1.00 39.14 816 LEU B N 1
ATOM 3050 C CA . LEU B 1 181 ? 108.730 7.601 12.935 1.00 38.08 816 LEU B CA 1
ATOM 3051 C C . LEU B 1 181 ? 108.416 7.305 11.473 1.00 39.48 816 LEU B C 1
ATOM 3052 O O . LEU B 1 181 ? 107.573 6.465 11.190 1.00 39.60 816 LEU B O 1
ATOM 3057 N N . THR B 1 182 ? 109.125 7.959 10.557 1.00 39.54 817 THR B N 1
ATOM 3058 C CA . THR B 1 182 ? 108.874 7.795 9.118 1.00 41.63 817 THR B CA 1
ATOM 3059 C C . THR B 1 182 ? 108.966 6.362 8.609 1.00 40.91 817 THR B C 1
ATOM 3060 O O . THR B 1 182 ? 108.477 6.085 7.521 1.00 40.39 817 THR B O 1
ATOM 3064 N N . SER B 1 183 ? 109.590 5.450 9.358 1.00 37.80 818 SER B N 1
ATOM 3065 C CA . SER B 1 183 ? 109.662 4.067 8.873 1.00 38.11 818 SER B CA 1
ATOM 3066 C C . SER B 1 183 ? 108.451 3.208 9.231 1.00 36.53 818 SER B C 1
ATOM 3067 O O . SER B 1 183 ? 108.304 2.099 8.731 1.00 34.80 818 SER B O 1
ATOM 3070 N N . ALA B 1 184 ? 107.593 3.687 10.127 1.00 36.68 819 ALA B N 1
ATOM 3071 C CA . ALA B 1 184 ? 106.422 2.897 10.494 1.00 36.83 819 ALA B CA 1
ATOM 3072 C C . ALA B 1 184 ? 105.433 2.913 9.319 1.00 38.32 819 ALA B C 1
ATOM 3073 O O . ALA B 1 184 ? 105.199 3.967 8.723 1.00 39.81 819 ALA B O 1
ATOM 3075 N N . ASN B 1 185 ? 104.872 1.754 8.986 1.00 39.20 820 ASN B N 1
ATOM 3076 C CA . ASN B 1 185 ? 103.894 1.627 7.913 1.00 39.26 820 ASN B CA 1
ATOM 3077 C C . ASN B 1 185 ? 102.562 1.420 8.596 1.00 36.27 820 ASN B C 1
ATOM 3078 O O . ASN B 1 185 ? 101.516 1.552 7.994 1.00 37.81 820 ASN B O 1
ATOM 3083 N N . ARG B 1 186 ? 102.609 1.055 9.868 1.00 33.12 821 ARG B N 1
ATOM 3084 C CA . ARG B 1 186 ? 101.392 0.760 10.620 1.00 29.10 821 ARG B CA 1
ATOM 3085 C C . ARG B 1 186 ? 101.575 1.366 12.006 1.00 31.09 821 ARG B C 1
ATOM 3086 O O . ARG B 1 186 ? 102.637 1.217 12.647 1.00 27.53 821 ARG B O 1
ATOM 3094 N N . VAL B 1 187 ? 100.551 2.053 12.474 1.00 30.16 822 VAL B N 1
ATOM 3095 C CA . VAL B 1 187 ? 100.649 2.655 13.785 1.00 29.43 822 VAL B CA 1
ATOM 3096 C C . VAL B 1 187 ? 99.439 2.286 14.578 1.00 28.36 822 VAL B C 1
ATOM 3097 O O . VAL B 1 187 ? 98.328 2.403 14.080 1.00 30.97 822 VAL B O 1
ATOM 3101 N N . ILE B 1 188 ? 99.645 1.790 15.798 1.00 26.22 823 ILE B N 1
ATOM 3102 C CA . ILE B 1 188 ? 98.527 1.472 16.674 1.00 24.26 823 ILE B CA 1
ATOM 3103 C C . ILE B 1 188 ? 98.506 2.380 17.916 1.00 25.69 823 ILE B C 1
ATOM 3104 O O . ILE B 1 188 ? 99.449 2.368 18.700 1.00 26.15 823 ILE B O 1
ATOM 3109 N N . HIS B 1 189 ? 97.445 3.147 18.114 1.00 22.50 824 HIS B N 1
ATOM 3110 C CA . HIS B 1 189 ? 97.362 4.000 19.314 1.00 25.97 824 HIS B CA 1
ATOM 3111 C C . HIS B 1 189 ? 96.513 3.231 20.296 1.00 23.32 824 HIS B C 1
ATOM 3112 O O . HIS B 1 189 ? 95.289 3.171 20.211 1.00 26.13 824 HIS B O 1
ATOM 3119 N N . PHE B 1 190 ? 97.210 2.609 21.230 1.00 25.42 825 PHE B N 1
ATOM 3120 C CA . PHE B 1 190 ? 96.594 1.702 22.186 1.00 24.29 825 PHE B CA 1
ATOM 3121 C C . PHE B 1 190 ? 95.624 2.404 23.116 1.00 25.62 825 PHE B C 1
ATOM 3122 O O . PHE B 1 190 ? 94.602 1.828 23.468 1.00 24.51 825 PHE B O 1
ATOM 3130 N N . ASP B 1 191 ? 95.939 3.647 23.526 1.00 25.19 826 ASP B N 1
ATOM 3131 C CA . ASP B 1 191 ? 95.027 4.440 24.345 1.00 25.85 826 ASP B CA 1
ATOM 3132 C C . ASP B 1 191 ? 95.301 5.918 24.001 1.00 25.79 826 ASP B C 1
ATOM 3133 O O . ASP B 1 191 ? 96.233 6.227 23.262 1.00 24.03 826 ASP B O 1
ATOM 3138 N N . ARG B 1 192 ? 94.504 6.832 24.533 1.00 28.26 827 ARG B N 1
ATOM 3139 C CA . ARG B 1 192 ? 94.625 8.245 24.148 1.00 28.68 827 ARG B CA 1
ATOM 3140 C C . ARG B 1 192 ? 95.742 8.981 24.867 1.00 30.27 827 ARG B C 1
ATOM 3141 O O . ARG B 1 192 ? 95.522 9.691 25.840 1.00 27.00 827 ARG B O 1
ATOM 3149 N N . TRP B 1 193 ? 96.968 8.801 24.394 1.00 29.31 828 TRP B N 1
ATOM 3150 C CA . TRP B 1 193 ? 98.082 9.431 25.068 1.00 27.18 828 TRP B CA 1
ATOM 3151 C C . TRP B 1 193 ? 98.317 10.870 24.571 1.00 32.70 828 TRP B C 1
ATOM 3152 O O . TRP B 1 193 ? 99.021 11.635 25.220 1.00 31.78 828 TRP B O 1
ATOM 3163 N N . TRP B 1 194 ? 97.716 11.233 23.439 1.00 29.19 829 TRP B N 1
ATOM 3164 C CA . TRP B 1 194 ? 98.042 12.503 22.814 1.00 32.75 829 TRP B CA 1
ATOM 3165 C C . TRP B 1 194 ? 97.338 13.751 23.248 1.00 33.86 829 TRP B C 1
ATOM 3166 O O . TRP B 1 194 ? 96.187 13.738 23.663 1.00 31.24 829 TRP B O 1
ATOM 3177 N N . ASN B 1 195 ? 98.084 14.838 23.131 1.00 36.67 830 ASN B N 1
ATOM 3178 C CA . ASN B 1 195 ? 97.590 16.159 23.439 1.00 37.63 830 ASN B CA 1
ATOM 3179 C C . ASN B 1 195 ? 96.515 16.468 22.397 1.00 37.47 830 ASN B C 1
ATOM 3180 O O . ASN B 1 195 ? 96.640 16.108 21.218 1.00 37.73 830 ASN B O 1
ATOM 3185 N N . PRO B 1 196 ? 95.413 17.090 22.822 1.00 38.84 831 PRO B N 1
ATOM 3186 C CA . PRO B 1 196 ? 94.339 17.443 21.889 1.00 42.11 831 PRO B CA 1
ATOM 3187 C C . PRO B 1 196 ? 94.894 18.261 20.695 1.00 45.04 831 PRO B C 1
ATOM 3188 O O . PRO B 1 196 ? 94.282 18.329 19.621 1.00 44.37 831 PRO B O 1
ATOM 3192 N N . ALA B 1 197 ? 96.069 18.863 20.889 1.00 46.01 832 ALA B N 1
ATOM 3193 C CA . ALA B 1 197 ? 96.715 19.669 19.847 1.00 49.85 832 ALA B CA 1
ATOM 3194 C C . ALA B 1 197 ? 97.364 18.830 18.731 1.00 50.20 832 ALA B C 1
ATOM 3195 O O . ALA B 1 197 ? 97.724 19.366 17.682 1.00 50.09 832 ALA B O 1
ATOM 3197 N N . VAL B 1 198 ? 97.510 17.524 18.959 1.00 48.25 833 VAL B N 1
ATOM 3198 C CA . VAL B 1 198 ? 98.125 16.636 17.971 1.00 51.03 833 VAL B CA 1
ATOM 3199 C C . VAL B 1 198 ? 97.077 16.283 16.920 1.00 51.88 833 VAL B C 1
ATOM 3200 O O . VAL B 1 198 ? 95.997 15.821 17.238 1.00 54.84 833 VAL B O 1
ATOM 3204 N N . GLU B 1 199 ? 97.402 16.523 15.659 1.00 57.68 834 GLU B N 1
ATOM 3205 C CA . GLU B 1 199 ? 96.494 16.252 14.538 1.00 61.14 834 GLU B CA 1
ATOM 3206 C C . GLU B 1 199 ? 97.322 16.094 13.272 1.00 61.28 834 GLU B C 1
ATOM 3207 O O . GLU B 1 199 ? 98.244 16.880 13.036 1.00 59.14 834 GLU B O 1
ATOM 3213 N N . ASN B 1 214 ? 99.680 6.157 3.094 1.00 62.96 849 ASN B N 1
ATOM 3214 C CA . ASN B 1 214 ? 100.122 4.774 2.913 1.00 60.85 849 ASN B CA 1
ATOM 3215 C C . ASN B 1 214 ? 100.376 4.183 4.303 1.00 58.30 849 ASN B C 1
ATOM 3216 O O . ASN B 1 214 ? 100.375 2.969 4.490 1.00 59.92 849 ASN B O 1
ATOM 3221 N N . VAL B 1 215 ? 100.584 5.051 5.285 1.00 54.34 850 VAL B N 1
ATOM 3222 C CA . VAL B 1 215 ? 100.760 4.591 6.653 1.00 48.60 850 VAL B CA 1
ATOM 3223 C C . VAL B 1 215 ? 99.343 4.295 7.143 1.00 44.31 850 VAL B C 1
ATOM 3224 O O . VAL B 1 215 ? 98.461 5.131 7.007 1.00 42.02 850 VAL B O 1
ATOM 3228 N N . ILE B 1 216 ? 99.115 3.112 7.687 1.00 38.55 851 ILE B N 1
ATOM 3229 C CA . ILE B 1 216 ? 97.797 2.811 8.215 1.00 39.32 851 ILE B CA 1
ATOM 3230 C C . ILE B 1 216 ? 97.849 3.064 9.709 1.00 37.73 851 ILE B C 1
ATOM 3231 O O . ILE B 1 216 ? 98.731 2.541 10.402 1.00 35.24 851 ILE B O 1
ATOM 3236 N N . VAL B 1 217 ? 96.910 3.866 10.203 1.00 34.05 852 VAL B N 1
ATOM 3237 C CA . VAL B 1 217 ? 96.868 4.231 11.623 1.00 34.27 852 VAL B CA 1
ATOM 3238 C C . VAL B 1 217 ? 95.562 3.750 12.275 1.00 35.80 852 VAL B C 1
ATOM 3239 O O . VAL B 1 217 ? 94.460 4.055 11.783 1.00 33.21 852 VAL B O 1
ATOM 3243 N N . HIS B 1 218 ? 95.680 2.979 13.353 1.00 29.33 853 HIS B N 1
ATOM 3244 C CA . HIS B 1 218 ? 94.505 2.500 14.067 1.00 28.52 853 HIS B CA 1
ATOM 3245 C C . HIS B 1 218 ? 94.428 3.130 15.482 1.00 31.98 853 HIS B C 1
ATOM 3246 O O . HIS B 1 218 ? 95.447 3.242 16.184 1.00 29.12 853 HIS B O 1
ATOM 3253 N N . LYS B 1 219 ? 93.239 3.544 15.907 1.00 30.40 854 LYS B N 1
ATOM 3254 C CA . LYS B 1 219 ? 93.077 4.056 17.271 1.00 31.16 854 LYS B CA 1
ATOM 3255 C C . LYS B 1 219 ? 92.180 3.043 17.959 1.00 30.34 854 LYS B C 1
ATOM 3256 O O . LYS B 1 219 ? 91.058 2.814 17.503 1.00 28.90 854 LYS B O 1
ATOM 3262 N N . LEU B 1 220 ? 92.660 2.441 19.048 1.00 26.22 855 LEU B N 1
ATOM 3263 C CA . LEU B 1 220 ? 91.865 1.459 19.763 1.00 26.68 855 LEU B CA 1
ATOM 3264 C C . LEU B 1 220 ? 90.878 2.161 20.674 1.00 28.12 855 LEU B C 1
ATOM 3265 O O . LEU B 1 220 ? 91.268 2.973 21.515 1.00 30.74 855 LEU B O 1
ATOM 3270 N N . ILE B 1 221 ? 89.598 1.820 20.527 1.00 27.36 856 ILE B N 1
ATOM 3271 C CA . ILE B 1 221 ? 88.553 2.420 21.338 1.00 28.01 856 ILE B CA 1
ATOM 3272 C C . ILE B 1 221 ? 87.726 1.347 22.008 1.00 28.43 856 ILE B C 1
ATOM 3273 O O . ILE B 1 221 ? 87.167 0.462 21.339 1.00 26.94 856 ILE B O 1
ATOM 3278 N N . SER B 1 222 ? 87.649 1.416 23.331 1.00 25.83 857 SER B N 1
ATOM 3279 C CA . SER B 1 222 ? 86.857 0.416 24.060 1.00 30.39 857 SER B CA 1
ATOM 3280 C C . SER B 1 222 ? 85.371 0.704 23.987 1.00 30.50 857 SER B C 1
ATOM 3281 O O . SER B 1 222 ? 84.902 1.716 24.487 1.00 29.95 857 SER B O 1
ATOM 3284 N N . VAL B 1 223 ? 84.636 -0.203 23.347 1.00 35.45 858 VAL B N 1
ATOM 3285 C CA . VAL B 1 223 ? 83.186 -0.092 23.171 1.00 34.64 858 VAL B CA 1
ATOM 3286 C C . VAL B 1 223 ? 82.399 0.265 24.426 1.00 33.42 858 VAL B C 1
ATOM 3287 O O . VAL B 1 223 ? 82.514 -0.394 25.440 1.00 32.56 858 VAL B O 1
ATOM 3291 N N . GLY B 1 224 ? 81.637 1.348 24.378 1.00 35.40 859 GLY B N 1
ATOM 3292 C CA . GLY B 1 224 ? 80.802 1.695 25.522 1.00 38.37 859 GLY B CA 1
ATOM 3293 C C . GLY B 1 224 ? 81.417 2.240 26.797 1.00 41.75 859 GLY B C 1
ATOM 3294 O O . GLY B 1 224 ? 80.722 2.329 27.808 1.00 38.35 859 GLY B O 1
ATOM 3295 N N . THR B 1 225 ? 82.690 2.639 26.737 1.00 36.60 860 THR B N 1
ATOM 3296 C CA . THR B 1 225 ? 83.405 3.153 27.898 1.00 36.72 860 THR B CA 1
ATOM 3297 C C . THR B 1 225 ? 83.708 4.626 27.733 1.00 36.39 860 THR B C 1
ATOM 3298 O O . THR B 1 225 ? 83.426 5.235 26.696 1.00 35.37 860 THR B O 1
ATOM 3302 N N . LEU B 1 226 ? 84.352 5.195 28.741 1.00 38.28 861 LEU B N 1
ATOM 3303 C CA . LEU B 1 226 ? 84.711 6.593 28.663 1.00 35.55 861 LEU B CA 1
ATOM 3304 C C . LEU B 1 226 ? 85.572 6.882 27.442 1.00 33.68 861 LEU B C 1
ATOM 3305 O O . LEU B 1 226 ? 85.585 8.015 26.946 1.00 36.40 861 LEU B O 1
ATOM 3310 N N . GLU B 1 227 ? 86.325 5.881 26.976 1.00 31.05 862 GLU B N 1
ATOM 3311 C CA . GLU B 1 227 ? 87.201 6.078 25.793 1.00 32.81 862 GLU B CA 1
ATOM 3312 C C . GLU B 1 227 ? 86.394 6.505 24.577 1.00 29.64 862 GLU B C 1
ATOM 3313 O O . GLU B 1 227 ? 86.787 7.392 23.828 1.00 32.72 862 GLU B O 1
ATOM 3319 N N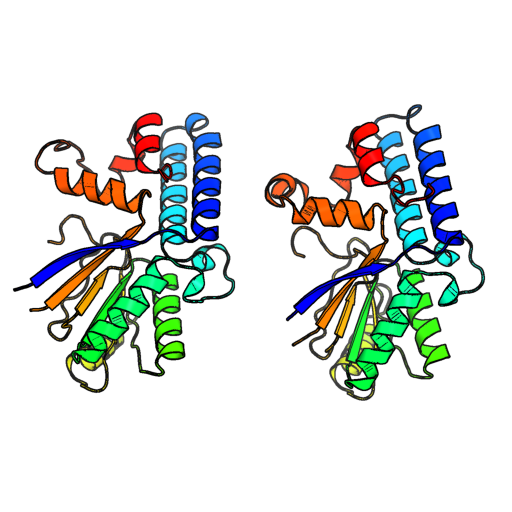 . GLU B 1 228 ? 85.292 5.817 24.347 1.00 29.50 863 GLU B N 1
ATOM 3320 C CA . GLU B 1 228 ? 84.438 6.170 23.225 1.00 33.64 863 GLU B CA 1
ATOM 3321 C C . GLU B 1 228 ? 83.795 7.579 23.391 1.00 35.70 863 GLU B C 1
ATOM 3322 O O . GLU B 1 228 ? 83.779 8.386 22.453 1.00 37.47 863 GLU B O 1
ATOM 3328 N N . LYS B 1 229 ? 83.275 7.861 24.584 1.00 37.21 864 LYS B N 1
ATOM 3329 C CA . LYS B 1 229 ? 82.651 9.158 24.897 1.00 41.63 864 LYS B CA 1
ATOM 3330 C C . LYS B 1 229 ? 83.595 10.339 24.677 1.00 41.37 864 LYS B C 1
ATOM 3331 O O . LYS B 1 229 ? 83.266 11.302 23.969 1.00 44.25 864 LYS B O 1
ATOM 3337 N N . ILE B 1 230 ? 84.770 10.265 25.304 1.00 40.91 865 ILE B N 1
ATOM 3338 C CA . ILE B 1 230 ? 85.778 11.320 25.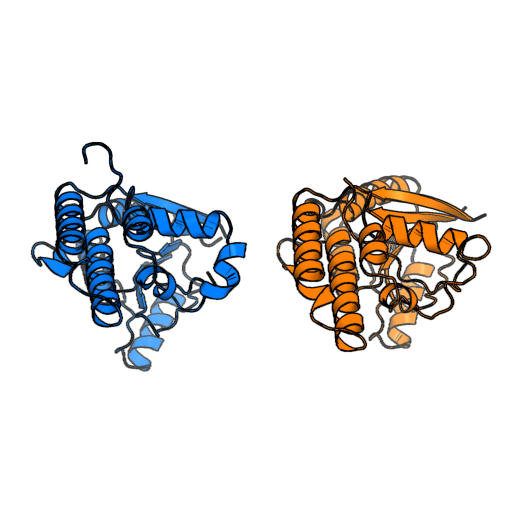209 1.00 38.10 865 ILE B CA 1
ATOM 3339 C C . ILE B 1 230 ? 86.172 11.487 23.746 1.00 40.20 865 ILE B C 1
ATOM 3340 O O . ILE B 1 230 ? 86.351 12.611 23.258 1.00 38.88 865 ILE B O 1
ATOM 3345 N N . ASP B 1 231 ? 86.270 10.369 23.025 1.00 39.02 866 ASP B N 1
ATOM 3346 C CA . ASP B 1 231 ? 86.650 10.446 21.619 1.00 38.64 866 ASP B CA 1
ATOM 3347 C C . ASP B 1 231 ? 85.605 11.269 20.861 1.00 39.80 866 ASP B C 1
ATOM 3348 O O . ASP B 1 231 ? 85.947 12.070 19.972 1.00 40.61 866 ASP B O 1
ATOM 3353 N N . GLN B 1 232 ? 84.335 11.073 21.207 1.00 37.56 867 GLN B N 1
ATOM 3354 C CA . GLN B 1 232 ? 83.240 11.838 20.564 1.00 42.76 867 GLN B CA 1
ATOM 3355 C C . GLN B 1 232 ? 83.199 13.320 20.971 1.00 40.37 867 GLN B C 1
ATOM 3356 O O . GLN B 1 232 ? 83.152 14.204 20.114 1.00 43.67 867 GLN B O 1
ATOM 3362 N N . LEU B 1 233 ? 83.198 13.581 22.272 1.00 41.69 868 LEU B N 1
ATOM 3363 C CA . LEU B 1 233 ? 83.176 14.956 22.756 1.00 44.28 868 LEU B CA 1
ATOM 3364 C C . LEU B 1 233 ? 84.304 15.757 22.117 1.00 45.60 868 LEU B C 1
ATOM 3365 O O . LEU B 1 233 ? 84.068 16.817 21.540 1.00 45.74 868 LEU B O 1
ATOM 3370 N N . LEU B 1 234 ? 85.531 15.251 22.200 1.00 42.75 869 LEU B N 1
ATOM 3371 C CA . LEU B 1 234 ? 86.667 15.978 21.632 1.00 43.32 869 LEU B CA 1
ATOM 3372 C C . LEU B 1 234 ? 86.505 16.279 20.144 1.00 45.16 869 LEU B C 1
ATOM 3373 O O . LEU B 1 234 ? 86.938 17.341 19.664 1.00 43.52 869 LEU B O 1
ATOM 3378 N N . ALA B 1 235 ? 85.879 15.364 19.408 1.00 44.25 870 ALA B N 1
ATOM 3379 C CA . ALA B 1 235 ? 85.692 15.590 17.981 1.00 46.56 870 ALA B CA 1
ATOM 3380 C C . ALA B 1 235 ? 84.750 16.763 17.739 1.00 47.15 870 ALA B C 1
ATOM 3381 O O . ALA B 1 235 ? 84.891 17.509 16.780 1.00 47.63 870 ALA B O 1
ATOM 3383 N N . PHE B 1 236 ? 83.783 16.931 18.620 1.00 49.66 871 PHE B N 1
ATOM 3384 C CA . PHE B 1 236 ? 82.826 18.012 18.455 1.00 56.40 871 PHE B CA 1
ATOM 3385 C C . PHE B 1 236 ? 83.364 19.333 18.975 1.00 59.91 871 PHE B C 1
ATOM 3386 O O . PHE B 1 236 ? 82.714 20.367 18.819 1.00 59.68 871 PHE B O 1
ATOM 3394 N N . LYS B 1 237 ? 84.558 19.298 19.573 1.00 64.32 872 LYS B N 1
ATOM 3395 C CA . LYS B 1 237 ? 85.174 20.489 20.148 1.00 67.30 872 LYS B CA 1
ATOM 3396 C C . LYS B 1 237 ? 84.891 21.760 19.355 1.00 69.90 872 LYS B C 1
ATOM 3397 O O . LYS B 1 237 ? 84.131 22.615 19.803 1.00 73.80 872 LYS B O 1
ATOM 3403 N N . ARG B 1 238 ? 85.463 21.891 18.173 1.00 70.72 873 ARG B N 1
ATOM 3404 C CA . ARG B 1 238 ? 85.206 23.080 17.391 1.00 72.38 873 ARG B CA 1
ATOM 3405 C C . ARG B 1 238 ? 83.720 23.479 17.265 1.00 72.98 873 ARG B C 1
ATOM 3406 O O . ARG B 1 238 ? 83.418 24.656 17.373 1.00 74.48 873 ARG B O 1
ATOM 3414 N N . SER B 1 239 ? 82.793 22.534 17.060 1.00 73.46 874 SER B N 1
ATOM 3415 C CA . SER B 1 239 ? 81.359 22.882 16.919 1.00 72.07 874 SER B CA 1
ATOM 3416 C C . SER B 1 239 ? 80.511 22.927 18.201 1.00 72.04 874 SER B C 1
ATOM 3417 O O . SER B 1 239 ? 80.503 23.933 18.899 1.00 74.12 874 SER B O 1
ATOM 3420 N N . LEU B 1 240 ? 79.779 21.856 18.497 1.00 71.73 875 LEU B N 1
ATOM 3421 C CA . LEU B 1 240 ? 78.939 21.833 19.691 1.00 72.06 875 LEU B CA 1
ATOM 3422 C C . LEU B 1 240 ? 79.644 22.423 20.885 1.00 73.04 875 LEU B C 1
ATOM 3423 O O . LEU B 1 240 ? 79.763 23.638 21.019 1.00 72.92 875 LEU B O 1
ATOM 3428 N N . PHE B 1 241 ? 80.162 21.525 21.716 1.00 74.32 876 PHE B N 1
ATOM 3429 C CA . PHE B 1 241 ? 80.844 21.868 22.962 1.00 75.69 876 PHE B CA 1
ATOM 3430 C C . PHE B 1 241 ? 81.946 22.938 22.901 1.00 77.73 876 PHE B C 1
ATOM 3431 O O . PHE B 1 241 ? 82.790 22.946 23.813 1.00 79.06 876 PHE B O 1
ATOM 3439 N N . LYS B 1 242 ? 81.954 23.834 21.901 1.00 79.16 877 LYS B N 1
ATOM 3440 C CA . LYS B 1 242 ? 83.042 24.814 21.780 1.00 78.41 877 LYS B CA 1
ATOM 3441 C C . LYS B 1 242 ? 83.574 25.308 23.104 1.00 77.87 877 LYS B C 1
ATOM 3442 O O . LYS B 1 242 ? 84.732 25.707 23.184 1.00 77.55 877 LYS B O 1
ATOM 3448 N N . ASP B 1 243 ? 82.738 25.267 24.140 1.00 78.45 878 ASP B N 1
ATOM 3449 C CA . ASP B 1 243 ? 83.127 25.702 25.496 1.00 80.08 878 ASP B CA 1
ATOM 3450 C C . ASP B 1 243 ? 83.995 24.779 26.379 1.00 80.48 878 ASP B C 1
ATOM 3451 O O . ASP B 1 243 ? 84.272 25.159 27.529 1.00 82.29 878 ASP B O 1
ATOM 3456 N N . ILE B 1 244 ? 84.401 23.602 25.876 1.00 79.99 879 ILE B N 1
ATOM 3457 C CA . ILE B 1 244 ? 85.230 22.617 26.618 1.00 78.09 879 ILE B CA 1
ATOM 3458 C C . ILE B 1 244 ? 86.677 23.131 26.741 1.00 77.49 879 ILE B C 1
ATOM 3459 O O . ILE B 1 244 ? 87.663 22.412 26.497 1.00 77.59 879 ILE B O 1
ATOM 3464 N N . ILE B 1 245 ? 86.785 24.400 27.110 1.00 74.55 880 ILE B N 1
ATOM 3465 C CA . ILE B 1 245 ? 88.070 25.049 27.263 1.00 72.52 880 ILE B CA 1
ATOM 3466 C C . ILE B 1 245 ? 88.733 24.699 28.590 1.00 70.31 880 ILE B C 1
ATOM 3467 O O . ILE B 1 245 ? 88.268 25.078 29.673 1.00 71.07 880 ILE B O 1
ATOM 3472 N N . SER B 1 246 ? 89.821 23.956 28.482 0.00 64.90 881 SER B N 1
ATOM 3473 C CA . SER B 1 246 ? 90.587 23.528 29.632 0.00 60.21 881 SER B CA 1
ATOM 3474 C C . SER B 1 246 ? 91.682 22.621 29.115 0.00 58.10 881 SER B C 1
ATOM 3475 O O . SER B 1 246 ? 91.686 22.247 27.943 0.00 57.39 881 SER B O 1
ATOM 3478 N N . SER B 1 247 ? 92.609 22.268 29.995 0.00 56.29 882 SER B N 1
ATOM 3479 C CA . SER B 1 247 ? 93.721 21.403 29.635 0.00 55.27 882 SER B CA 1
ATOM 3480 C C . SER B 1 247 ? 93.492 19.977 30.121 0.00 56.10 882 SER B C 1
ATOM 3481 O O . SER B 1 247 ? 92.694 19.740 31.031 0.00 55.23 882 SER B O 1
ATOM 3484 N N . GLY B 1 248 ? 94.200 19.035 29.505 0.00 58.00 883 GLY B N 1
ATOM 3485 C CA . GLY B 1 248 ? 94.066 17.637 29.875 0.00 61.45 883 GLY B CA 1
ATOM 3486 C C . GLY B 1 248 ? 92.617 17.203 30.011 0.00 64.36 883 GLY B C 1
ATOM 3487 O O . GLY B 1 248 ? 91.807 17.413 29.110 0.00 63.94 883 GLY B O 1
ATOM 3488 N N . ASP B 1 249 ? 92.296 16.580 31.139 1.00 68.17 884 ASP B N 1
ATOM 3489 C CA . ASP B 1 249 ? 90.936 16.128 31.426 1.00 72.20 884 ASP B CA 1
ATOM 3490 C C . ASP B 1 249 ? 90.386 17.026 32.528 1.00 74.30 884 ASP B C 1
ATOM 3491 O O . ASP B 1 249 ? 89.647 16.571 33.407 1.00 74.83 884 ASP B O 1
ATOM 3496 N N . SER B 1 250 ? 90.779 18.295 32.496 1.00 76.39 885 SER B N 1
ATOM 3497 C CA . SER B 1 250 ? 90.309 19.257 33.488 1.00 78.19 885 SER B CA 1
ATOM 3498 C C . SER B 1 250 ? 88.803 19.408 33.350 1.00 77.62 885 SER B C 1
ATOM 3499 O O . SER B 1 250 ? 88.040 19.185 34.298 1.00 78.16 885 SER B O 1
ATOM 3502 N N . TRP B 1 251 ? 88.387 19.794 32.149 1.00 76.02 886 TRP B N 1
ATOM 3503 C CA . TRP B 1 251 ? 86.974 19.964 31.841 1.00 73.55 886 TRP B CA 1
ATOM 3504 C C . TRP B 1 251 ? 86.107 18.868 32.422 1.00 71.07 886 TRP B C 1
ATOM 3505 O O . TRP B 1 251 ? 85.025 19.137 32.930 1.00 70.85 886 TRP B O 1
ATOM 3516 N N . ILE B 1 252 ? 86.585 17.632 32.330 1.00 69.28 887 ILE B N 1
ATOM 3517 C CA . ILE B 1 252 ? 85.850 16.471 32.826 1.00 68.20 887 ILE B CA 1
ATOM 3518 C C . ILE B 1 252 ? 85.498 16.551 34.303 1.00 68.39 887 ILE B C 1
ATOM 3519 O O . ILE B 1 252 ? 84.420 16.113 34.719 1.00 67.59 887 ILE B O 1
ATOM 3524 N N . THR B 1 253 ? 86.424 17.086 35.095 1.00 68.11 888 THR B N 1
ATOM 3525 C CA . THR B 1 253 ? 86.226 17.210 36.533 1.00 68.48 888 THR B CA 1
ATOM 3526 C C . THR B 1 253 ? 85.206 18.300 36.860 1.00 69.49 888 THR B C 1
ATOM 3527 O O . THR B 1 253 ? 84.605 18.297 37.942 1.00 70.07 888 THR B O 1
ATOM 3531 N N . GLU B 1 254 ? 85.012 19.218 35.912 1.00 69.36 889 GLU B N 1
ATOM 3532 C CA . GLU B 1 254 ? 84.075 20.324 36.064 1.00 70.15 889 GLU B CA 1
ATOM 3533 C C . GLU B 1 254 ? 82.628 19.981 35.694 1.00 70.81 889 GLU B C 1
ATOM 3534 O O . GLU B 1 254 ? 81.723 20.772 35.963 1.00 71.09 889 GLU B O 1
ATOM 3540 N N . LEU B 1 255 ? 82.400 18.812 35.096 1.00 68.96 890 LEU B N 1
ATOM 3541 C CA . LEU B 1 255 ? 81.047 18.427 34.695 1.00 68.53 890 LEU B CA 1
ATOM 3542 C C . LEU B 1 255 ? 80.129 18.195 35.887 1.00 68.61 890 LEU B C 1
ATOM 3543 O O . LEU B 1 255 ? 80.587 17.907 36.989 1.00 67.93 890 LEU B O 1
ATOM 3548 N N . SER B 1 256 ? 78.825 18.322 35.654 1.00 69.88 891 SER B N 1
ATOM 3549 C CA . SER B 1 256 ? 77.846 18.095 36.705 1.00 71.35 891 SER B CA 1
ATOM 3550 C C . SER B 1 256 ? 77.984 16.619 37.012 1.00 71.12 891 SER B C 1
ATOM 3551 O O . SER B 1 256 ? 78.506 15.877 36.186 1.00 73.20 891 SER B O 1
ATOM 3554 N N . THR B 1 257 ? 77.537 16.180 38.182 1.00 70.02 892 THR B N 1
ATOM 3555 C CA . THR B 1 257 ? 77.641 14.770 38.511 1.00 69.59 892 THR B CA 1
ATOM 3556 C C . THR B 1 257 ? 77.004 13.907 37.420 1.00 70.24 892 THR B C 1
ATOM 3557 O O . THR B 1 257 ? 77.673 13.082 36.796 1.00 70.40 892 THR B O 1
ATOM 3561 N N . GLU B 1 258 ? 75.714 14.117 37.192 1.00 69.26 893 GLU B N 1
ATOM 3562 C CA . GLU B 1 258 ? 74.968 13.365 36.194 1.00 69.19 893 GLU B CA 1
ATOM 3563 C C . GLU B 1 258 ? 75.640 13.453 34.824 1.00 67.89 893 GLU B C 1
ATOM 3564 O O . GLU B 1 258 ? 75.684 12.463 34.101 1.00 67.23 893 GLU B O 1
ATOM 3570 N N . GLU B 1 259 ? 76.132 14.636 34.455 1.00 67.12 894 GLU B N 1
ATOM 3571 C CA . GLU B 1 259 ? 76.828 14.789 33.181 1.00 66.95 894 GLU B CA 1
ATOM 3572 C C . GLU B 1 259 ? 77.966 13.765 33.211 1.00 66.82 894 GLU B C 1
ATOM 3573 O O . GLU B 1 259 ? 78.078 12.899 32.347 1.00 66.31 894 GLU B O 1
ATOM 3579 N N . LEU B 1 260 ? 78.805 13.866 34.236 1.00 66.57 895 LEU B N 1
ATOM 3580 C CA . LEU B 1 260 ? 79.931 12.959 34.394 1.00 63.69 895 LEU B CA 1
ATOM 3581 C C . LEU B 1 260 ? 79.492 11.514 34.279 1.00 62.17 895 LEU B C 1
ATOM 3582 O O . LEU B 1 260 ? 80.243 10.677 33.760 1.00 60.66 895 LEU B O 1
ATOM 3587 N N . ARG B 1 261 ? 78.293 11.203 34.761 1.00 59.40 896 ARG B N 1
ATOM 3588 C CA . ARG B 1 261 ? 77.848 9.812 34.706 1.00 59.64 896 ARG B CA 1
ATOM 3589 C C . ARG B 1 261 ? 77.640 9.307 33.289 1.00 57.01 896 ARG B C 1
ATOM 3590 O O . ARG B 1 261 ? 77.911 8.136 32.994 1.00 57.32 896 ARG B O 1
ATOM 3598 N N . LYS B 1 262 ? 77.150 10.182 32.416 1.00 56.26 897 LYS B N 1
ATOM 3599 C CA . LYS B 1 262 ? 76.917 9.802 31.026 1.00 54.75 897 LYS B CA 1
ATOM 3600 C C . LYS B 1 262 ? 78.262 9.493 30.374 1.00 52.72 897 LYS B C 1
ATOM 3601 O O . LYS B 1 262 ? 78.359 8.571 29.569 1.00 50.80 897 LYS B O 1
ATOM 3607 N N . VAL B 1 263 ? 79.302 10.247 30.737 1.00 52.46 898 VAL B N 1
ATOM 3608 C CA . VAL B 1 263 ? 80.609 10.010 30.137 1.00 50.73 898 VAL B CA 1
ATOM 3609 C C . VAL B 1 263 ? 81.267 8.700 30.539 1.00 49.10 898 VAL B C 1
ATOM 3610 O O . VAL B 1 263 ? 81.650 7.920 29.669 1.00 51.68 898 VAL B O 1
ATOM 3614 N N . ILE B 1 264 ? 81.366 8.422 31.834 1.00 46.55 899 ILE B N 1
ATOM 3615 C CA . ILE B 1 264 ? 82.069 7.222 32.283 1.00 46.77 899 ILE B CA 1
ATOM 3616 C C . ILE B 1 264 ? 81.339 5.909 32.584 1.00 46.54 899 ILE B C 1
ATOM 3617 O O . ILE B 1 264 ? 81.961 4.847 32.637 1.00 43.73 899 ILE B O 1
ATOM 3622 N N . GLU B 1 265 ? 80.026 5.961 32.774 1.00 46.80 900 GLU B N 1
ATOM 3623 C CA . GLU B 1 265 ? 79.278 4.743 33.064 1.00 48.13 900 GLU B CA 1
ATOM 3624 C C . GLU B 1 265 ? 79.344 3.799 31.862 1.00 47.66 900 GLU B C 1
ATOM 3625 O O . GLU B 1 265 ? 79.240 4.238 30.734 1.00 48.56 900 GLU B O 1
ATOM 3631 N N . LEU B 1 266 ? 79.540 2.510 32.101 1.00 45.86 901 LEU B N 1
ATOM 3632 C CA . LEU B 1 266 ? 79.622 1.570 31.013 1.00 48.17 901 LEU B CA 1
ATOM 3633 C C . LEU B 1 266 ? 78.240 1.561 30.367 1.00 51.92 901 LEU B C 1
ATOM 3634 O O . LEU B 1 266 ? 77.238 1.612 31.068 1.00 52.82 901 LEU B O 1
ATOM 3639 N N . SER B 1 267 ? 78.166 1.547 29.042 1.00 54.08 902 SER B N 1
ATOM 3640 C CA . SER B 1 267 ? 76.859 1.521 28.391 1.00 57.93 902 SER B CA 1
ATOM 3641 C C . SER B 1 267 ? 76.747 0.312 27.499 1.00 62.29 902 SER B C 1
ATOM 3642 O O . SER B 1 267 ? 76.498 0.433 26.299 1.00 63.45 902 SER B O 1
ATOM 3645 N N . VAL B 1 268 ? 76.920 -0.860 28.101 1.00 66.95 903 VAL B N 1
ATOM 3646 C CA . VAL B 1 268 ? 76.850 -2.128 27.390 1.00 72.37 903 VAL B CA 1
ATOM 3647 C C . VAL B 1 268 ? 75.868 -3.093 28.081 1.00 75.38 903 VAL B C 1
ATOM 3648 O O . VAL B 1 268 ? 76.302 -4.037 28.787 1.00 79.03 903 VAL B O 1
#

Nearest PDB structures (foldseek):
  1z5z-assembly2_B  TM=9.761E-01  e=2.687E-41  Saccharolobus solfataricus P2
  1z63-assembly2_B  TM=9.615E-01  e=4.393E-37  Saccharolobus solfataricus
  1z6a-assembly1_A  TM=9.412E-01  e=3.209E-35  Saccharolobus solfataricus P2
  5gn1-assembly2_B  TM=7.081E-01  e=1.765E-10  Saccharomyces cerevisiae S288C
  5gn1-assembly3_C  TM=7.068E-01  e=1.142E-10  Saccharomyces cerevisiae S288C

Radius of gyration: 29.31 Å; Cα contacts (8 Å, |Δi|>4): 698; chains: 2; bounding box: 51×71×75 Å

Solvent-accessible surface area: 23740 Å² total; per-residue (Å²): 161,114,97,67,44,15,101,2,106,25,18,111,55,0,6,61,30,0,81,49,20,6,88,81,4,21,114,78,3,118,97,32,110,47,152,154,40,71,35,56,0,85,67,4,2,90,91,0,50,28,4,0,0,0,0,13,33,72,115,34,62,106,68,17,38,170,33,0,7,1,0,66,82,0,36,90,13,2,132,108,0,55,134,132,40,16,14,0,1,0,10,0,31,28,31,88,0,0,91,9,0,50,55,2,0,62,136,103,66,138,48,95,3,8,14,12,64,70,142,25,58,144,151,86,86,68,68,28,35,54,77,0,49,107,64,105,85,15,55,0,0,0,5,7,14,102,108,74,37,181,38,64,124,14,100,32,4,65,4,20,0,28,0,3,61,54,33,77,31,40,122,96,149,46,65,10,21,15,7,4,1,43,3,0,2,20,32,35,23,14,102,61,15,86,149,104,98,84,94,25,156,112,55,13,74,77,26,47,31,40,1,4,118,28,55,38,120,94,0,85,160,9,0,72,10,76,45,70,86,127,137,140,95,108,62,44,15,106,2,110,29,19,124,51,0,20,62,29,0,101,46,23,12,97,85,3,16,116,66,2,109,92,36,106,49,156,155,34,84,37,52,0,69,46,6,3,89,69,0,42,35,4,0,0,0,0,10,29,69,118,37,59,91,75,16,33,151,34,0,6,2,0,68,88,0,35,94,14,2,119,102,0,54,116,134,40,16,22,0,0,0,11,0,23,24,61,84,0,0,86,6,0,63,60,2,0,66,151,88,67,139,36,86,4,12,15,5,55,60,162,20,55,151,152,79,71,85,76,30,34,53,77,0,41,114,59,100,87,1,64,0,0,0,0,6,17,179,58,32,18,128,30,63,123,13,115,30,4,53,6,15,0,28,0,4,68,10,38,39,60,66,50,163,122,40,51,4,17,28,6,7,1,45,4,0,0,22,40,40,10,19,82,33,28,80,95,66,176,72,121,83,138,135,16,142,36,93,49,37,27,21,0,5,130,38,56,45,128,92,0,85,142,11,0,75,19,74,131

Foldseek 3Di:
DAADEDEFEADPVLLVVLQVLLVVLVVCLVVDDDPVNLVSVVVSVVVNQVSQLFPCVPVNDDLDCVNHRLSVVVVVVVVVQVVVLFQEEEEAQDPVSLVSSQVHCCVVPVDHEAEAEDPDDVCSRVVSLCCSQPDSRNRHYYYHAHAVGDDDDNVRGQEYEYSAPNDQQQVDVRYHYYYAHPQALSVVVVVVCVPCVVVCNVVRGVPCVVQSPDDPVVNCVRGRGPDPPD/DEAEDEDEFEADVVLVVVLQVLVCVLVVCQVVDDPPVNLVSVVVSVVVNQVSQQFCCVPVNPDLACVNHRLSVVVVVVVVVQVVVLFQEEEEDQDPVSLVSSQVHCCVVPVAHEAEAEDPDDPVVNVVSLCCSQPPSSHRYYYYHHHAQDADDDRVRGLEYEYSARRHRLPHDVRYYYYYAYAQALRVVVVVVSVCCVPDPVVCDDGDCSSLSVDDPVVNCNRGPRDD

Sequence (458 aa):
KIETNVYCNLTPEQAAMYKAEVENLFNNIDSVTGIKRKGMILSTLLKLKQIVDHPALLKGGEQSVRRSGKMIRTMEIIEEALDEGDKIAIFTQFVDMGKIIRNIIEKELNTEVPFLYGELSKKERDDIISKFQNNPSVKFIVLSVKAGGFGINLTSANRVIHFDRWWNPAVENVIVHKLISVGTLEEKIDQLLAFKRSLFKDIISSGDSWITELSTEELRKVIELSVGGYDKIETNVYCNLTPEQAAMYKAEVENLFNNIDSVTGIKRKGMILSTLLKLKQIVDHPALLKGGEQSVRRSGKMIRTMEIIEEALDEGDKIAIFTQFVDMGKIIRNIIEKELNTEVPFLYGELSKKERDDIISKFQNNPSVKFIVLSVKAGGFGINLTSANRVIHFDRWWNPAVENVIVHKLISVGTLEEKIDQLLAFKRSLFKDIISSGDSWITELSTEELRKVIELSV